Protein AF-A0A484NGI0-F1 (afdb_monomer_lite)

Foldseek 3Di:
DDDDDDDDDDDDDDDDDDDDDDDDDDDDDDDDDDDDDDDDDDDDDDDDDDDDDDDDDDDDDDDDDDDDDDDDDDPPPPDDPDPDDDDDDPDPAAPLVVLQVVQLVCFLFEEEEDQALVVLVLLVVLGGQEYEYANAFLQRCLVVPDAFAWHDLVRQVRNVVSDDHAYEYEGAFPPVVSVVVCVVSVHQEYENALSGDHPDQPHGAQQRVGRHAYEYEDQAQLRVQVVVVSRHSEYEHNAAGNQLACVSLLNSLCRHLVLLVCLLPDDPVCLVVVCVVSVHDSVQSVVSSVVSHHPHAYEYEHNNQALLSQLVRVVSPHRGYYDYCSQPQFPHNSLRSNLNSQSSNPSPDVVSNVVSRPPRHGTHNGDDPPPPSRDRSSPRHD

Secondary structure (DSSP, 8-state):
----------------------------------------------------------------PPPPP-----------------------PPPHHHHHHHHHTTTT-EEEEESSHHHHHHHHHTT-SEEEE-SS-HHHHHHH-S---PPPHHHHHHHHHH-SS-EEEEE-TT-HHHHHHHHHTT-SEEEE-TTSPPS-SS----GGG-SS-EEEEESSHHHHHHHHHTT-SEEEE-TTTTS--THHHHHHHHHHHHHHHHHHHS-HHHHHHHHHHTT--HHHHHHHHHHTS-SSEEEE-SS--SHHHHHHHHHTT-SEEEESHHHHTSS-HHHHHHHHHHHHHTTT-HHHHHHHHTT--PPP----TTSTT---GGGS--

Structure (mmCIF, N/CA/C/O backbone):
data_AF-A0A484NGI0-F1
#
_entry.id   AF-A0A484NGI0-F1
#
loop_
_atom_site.group_PDB
_atom_site.id
_atom_site.type_symbol
_atom_site.label_atom_id
_atom_site.label_alt_id
_atom_site.label_comp_id
_atom_site.label_asym_id
_atom_site.label_entity_id
_atom_site.label_seq_id
_atom_site.pdbx_PDB_ins_code
_atom_site.Cartn_x
_atom_site.Cartn_y
_atom_site.Cartn_z
_atom_site.occupancy
_atom_site.B_iso_or_equiv
_atom_site.auth_seq_id
_atom_site.auth_comp_id
_atom_site.auth_asym_id
_atom_site.auth_atom_id
_atom_site.pdbx_PDB_model_num
ATOM 1 N N . MET A 1 1 ? -41.110 51.485 11.853 1.00 44.56 1 MET A N 1
ATOM 2 C CA . MET A 1 1 ? -42.164 51.313 10.823 1.00 44.56 1 MET A CA 1
ATOM 3 C C . MET A 1 1 ? -42.717 49.902 10.953 1.00 44.56 1 MET A C 1
ATOM 5 O O . MET A 1 1 ? -41.922 49.012 11.224 1.00 44.56 1 MET A O 1
ATOM 9 N N . GLY A 1 2 ? -44.034 49.690 10.870 1.00 30.48 2 GLY A N 1
ATOM 10 C CA . GLY A 1 2 ? -44.649 48.414 11.266 1.00 30.48 2 GLY A CA 1
ATOM 11 C C . GLY A 1 2 ? -45.737 47.887 10.325 1.00 30.48 2 GLY A C 1
ATOM 12 O O . GLY A 1 2 ? -46.294 48.640 9.540 1.00 30.48 2 GLY A O 1
ATOM 13 N N . ARG A 1 3 ? -46.005 46.580 10.473 1.00 32.94 3 ARG A N 1
ATOM 14 C CA . ARG A 1 3 ? -47.221 45.800 10.142 1.00 32.94 3 ARG A CA 1
ATOM 15 C C . ARG A 1 3 ? -48.063 46.178 8.898 1.00 32.94 3 ARG A C 1
ATOM 17 O O . ARG A 1 3 ? -48.914 47.047 8.972 1.00 32.94 3 ARG A O 1
ATOM 24 N N . ALA A 1 4 ? -47.931 45.334 7.868 1.00 35.34 4 ALA A N 1
ATOM 25 C CA . ALA A 1 4 ? -48.941 44.379 7.354 1.00 35.34 4 ALA A CA 1
ATOM 26 C C . ALA A 1 4 ? -50.385 44.804 6.954 1.00 35.34 4 ALA A C 1
ATOM 28 O O . ALA A 1 4 ? -51.026 45.639 7.583 1.00 35.34 4 ALA A O 1
ATOM 29 N N . SER A 1 5 ? -50.949 44.002 6.025 1.00 31.84 5 SER A N 1
ATOM 30 C CA . SER A 1 5 ? -52.344 43.997 5.509 1.00 31.84 5 SER A CA 1
ATOM 31 C C . SER A 1 5 ? -52.643 45.079 4.442 1.00 31.84 5 SER A C 1
ATOM 33 O O . SER A 1 5 ? -51.954 46.088 4.421 1.00 31.84 5 SER A O 1
ATOM 35 N N . THR A 1 6 ? -53.580 44.953 3.485 1.00 31.52 6 THR A N 1
ATOM 36 C CA . THR A 1 6 ? -54.606 43.941 3.108 1.00 31.52 6 THR A CA 1
ATOM 37 C C . THR A 1 6 ? -54.795 43.936 1.567 1.00 31.52 6 THR A C 1
ATOM 39 O O . THR A 1 6 ? -54.376 44.872 0.896 1.00 31.52 6 THR A O 1
ATOM 42 N N . GLY A 1 7 ? -55.477 42.933 0.983 1.00 28.16 7 GLY A N 1
ATOM 43 C CA . GLY A 1 7 ? -55.979 43.009 -0.410 1.00 28.16 7 GLY A CA 1
ATOM 44 C C . GLY A 1 7 ? -56.394 41.654 -1.004 1.00 28.16 7 GLY A C 1
ATOM 45 O O . GLY A 1 7 ? -55.620 40.704 -0.960 1.00 28.16 7 GLY A O 1
ATOM 46 N N . ARG A 1 8 ? -57.626 41.521 -1.521 1.00 26.92 8 ARG A N 1
ATOM 47 C CA . ARG A 1 8 ? -58.231 40.233 -1.936 1.00 26.92 8 ARG A CA 1
ATOM 48 C C . ARG A 1 8 ? -59.255 40.451 -3.068 1.00 26.92 8 ARG A C 1
ATOM 50 O O . ARG A 1 8 ? -60.002 41.417 -2.973 1.00 26.92 8 ARG A O 1
ATOM 57 N N . LEU A 1 9 ? -59.415 39.458 -3.966 1.00 26.25 9 LEU A N 1
ATOM 58 C CA . LEU A 1 9 ? -60.582 39.241 -4.871 1.00 26.25 9 LEU A CA 1
ATOM 59 C C . LEU A 1 9 ? -60.675 40.229 -6.083 1.00 26.25 9 LEU A C 1
ATOM 61 O O . LEU A 1 9 ? -60.178 41.339 -5.981 1.00 26.25 9 LEU A O 1
ATOM 65 N N . ARG A 1 10 ? -61.278 39.919 -7.257 1.00 27.62 10 ARG A N 1
ATOM 66 C CA . ARG A 1 10 ? -62.083 38.751 -7.717 1.00 27.62 10 ARG A CA 1
ATOM 67 C C . ARG A 1 10 ? -62.262 38.688 -9.263 1.00 27.62 10 ARG A C 1
ATOM 69 O O . ARG A 1 10 ? -62.101 39.709 -9.914 1.00 27.62 10 ARG A O 1
ATOM 76 N N . CYS A 1 11 ? -62.790 37.545 -9.753 1.00 24.75 11 CYS A N 1
ATOM 77 C CA . CYS A 1 11 ? -63.472 37.303 -11.059 1.00 24.75 11 CYS A CA 1
ATOM 78 C C . CYS A 1 11 ? -62.598 37.338 -12.344 1.00 24.75 11 CYS A C 1
ATOM 80 O O . CYS A 1 11 ? -61.675 38.131 -12.411 1.00 24.75 11 CYS A O 1
ATOM 82 N N . CYS A 1 12 ? -62.817 36.563 -13.426 1.00 25.41 12 CYS A N 1
ATOM 83 C CA . CYS A 1 12 ? -63.637 35.362 -13.754 1.00 25.41 12 CYS A CA 1
ATOM 84 C C . CYS A 1 12 ? -63.123 34.761 -15.105 1.00 25.41 12 CYS A C 1
ATOM 86 O O . CYS A 1 12 ? -62.410 35.457 -15.814 1.00 25.41 12 CYS A O 1
ATOM 88 N N . GLY A 1 13 ? -63.447 33.540 -15.573 1.00 26.94 13 GLY A N 1
ATOM 89 C CA . GLY A 1 13 ? -64.147 32.393 -14.963 1.00 26.94 13 GLY A CA 1
ATOM 90 C C . GLY A 1 13 ? -65.010 31.561 -15.953 1.00 26.94 13 GLY A C 1
ATOM 91 O O . GLY A 1 13 ? -65.715 32.158 -16.756 1.00 26.94 13 GLY A O 1
ATOM 92 N N . ILE A 1 14 ? -65.079 30.218 -15.769 1.00 29.47 14 ILE A N 1
ATOM 93 C CA . ILE A 1 14 ? -66.052 29.243 -16.374 1.00 29.47 14 ILE A CA 1
ATOM 94 C C . ILE A 1 14 ? -65.698 28.824 -17.842 1.00 29.47 14 ILE A C 1
ATOM 96 O O . ILE A 1 14 ? -65.271 29.677 -18.602 1.00 29.47 14 ILE A O 1
ATOM 100 N N . LEU A 1 15 ? -65.768 27.571 -18.359 1.00 27.47 15 LEU A N 1
ATOM 101 C CA . LEU A 1 15 ? -66.549 26.317 -18.134 1.00 27.47 15 LEU A CA 1
ATOM 102 C C . LEU A 1 15 ? -65.640 25.070 -17.872 1.00 27.47 15 LEU A C 1
ATOM 104 O O . LEU A 1 15 ? -64.548 25.005 -18.414 1.00 27.47 15 LEU A O 1
ATOM 108 N N . ARG A 1 16 ? -65.943 24.136 -16.938 1.00 30.44 16 ARG A N 1
ATOM 109 C CA . ARG A 1 16 ? -66.776 22.882 -17.020 1.00 30.44 16 ARG A CA 1
ATOM 110 C C . ARG A 1 16 ? -66.265 21.834 -18.046 1.00 30.44 16 ARG A C 1
ATOM 112 O O . ARG A 1 16 ? -66.047 22.194 -19.188 1.00 30.44 16 ARG A O 1
ATOM 119 N N . SER A 1 17 ? -66.088 20.534 -17.733 1.00 28.44 17 SER A N 1
ATOM 120 C CA . SER A 1 17 ? -66.934 19.604 -16.930 1.00 28.44 17 SER A CA 1
ATOM 121 C C . SER A 1 17 ? -66.120 18.457 -16.260 1.00 28.44 17 SER A C 1
ATOM 123 O O . SER A 1 17 ? -65.142 18.024 -16.846 1.00 28.44 17 SER A O 1
ATOM 125 N N . ARG A 1 18 ? -66.377 18.072 -14.985 1.00 32.34 18 ARG A N 1
ATOM 126 C CA . ARG A 1 18 ? -67.024 16.808 -14.474 1.00 32.34 18 ARG A CA 1
ATOM 127 C C . ARG A 1 18 ? -66.371 15.482 -14.950 1.00 32.34 18 ARG A C 1
ATOM 129 O O . ARG A 1 18 ? -66.168 15.342 -16.141 1.00 32.34 18 ARG A O 1
ATOM 136 N N . VAL A 1 19 ? -66.068 14.459 -14.125 1.00 28.12 19 VAL A N 1
ATOM 137 C CA . VAL A 1 19 ? -66.783 13.790 -12.990 1.00 28.12 19 VAL A CA 1
ATOM 138 C C . VAL A 1 19 ? -65.728 13.228 -11.987 1.00 28.12 19 VAL A C 1
ATOM 140 O O . VAL A 1 19 ? -64.773 12.613 -12.433 1.00 28.12 19 VAL A O 1
ATOM 143 N N . ARG A 1 20 ? -65.678 13.618 -10.696 1.00 30.55 20 ARG A N 1
ATOM 144 C CA . ARG A 1 20 ? -66.269 12.998 -9.465 1.00 30.55 20 ARG A CA 1
ATOM 145 C C . ARG A 1 20 ? -65.835 11.539 -9.146 1.00 30.55 20 ARG A C 1
ATOM 147 O O . ARG A 1 20 ? -66.161 10.650 -9.911 1.00 30.55 20 ARG A O 1
ATOM 154 N N . ILE A 1 21 ? -65.014 11.291 -8.106 1.00 27.80 21 ILE A N 1
ATOM 155 C CA . ILE A 1 21 ? -65.297 11.134 -6.639 1.00 27.80 21 ILE A CA 1
ATOM 156 C C . ILE A 1 21 ? -65.521 9.659 -6.224 1.00 27.80 21 ILE A C 1
ATOM 158 O O . ILE A 1 21 ? -66.531 9.087 -6.617 1.00 27.80 21 ILE A O 1
ATOM 162 N N . LEU A 1 22 ? -64.649 9.106 -5.359 1.00 25.88 22 LEU A N 1
ATOM 163 C CA . LEU A 1 22 ? -64.968 8.712 -3.964 1.00 25.88 22 LEU A CA 1
ATOM 164 C C . LEU A 1 22 ? -63.720 8.223 -3.192 1.00 25.88 22 LEU A C 1
ATOM 166 O O . LEU A 1 22 ? -63.005 7.333 -3.641 1.00 25.88 22 LEU A O 1
ATOM 170 N N . GLU A 1 23 ? -63.496 8.804 -2.013 1.00 27.28 23 GLU A N 1
ATOM 171 C CA . GLU A 1 23 ? -62.648 8.260 -0.939 1.00 27.28 23 GLU A CA 1
ATOM 172 C C . GLU A 1 23 ? -63.461 7.269 -0.082 1.00 27.28 23 GLU A C 1
ATOM 174 O O . GLU A 1 23 ? -64.688 7.340 -0.092 1.00 27.28 23 GLU A O 1
ATOM 179 N N . ALA A 1 24 ? -62.803 6.435 0.735 1.00 27.97 24 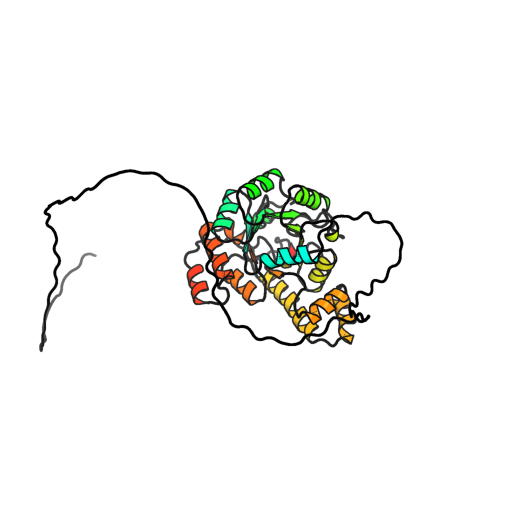ALA A N 1
ATOM 180 C CA . ALA A 1 24 ? -62.981 6.405 2.204 1.00 27.97 24 ALA A CA 1
ATOM 181 C C . ALA A 1 24 ? -62.503 5.084 2.843 1.00 27.97 24 ALA A C 1
ATOM 183 O O . ALA A 1 24 ? -62.577 4.010 2.251 1.00 27.97 24 ALA A O 1
ATOM 184 N N . ALA A 1 25 ? -62.051 5.178 4.095 1.00 28.45 25 ALA A N 1
ATOM 185 C CA . ALA A 1 25 ? -61.671 4.054 4.953 1.00 28.45 25 ALA A CA 1
ATOM 186 C C . ALA A 1 25 ? -62.770 3.710 5.984 1.00 28.45 25 ALA A C 1
ATOM 188 O O . ALA A 1 25 ? -63.619 4.554 6.249 1.00 28.45 25 ALA A O 1
ATOM 189 N N . PHE A 1 26 ? -62.704 2.506 6.581 1.00 23.31 26 PHE A N 1
ATOM 190 C CA . PHE A 1 26 ? -63.097 2.057 7.951 1.00 23.31 26 PHE A CA 1
ATOM 191 C C . PHE A 1 26 ? -63.130 0.498 7.930 1.00 23.31 26 PHE A C 1
ATOM 193 O O . PHE A 1 26 ? -63.515 -0.059 6.912 1.00 23.31 26 PHE A O 1
ATOM 200 N N . CYS A 1 27 ? -62.685 -0.346 8.878 1.00 23.58 27 CYS A N 1
ATOM 201 C CA . CYS A 1 27 ? -62.463 -0.355 10.340 1.00 23.58 27 CYS A CA 1
ATOM 202 C C . CYS A 1 27 ? -63.517 -1.186 11.134 1.00 23.58 27 CYS A C 1
ATOM 204 O O . CYS A 1 27 ? -64.654 -0.759 11.292 1.00 23.58 27 CYS A O 1
ATOM 206 N N . LYS A 1 28 ? -63.059 -2.322 11.713 1.00 28.19 28 LYS A N 1
ATOM 207 C CA . LYS A 1 28 ? -63.603 -3.138 12.843 1.00 28.19 28 LYS A CA 1
ATOM 208 C C . LYS A 1 28 ? -65.023 -3.765 12.778 1.00 28.19 28 LYS A C 1
ATOM 210 O O . LYS A 1 28 ? -66.004 -3.056 12.969 1.00 28.19 28 LYS A O 1
ATOM 215 N N . LYS A 1 29 ? -65.107 -5.113 12.884 1.00 26.67 29 LYS A N 1
ATOM 216 C CA . LYS A 1 29 ? -65.494 -5.836 14.140 1.00 26.67 29 LYS A CA 1
ATOM 217 C C . LYS A 1 29 ? -65.507 -7.388 14.059 1.00 26.67 29 LYS A C 1
ATOM 219 O O . LYS A 1 29 ? -66.156 -7.976 13.210 1.00 26.67 29 LYS A O 1
ATOM 224 N N . THR A 1 30 ? -64.839 -7.993 15.045 1.00 28.09 30 THR A N 1
ATOM 225 C CA . THR A 1 30 ? -65.057 -9.285 15.753 1.00 28.09 30 THR A CA 1
ATOM 226 C C . THR A 1 30 ? -66.300 -10.162 15.479 1.00 28.09 30 THR A C 1
ATOM 228 O O . THR A 1 30 ? -67.420 -9.667 15.631 1.00 28.09 30 THR A O 1
ATOM 231 N N . LYS A 1 31 ? -66.102 -11.496 15.400 1.00 26.34 31 LYS A N 1
ATOM 232 C CA . LYS A 1 31 ? -66.674 -12.490 16.354 1.00 26.34 31 LYS A CA 1
ATOM 233 C C . LYS A 1 31 ? -66.059 -13.900 16.230 1.00 26.34 31 LYS A C 1
ATOM 235 O O . LYS A 1 31 ? -65.497 -14.229 15.192 1.00 26.34 31 LYS A O 1
ATOM 240 N N . GLU A 1 32 ? -66.144 -14.692 17.304 1.00 29.22 32 GLU A N 1
ATOM 241 C CA . GLU A 1 32 ? -65.618 -16.067 17.400 1.00 29.22 32 GLU A CA 1
ATOM 242 C C . GLU A 1 32 ? -66.532 -17.122 16.751 1.00 29.22 32 GLU A C 1
ATOM 244 O O . GLU A 1 32 ? -67.748 -16.945 16.740 1.00 29.22 32 GLU A O 1
ATOM 249 N N . SER A 1 33 ? -65.962 -18.277 16.375 1.00 25.59 33 SER A N 1
ATOM 250 C CA . SER A 1 33 ? -66.428 -19.583 16.889 1.00 25.59 33 SER A CA 1
ATOM 251 C C . SER A 1 33 ? -65.481 -20.732 16.511 1.00 25.59 33 SER A C 1
ATOM 253 O O . SER A 1 33 ? -65.013 -20.828 15.379 1.00 25.59 33 SER A O 1
ATOM 255 N N . THR A 1 34 ? -65.214 -21.603 17.482 1.00 26.17 34 THR A N 1
ATOM 256 C CA . THR A 1 34 ? -64.418 -22.837 17.404 1.00 26.17 34 THR A CA 1
ATOM 257 C C . THR A 1 34 ? -65.174 -23.997 16.753 1.00 26.17 34 THR A C 1
ATOM 259 O O . THR A 1 34 ? -66.389 -24.095 16.897 1.00 26.17 34 THR A O 1
ATOM 262 N N . LEU A 1 35 ? -64.439 -24.959 16.179 1.00 24.64 35 LEU A N 1
ATOM 263 C CA . LEU A 1 35 ? -64.805 -26.379 16.266 1.00 24.64 35 LEU A CA 1
ATOM 264 C C . LEU A 1 35 ? -63.576 -27.282 16.062 1.00 24.64 35 LEU A C 1
ATOM 266 O O . LEU A 1 35 ? -62.893 -27.209 15.044 1.00 24.64 35 LEU A O 1
ATOM 270 N N . ASN A 1 36 ? -63.301 -28.120 17.063 1.00 24.64 36 ASN A N 1
ATOM 271 C CA . ASN A 1 36 ? -62.251 -29.137 17.039 1.00 24.64 36 ASN A CA 1
ATOM 272 C C . ASN A 1 36 ? -62.761 -30.413 16.358 1.00 24.64 36 ASN A C 1
ATOM 274 O O . ASN A 1 36 ? -63.907 -30.794 16.588 1.00 24.64 36 ASN A O 1
ATOM 278 N N . VAL A 1 37 ? -61.866 -31.170 15.719 1.00 25.67 37 VAL A N 1
ATOM 279 C CA . VAL A 1 37 ? -61.862 -32.634 15.880 1.00 25.67 37 VAL A CA 1
ATOM 280 C C . VAL A 1 37 ? -60.433 -33.081 16.169 1.00 25.67 37 VAL A C 1
ATOM 282 O O . VAL A 1 37 ? -59.549 -32.997 15.321 1.00 25.67 37 VAL A O 1
ATOM 285 N N . THR A 1 38 ? -60.228 -33.549 17.394 1.00 24.78 38 THR A N 1
ATOM 286 C CA . THR A 1 38 ? -59.011 -34.226 17.845 1.00 24.78 38 THR A CA 1
ATOM 287 C C . THR A 1 38 ? -59.169 -35.721 17.602 1.00 24.78 38 THR A C 1
ATOM 289 O O . THR A 1 38 ? -60.208 -36.276 17.950 1.00 24.78 38 THR A O 1
ATOM 292 N N . LEU A 1 39 ? -58.120 -36.393 17.130 1.00 26.08 39 LEU A N 1
ATOM 293 C CA . LEU A 1 39 ? -57.930 -37.816 17.407 1.00 26.08 39 LEU A CA 1
ATOM 294 C C . LEU A 1 39 ? -56.453 -38.075 17.715 1.00 26.08 39 LEU A C 1
ATOM 296 O O . LEU A 1 39 ? -55.585 -37.955 16.854 1.00 26.08 39 LEU A O 1
ATOM 300 N N . LEU A 1 40 ? -56.189 -38.370 18.987 1.00 26.83 40 LEU A N 1
ATOM 301 C CA . LEU A 1 40 ? -54.928 -38.930 19.463 1.00 26.83 40 LEU A CA 1
ATOM 302 C C . LEU A 1 40 ? -54.865 -40.417 19.073 1.00 26.83 40 LEU A C 1
ATOM 304 O O . LEU A 1 40 ? -55.889 -41.094 19.153 1.00 26.83 40 LEU A O 1
ATOM 308 N N . LEU A 1 41 ? -53.681 -40.952 18.768 1.00 27.02 41 LEU A N 1
ATOM 309 C CA . LEU A 1 41 ? -52.854 -41.644 19.773 1.00 27.02 41 LEU A CA 1
ATOM 310 C C . LEU A 1 41 ? -51.543 -42.203 19.178 1.00 27.02 41 LEU A C 1
ATOM 312 O O . LEU A 1 41 ? -51.513 -42.731 18.072 1.00 27.02 41 LEU A O 1
ATOM 316 N N . ASP A 1 42 ? -50.510 -42.097 20.012 1.00 24.92 42 ASP A N 1
ATOM 317 C CA . ASP A 1 42 ? -49.329 -42.952 20.177 1.00 24.92 42 ASP A CA 1
ATOM 318 C C . ASP A 1 42 ? -48.191 -43.062 19.134 1.00 24.92 42 ASP A C 1
ATOM 320 O O . ASP A 1 42 ? -48.331 -43.082 17.914 1.00 24.92 42 ASP A O 1
ATOM 324 N N . THR A 1 43 ? -46.998 -43.101 19.732 1.00 29.83 43 THR A N 1
ATOM 325 C CA . THR A 1 43 ? -45.626 -43.172 19.205 1.00 29.83 43 THR A CA 1
ATOM 326 C C . THR A 1 43 ? -45.106 -44.633 19.338 1.00 29.83 43 THR A C 1
ATOM 328 O O . THR A 1 43 ? -45.894 -45.482 19.760 1.00 29.83 43 THR A O 1
ATOM 331 N N . PRO A 1 44 ? -43.829 -45.007 19.050 1.00 39.09 44 PRO A N 1
ATOM 332 C CA . PRO A 1 44 ? -42.682 -44.208 18.601 1.00 39.09 44 PRO A CA 1
ATOM 333 C C . PRO A 1 44 ? -41.869 -44.767 17.404 1.00 39.09 44 PRO A C 1
ATOM 335 O O . PRO A 1 44 ? -41.970 -45.923 17.003 1.00 39.09 44 PRO A O 1
ATOM 338 N N . SER A 1 45 ? -40.988 -43.912 16.878 1.00 26.30 45 SER A N 1
ATOM 339 C CA . SER A 1 45 ? -39.841 -44.230 16.002 1.00 26.30 45 SER A CA 1
ATOM 340 C C . SER A 1 45 ? -38.768 -45.082 16.736 1.00 26.30 45 SER A C 1
ATOM 342 O O . SER A 1 45 ? -38.888 -45.224 17.955 1.00 26.30 45 SER A O 1
ATOM 344 N N . PRO A 1 46 ? -37.656 -45.546 16.102 1.00 39.94 46 PRO A N 1
ATOM 345 C CA . PRO A 1 46 ? -37.197 -45.324 14.715 1.00 39.94 46 PRO A CA 1
ATOM 346 C C . PRO A 1 46 ? -36.651 -46.583 13.986 1.00 39.94 46 PRO A C 1
ATOM 348 O O . PRO A 1 46 ? -36.484 -47.633 14.592 1.00 39.94 46 PRO A O 1
ATOM 351 N N . ILE A 1 47 ? -36.262 -46.441 12.707 1.00 26.59 47 ILE A N 1
ATOM 352 C CA . ILE A 1 47 ? -34.964 -46.902 12.150 1.00 26.59 47 ILE A CA 1
ATOM 353 C C . ILE A 1 47 ? -34.750 -46.309 10.741 1.00 26.59 47 ILE A C 1
ATOM 355 O O . ILE A 1 47 ? -35.692 -46.043 10.000 1.00 26.59 47 ILE A O 1
ATOM 359 N N . ILE A 1 48 ? -33.484 -46.038 10.421 1.00 27.83 48 ILE A N 1
ATOM 360 C CA . ILE A 1 48 ? -32.975 -45.360 9.217 1.00 27.83 48 ILE A CA 1
ATOM 361 C C . ILE A 1 48 ? -32.764 -46.367 8.074 1.00 27.83 48 ILE A C 1
ATOM 363 O O . ILE A 1 48 ? -32.315 -47.471 8.355 1.00 27.83 48 ILE A O 1
ATOM 367 N N . ILE A 1 49 ? -32.950 -45.960 6.807 1.00 27.31 49 ILE A N 1
ATOM 368 C CA . ILE A 1 49 ? -32.078 -46.327 5.664 1.00 27.31 49 ILE A CA 1
ATOM 369 C C . ILE A 1 49 ? -32.296 -45.352 4.490 1.00 27.31 49 ILE A C 1
ATOM 371 O O . ILE A 1 49 ? -33.394 -44.845 4.268 1.00 27.31 49 ILE A O 1
ATOM 375 N N . LEU A 1 50 ? -31.205 -45.051 3.780 1.00 26.66 50 LEU A N 1
ATOM 376 C CA . LEU A 1 50 ? -31.125 -44.118 2.653 1.00 26.66 50 LEU A CA 1
ATOM 377 C C . LEU A 1 50 ? -31.957 -44.577 1.445 1.00 26.66 50 LEU A C 1
ATOM 379 O O . LEU A 1 50 ? -31.992 -45.764 1.131 1.00 26.66 50 LEU A O 1
ATOM 383 N N . HIS A 1 51 ? -32.426 -43.615 0.645 1.00 26.88 51 HIS A N 1
ATOM 384 C CA . HIS A 1 51 ? -32.500 -43.817 -0.803 1.00 26.88 51 HIS A CA 1
ATOM 385 C C . HIS A 1 51 ? -32.015 -42.578 -1.561 1.00 26.88 51 HIS A C 1
ATOM 387 O O . HIS A 1 51 ? -32.621 -41.509 -1.511 1.00 26.88 51 HIS A O 1
ATOM 393 N N . SER A 1 52 ? -30.888 -42.727 -2.256 1.00 29.09 52 SER A N 1
ATOM 394 C CA . SER A 1 52 ? -30.315 -41.717 -3.142 1.00 29.09 52 SER A CA 1
ATOM 395 C C . SER A 1 52 ? -31.002 -41.741 -4.511 1.00 29.09 52 SER A C 1
ATOM 397 O O . SER A 1 52 ? -31.387 -42.790 -5.030 1.00 29.09 52 SER A O 1
ATOM 399 N N . PHE A 1 53 ? -31.162 -40.557 -5.101 1.00 25.72 53 PHE A N 1
ATOM 400 C CA . PHE A 1 53 ? -31.869 -40.355 -6.363 1.00 25.72 53 PHE A CA 1
ATOM 401 C C . PHE A 1 53 ? -30.856 -40.299 -7.516 1.00 25.72 53 PHE A C 1
ATOM 403 O O . PHE A 1 53 ? -30.254 -39.257 -7.767 1.00 25.72 53 PHE A O 1
ATOM 410 N N . VAL A 1 54 ? -30.641 -41.418 -8.214 1.00 27.75 54 VAL A N 1
ATOM 411 C CA . VAL A 1 54 ? -29.769 -41.472 -9.402 1.00 27.75 54 VAL A CA 1
ATOM 412 C C . VAL A 1 54 ? -30.633 -41.443 -10.660 1.00 27.75 54 VAL A C 1
ATOM 414 O O . VAL A 1 54 ? -31.400 -42.370 -10.914 1.00 27.75 54 VAL A O 1
ATOM 417 N N . ARG A 1 55 ? -30.514 -40.374 -11.457 1.00 28.75 55 ARG A N 1
ATOM 418 C CA . ARG A 1 55 ? -31.125 -40.290 -12.792 1.00 28.75 55 ARG A CA 1
ATOM 419 C C . ARG A 1 55 ? -30.173 -40.821 -13.863 1.00 28.75 55 ARG A C 1
ATOM 421 O O . ARG A 1 55 ? -28.985 -40.521 -13.868 1.00 28.75 55 ARG A O 1
ATOM 428 N N . SER A 1 56 ? -30.748 -41.592 -14.774 1.00 27.00 56 SER A N 1
ATOM 429 C CA . SER A 1 56 ? -30.117 -42.283 -15.897 1.00 27.00 56 SER A CA 1
ATOM 430 C C . SER A 1 56 ? -29.745 -41.371 -17.073 1.00 27.00 56 SER A C 1
ATOM 432 O O . SER A 1 56 ? -30.544 -40.518 -17.458 1.00 27.00 56 SER A O 1
ATOM 434 N N . PHE A 1 57 ? -28.624 -41.673 -17.734 1.00 29.39 57 PHE A N 1
ATOM 435 C CA . PHE A 1 57 ? -28.347 -41.339 -19.140 1.00 29.39 57 PHE A CA 1
ATOM 436 C C . PHE A 1 57 ? -27.897 -42.617 -19.891 1.00 29.39 57 PHE A C 1
ATOM 438 O O . PHE A 1 57 ? -27.412 -43.546 -19.240 1.00 29.39 57 PHE A O 1
ATOM 445 N N . PRO A 1 58 ? -28.119 -42.725 -21.217 1.00 33.12 58 PRO A N 1
ATOM 446 C CA . PRO A 1 58 ? -28.013 -43.987 -21.957 1.00 33.12 58 PRO A CA 1
ATOM 447 C C . PRO A 1 58 ? -26.579 -44.314 -22.425 1.00 33.12 58 PRO A C 1
ATOM 449 O O . PRO A 1 58 ? -25.736 -43.419 -22.498 1.00 33.12 58 PRO A O 1
ATOM 452 N N . PRO A 1 59 ? -26.292 -45.585 -22.775 1.00 36.09 59 PRO A N 1
ATOM 453 C CA . PRO A 1 59 ? -24.951 -46.028 -23.142 1.00 36.09 59 PRO A CA 1
ATOM 454 C C . PRO A 1 59 ? -24.639 -45.828 -24.632 1.00 36.09 59 PRO A C 1
ATOM 456 O O . PRO A 1 59 ? -25.469 -46.106 -25.497 1.00 36.09 59 PRO A O 1
ATOM 459 N N . VAL A 1 60 ? -23.388 -45.474 -24.930 1.00 32.47 60 VAL A N 1
ATOM 460 C CA . VAL A 1 60 ? -22.759 -45.710 -26.237 1.00 32.47 60 VAL A CA 1
ATOM 461 C C . VAL A 1 60 ? -21.461 -46.465 -25.978 1.00 32.47 60 VAL A C 1
ATOM 463 O O . VAL A 1 60 ? -20.603 -46.001 -25.231 1.00 32.47 60 VAL A O 1
ATOM 466 N N . LEU A 1 61 ? -21.342 -47.653 -26.564 1.00 30.02 61 LEU A N 1
ATOM 467 C CA . LEU A 1 61 ? -20.190 -48.536 -26.422 1.00 30.02 61 LEU A CA 1
ATOM 468 C C . LEU A 1 61 ? -19.460 -48.608 -27.765 1.00 30.02 61 LEU A C 1
ATOM 470 O O . LEU A 1 61 ? -20.109 -48.887 -28.772 1.00 30.02 61 LEU A O 1
ATOM 474 N N . SER A 1 62 ? -18.135 -48.428 -27.784 1.00 30.08 62 SER A N 1
ATOM 475 C CA . SER A 1 62 ? -17.189 -49.428 -28.324 1.00 30.08 62 SER A CA 1
ATOM 476 C C . SER A 1 62 ? -15.762 -48.889 -28.557 1.00 30.08 62 SER A C 1
ATOM 478 O O . SER A 1 62 ? -15.556 -47.741 -28.928 1.00 30.08 62 SER A O 1
ATOM 480 N N . HIS A 1 63 ? -14.798 -49.797 -28.355 1.00 32.19 63 HIS A N 1
ATOM 481 C CA . HIS A 1 63 ? -13.400 -49.793 -28.817 1.00 32.19 63 HIS A CA 1
ATOM 482 C C . HIS A 1 63 ? -12.413 -48.714 -28.318 1.00 32.19 63 HIS A C 1
ATOM 484 O O . HIS A 1 63 ? -12.206 -47.677 -28.937 1.00 32.19 63 HIS A O 1
ATOM 490 N N . LEU A 1 64 ? -11.649 -49.097 -27.285 1.00 31.78 64 LEU A N 1
ATOM 491 C CA . LEU A 1 64 ? -10.273 -48.647 -27.034 1.00 31.78 64 LEU A CA 1
ATOM 492 C C . LEU A 1 64 ? -9.354 -49.886 -26.913 1.00 31.78 64 LEU A C 1
ATOM 494 O O . LEU A 1 64 ? -9.746 -50.836 -26.228 1.00 31.78 64 LEU A O 1
ATOM 498 N N . PRO A 1 65 ? -8.172 -49.917 -27.560 1.00 37.47 65 PRO A N 1
ATOM 499 C CA . PRO A 1 65 ? -7.142 -50.936 -27.334 1.00 37.47 65 PRO A CA 1
ATOM 500 C C . PRO A 1 65 ? -6.323 -50.648 -26.051 1.00 37.47 65 PRO A C 1
ATOM 502 O O . PRO A 1 65 ? -6.387 -49.532 -25.528 1.00 37.47 65 PRO A O 1
ATOM 505 N N . PRO A 1 66 ? -5.573 -51.632 -25.513 1.00 38.47 66 PRO A N 1
ATOM 506 C CA . PRO A 1 66 ? -4.759 -51.453 -24.305 1.00 38.47 66 PRO A CA 1
ATOM 507 C C . PRO A 1 66 ? -3.528 -50.555 -24.556 1.00 38.47 66 PRO A C 1
ATOM 509 O O . PRO A 1 66 ? -3.112 -50.404 -25.705 1.00 38.47 66 PRO A O 1
ATOM 512 N N . PRO A 1 67 ? -2.931 -49.960 -23.504 1.00 36.12 67 PRO A N 1
ATOM 513 C CA . PRO A 1 67 ? -1.812 -49.035 -23.655 1.00 36.12 67 PRO A CA 1
ATOM 514 C C . PRO A 1 67 ? -0.495 -49.774 -23.923 1.00 36.12 67 PRO A C 1
ATOM 516 O O . PRO A 1 67 ? -0.107 -50.657 -23.156 1.00 36.12 67 PRO A O 1
ATOM 519 N N . GLU A 1 68 ? 0.216 -49.361 -24.970 1.00 32.62 68 GLU A N 1
ATOM 520 C CA . GLU A 1 68 ? 1.632 -49.687 -25.155 1.00 32.62 68 GLU A CA 1
ATOM 521 C C . GLU A 1 68 ? 2.518 -48.614 -24.510 1.00 32.62 68 GLU A C 1
ATOM 523 O O . GLU A 1 68 ? 2.216 -47.419 -24.534 1.00 32.62 68 GLU A O 1
ATOM 528 N N . ASP A 1 69 ? 3.615 -49.073 -23.916 1.00 32.53 69 ASP A N 1
ATOM 529 C CA . ASP A 1 69 ? 4.613 -48.258 -23.234 1.00 32.53 69 ASP A CA 1
ATOM 530 C C . ASP A 1 69 ? 5.524 -47.575 -24.264 1.00 32.53 69 ASP A C 1
ATOM 532 O O . ASP A 1 69 ? 6.187 -48.261 -25.046 1.00 32.53 69 ASP A O 1
ATOM 536 N N . ASN A 1 70 ? 5.562 -46.236 -24.299 1.00 30.05 70 ASN A N 1
ATOM 537 C CA . ASN A 1 70 ? 6.606 -45.534 -25.041 1.00 30.05 70 ASN A CA 1
ATOM 538 C C . ASN A 1 70 ? 6.945 -44.124 -24.526 1.00 30.05 70 ASN A C 1
ATOM 540 O O . ASN A 1 70 ? 6.155 -43.184 -24.518 1.00 30.05 70 ASN A O 1
ATOM 544 N N . THR A 1 71 ? 8.215 -44.044 -24.155 1.00 29.25 71 THR A N 1
ATOM 545 C CA . THR A 1 71 ? 9.096 -42.922 -23.822 1.00 29.25 71 THR A CA 1
ATOM 546 C C . THR A 1 71 ? 8.918 -41.562 -24.540 1.00 29.25 71 THR A C 1
ATOM 548 O O . THR A 1 71 ? 8.567 -41.485 -25.709 1.00 29.25 71 THR A O 1
ATOM 551 N N . MET A 1 72 ? 9.359 -40.501 -23.836 1.00 29.75 72 MET A N 1
ATOM 552 C CA . MET A 1 72 ? 9.839 -39.189 -24.336 1.00 29.75 72 MET A CA 1
ATOM 553 C C . MET A 1 72 ? 8.859 -38.213 -25.030 1.00 29.75 72 MET A C 1
ATOM 555 O O . MET A 1 72 ? 8.676 -38.263 -26.238 1.00 29.75 72 MET A O 1
ATOM 559 N N . SER A 1 73 ? 8.450 -37.151 -24.312 1.00 31.17 73 SER A N 1
ATOM 560 C CA . SER A 1 73 ? 9.024 -35.793 -24.506 1.00 31.17 73 SER A CA 1
ATOM 561 C C . SER A 1 73 ? 8.372 -34.745 -23.579 1.00 31.17 73 SER A C 1
ATOM 563 O O . SER A 1 73 ? 7.324 -34.182 -23.893 1.00 31.17 73 SER A O 1
ATOM 565 N N . GLY A 1 74 ? 8.993 -34.443 -22.435 1.00 29.84 74 GLY A N 1
ATOM 566 C CA . GLY A 1 74 ? 8.553 -33.353 -21.554 1.00 29.84 74 GLY A CA 1
ATOM 567 C C . GLY A 1 74 ? 9.319 -32.059 -21.829 1.00 29.84 74 GLY A C 1
ATOM 568 O O . GLY A 1 74 ? 10.466 -31.936 -21.408 1.00 29.84 74 GLY A O 1
ATOM 569 N N . SER A 1 75 ? 8.700 -31.070 -22.481 1.00 33.72 75 SER A N 1
ATOM 570 C CA . SER A 1 75 ? 9.301 -29.744 -22.709 1.00 33.72 75 SER A CA 1
ATOM 571 C C . SER A 1 75 ? 9.199 -28.841 -21.468 1.00 33.72 75 SER A C 1
ATOM 573 O O . SER A 1 75 ? 8.577 -27.780 -21.495 1.00 33.72 75 SER A O 1
ATOM 575 N N . GLY A 1 76 ? 9.797 -29.278 -20.359 1.00 30.28 76 GLY A N 1
ATOM 576 C CA . GLY A 1 76 ? 9.969 -28.483 -19.144 1.00 30.28 76 GLY A CA 1
ATOM 577 C C . GLY A 1 76 ? 11.346 -27.828 -19.115 1.00 30.28 76 GLY A C 1
ATOM 578 O O . GLY A 1 76 ? 12.255 -28.352 -18.477 1.00 30.28 76 GLY A O 1
ATOM 579 N N . VAL A 1 77 ? 11.520 -26.693 -19.800 1.00 29.44 77 VAL A N 1
ATOM 580 C CA . VAL A 1 77 ? 12.788 -25.941 -19.761 1.00 29.44 77 VAL A CA 1
ATOM 581 C C . VAL A 1 77 ? 12.893 -25.184 -18.435 1.00 29.44 77 VAL A C 1
ATOM 583 O O . VAL A 1 77 ? 12.510 -24.023 -18.320 1.00 29.44 77 VAL A O 1
ATOM 586 N N . VAL A 1 78 ? 13.429 -25.869 -17.426 1.00 36.81 78 VAL A N 1
ATOM 587 C CA . VAL A 1 78 ? 13.929 -25.279 -16.178 1.00 36.81 78 VAL A CA 1
ATOM 588 C C . VAL A 1 78 ? 15.433 -25.539 -16.126 1.00 36.81 78 VAL A C 1
ATOM 590 O O . VAL A 1 78 ? 15.904 -26.473 -15.479 1.00 36.81 78 VAL A O 1
ATOM 593 N N . THR A 1 79 ? 16.202 -24.733 -16.859 1.00 30.69 79 THR A N 1
ATOM 594 C CA . THR A 1 79 ? 17.666 -24.857 -16.891 1.00 30.69 79 THR A CA 1
ATOM 595 C C . THR A 1 79 ? 18.279 -24.080 -15.730 1.00 30.69 79 THR A C 1
ATOM 597 O O . THR A 1 79 ? 18.575 -22.892 -15.835 1.00 30.69 79 THR A O 1
ATOM 600 N N . VAL A 1 80 ? 18.468 -24.768 -14.604 1.00 35.09 80 VAL A N 1
ATOM 601 C CA . VAL A 1 80 ? 19.247 -24.272 -13.463 1.00 35.09 80 VAL A CA 1
ATOM 602 C C . VAL A 1 80 ? 20.737 -24.424 -13.772 1.00 35.09 80 VAL A C 1
ATOM 604 O O . VAL A 1 80 ? 21.212 -25.537 -13.989 1.00 35.09 80 VAL A O 1
ATOM 607 N N . TYR A 1 81 ? 21.496 -23.328 -13.729 1.00 34.81 81 TYR A N 1
ATOM 608 C CA . TYR A 1 81 ? 22.959 -23.384 -13.665 1.00 34.81 81 TYR A CA 1
ATOM 609 C C . TYR A 1 81 ? 23.421 -23.283 -12.211 1.00 34.81 81 TYR A C 1
ATOM 611 O O . TYR A 1 81 ? 23.199 -22.262 -11.564 1.00 34.81 81 TYR A O 1
ATOM 619 N N . GLY A 1 82 ? 24.093 -24.325 -11.710 1.00 29.83 82 GLY A N 1
ATOM 620 C CA . GLY A 1 82 ? 24.706 -24.288 -10.378 1.00 29.83 82 GLY A CA 1
ATOM 621 C C . GLY A 1 82 ? 24.883 -25.642 -9.694 1.00 29.83 82 GLY A C 1
ATOM 622 O O . GLY A 1 82 ? 24.407 -25.816 -8.577 1.00 29.83 82 GLY A O 1
ATOM 623 N N . ASN A 1 83 ? 25.586 -26.596 -10.317 1.00 40.16 83 ASN A N 1
ATOM 624 C CA . ASN A 1 83 ? 26.032 -27.801 -9.606 1.00 40.16 83 ASN A CA 1
ATOM 625 C C . ASN A 1 83 ? 27.105 -27.423 -8.565 1.00 40.16 83 ASN A C 1
ATOM 627 O O . ASN A 1 83 ? 28.292 -27.358 -8.878 1.00 40.16 83 ASN A O 1
ATOM 631 N N . GLY A 1 84 ? 26.679 -27.180 -7.327 1.00 29.47 84 GLY A N 1
ATOM 632 C CA . GLY A 1 84 ? 27.541 -26.975 -6.165 1.00 29.47 84 GLY A CA 1
ATOM 633 C C . GLY A 1 84 ? 26.980 -27.751 -4.981 1.00 29.47 84 GLY A C 1
ATOM 634 O O . GLY A 1 84 ? 25.995 -27.336 -4.380 1.00 29.47 84 GLY A O 1
ATOM 635 N N . ALA A 1 85 ? 27.578 -28.901 -4.665 1.00 40.44 85 ALA A N 1
ATOM 636 C CA . ALA A 1 85 ? 27.089 -29.772 -3.602 1.00 40.44 85 ALA A CA 1
ATOM 637 C C . ALA A 1 85 ? 27.381 -29.177 -2.214 1.00 40.44 85 ALA A C 1
ATOM 639 O O . ALA A 1 85 ? 28.453 -29.383 -1.648 1.00 40.44 85 ALA A O 1
ATOM 640 N N . ILE A 1 86 ? 26.396 -28.480 -1.650 1.00 34.91 86 ILE A N 1
ATOM 641 C CA . ILE A 1 86 ? 26.295 -28.208 -0.215 1.00 34.91 86 ILE A CA 1
ATOM 642 C C . ILE A 1 86 ? 24.958 -28.791 0.238 1.00 34.91 86 ILE A C 1
ATOM 644 O O . ILE A 1 86 ? 23.920 -28.524 -0.363 1.00 34.91 86 ILE A O 1
ATOM 648 N N . ALA A 1 87 ? 24.988 -29.641 1.264 1.00 39.12 87 ALA A N 1
ATOM 649 C CA . ALA A 1 87 ? 23.799 -30.317 1.764 1.00 39.12 87 ALA A CA 1
ATOM 650 C C . ALA A 1 87 ? 22.905 -29.337 2.543 1.00 39.12 87 ALA A C 1
ATOM 652 O O . ALA A 1 87 ? 23.025 -29.208 3.762 1.00 39.12 87 ALA A O 1
ATOM 653 N N . GLU A 1 88 ? 22.000 -28.651 1.848 1.00 33.66 88 GLU A N 1
ATOM 654 C CA . GLU A 1 88 ? 20.932 -27.904 2.506 1.00 33.66 88 GLU A CA 1
ATOM 655 C C . GLU A 1 88 ? 19.902 -28.873 3.096 1.00 33.66 88 GLU A C 1
ATOM 657 O O . GLU A 1 88 ? 19.292 -29.690 2.401 1.00 33.66 88 GLU A O 1
ATOM 662 N N . ALA A 1 89 ? 19.691 -28.773 4.409 1.00 33.31 89 ALA A N 1
ATOM 663 C CA . ALA A 1 89 ? 18.547 -29.400 5.055 1.00 33.31 89 ALA A CA 1
ATOM 664 C C . ALA A 1 89 ? 17.247 -28.863 4.422 1.00 33.31 89 ALA A C 1
ATOM 666 O O . ALA A 1 89 ? 17.189 -27.674 4.096 1.00 33.31 89 ALA A O 1
ATOM 667 N N . PRO A 1 90 ? 16.182 -29.680 4.288 1.00 36.94 90 PRO A N 1
ATOM 668 C CA . PRO A 1 90 ? 14.934 -29.255 3.662 1.00 36.94 90 PRO A CA 1
ATOM 669 C C . PRO A 1 90 ? 14.208 -28.248 4.560 1.00 36.94 90 PRO A C 1
ATOM 671 O O . PRO A 1 90 ? 13.334 -28.592 5.363 1.00 36.94 90 PRO A O 1
ATOM 674 N N . THR A 1 91 ? 14.580 -26.974 4.439 1.00 42.84 91 THR A N 1
ATOM 675 C CA . THR A 1 91 ? 13.874 -25.886 5.101 1.00 42.84 91 THR A CA 1
ATOM 676 C C . THR A 1 91 ? 12.466 -25.825 4.516 1.00 42.84 91 THR A C 1
ATOM 678 O O . THR A 1 91 ? 12.264 -25.657 3.317 1.00 42.84 91 THR A O 1
ATOM 681 N N . LYS A 1 92 ? 11.457 -26.010 5.376 1.00 47.28 92 LYS A N 1
ATOM 682 C CA . LYS A 1 92 ? 10.032 -25.927 5.013 1.00 47.28 92 LYS A CA 1
ATOM 683 C C . LYS A 1 92 ? 9.630 -24.468 4.743 1.00 47.28 92 LYS A C 1
ATOM 685 O O . LYS A 1 92 ? 8.849 -23.900 5.516 1.00 47.28 92 LYS A O 1
ATOM 690 N N . GLN A 1 93 ? 10.217 -23.853 3.720 1.00 58.00 93 GLN A N 1
ATOM 691 C CA . GLN A 1 93 ? 9.866 -22.530 3.211 1.00 58.00 93 GLN A CA 1
ATOM 692 C C . GLN A 1 93 ? 8.623 -22.640 2.318 1.00 58.00 93 GLN A C 1
ATOM 694 O O . GLN A 1 93 ? 8.444 -23.625 1.601 1.00 58.00 93 GLN A O 1
ATOM 699 N N . SER A 1 94 ? 7.732 -21.650 2.384 1.00 68.06 94 SER A N 1
ATOM 700 C CA . SER A 1 94 ? 6.586 -21.580 1.475 1.00 68.06 94 SER A CA 1
ATOM 701 C C . SER A 1 94 ? 7.077 -21.167 0.078 1.00 68.06 94 SER A C 1
ATOM 703 O O . SER A 1 94 ? 7.845 -20.206 -0.030 1.00 68.06 94 SER A O 1
ATOM 705 N N . PRO A 1 95 ? 6.654 -21.847 -1.008 1.00 85.44 95 PRO A N 1
ATOM 706 C CA . PRO A 1 95 ? 7.033 -21.439 -2.356 1.00 85.44 95 PRO A CA 1
ATOM 707 C C . PRO A 1 95 ? 6.587 -19.999 -2.624 1.00 85.44 95 PRO A C 1
ATOM 709 O O . PRO A 1 95 ? 5.474 -19.615 -2.258 1.00 85.44 95 PRO A O 1
ATOM 712 N N . PHE A 1 96 ? 7.416 -19.206 -3.309 1.00 89.50 96 PHE A N 1
ATOM 713 C CA . PHE A 1 96 ? 7.098 -17.805 -3.618 1.00 89.50 96 PHE A CA 1
ATOM 714 C C . PHE A 1 96 ? 5.744 -17.650 -4.339 1.00 89.50 96 PHE A C 1
ATOM 716 O O . PHE A 1 96 ? 4.979 -16.738 -4.034 1.00 89.50 96 PHE A O 1
ATOM 723 N N . SER A 1 97 ? 5.391 -18.598 -5.213 1.00 91.06 97 SER A N 1
ATOM 724 C CA . SER A 1 97 ? 4.083 -18.662 -5.880 1.00 91.06 97 SER A CA 1
ATOM 725 C C . SER A 1 97 ? 2.894 -18.747 -4.914 1.00 91.06 97 SER A C 1
ATOM 727 O O . SER A 1 97 ? 1.859 -18.147 -5.190 1.00 91.06 97 SER A O 1
ATOM 729 N N . VAL A 1 98 ? 3.034 -19.421 -3.766 1.00 94.19 98 VAL A N 1
ATOM 730 C CA . VAL A 1 98 ? 1.988 -19.489 -2.729 1.00 94.19 98 VAL A CA 1
ATOM 731 C C . VAL A 1 98 ? 1.822 -18.130 -2.052 1.00 94.19 98 VAL A C 1
ATOM 733 O O . VAL A 1 98 ? 0.697 -17.660 -1.912 1.00 94.19 98 VAL A O 1
ATOM 736 N N . LYS A 1 99 ? 2.927 -17.451 -1.709 1.00 94.94 99 LYS A N 1
ATOM 737 C CA . LYS A 1 99 ? 2.894 -16.092 -1.135 1.00 94.94 99 LYS A CA 1
ATOM 738 C C . LYS A 1 99 ? 2.198 -15.098 -2.076 1.00 94.94 99 LYS A C 1
ATOM 740 O O . LYS A 1 99 ? 1.372 -14.304 -1.636 1.00 94.94 99 LYS A O 1
ATOM 745 N N . VAL A 1 100 ? 2.505 -15.169 -3.374 1.00 93.81 100 VAL A N 1
ATOM 746 C CA . VAL A 1 100 ? 1.866 -14.338 -4.409 1.00 93.81 100 VAL A CA 1
ATOM 747 C C . VAL A 1 100 ? 0.389 -14.709 -4.596 1.00 93.81 100 VAL A C 1
ATOM 749 O O . VAL A 1 100 ? -0.441 -13.818 -4.752 1.00 93.81 100 VAL A O 1
ATOM 752 N N . GLY A 1 101 ? 0.039 -15.998 -4.536 1.00 93.19 101 GLY A N 1
ATOM 753 C CA . GLY A 1 101 ? -1.348 -16.469 -4.597 1.00 93.19 101 GLY A CA 1
ATOM 754 C C . GLY A 1 101 ? -2.212 -15.958 -3.440 1.00 93.19 101 GLY A C 1
ATOM 755 O O . GLY A 1 101 ? -3.328 -15.508 -3.677 1.00 93.19 101 GLY A O 1
ATOM 756 N N . LEU A 1 102 ? -1.676 -15.935 -2.214 1.00 93.00 102 LEU A N 1
ATOM 757 C CA . LEU A 1 102 ? -2.350 -15.336 -1.054 1.00 93.00 102 LEU A CA 1
ATOM 758 C C . LEU A 1 102 ? -2.634 -13.843 -1.288 1.00 93.00 102 LEU A C 1
ATOM 760 O O . LEU A 1 102 ? -3.779 -13.411 -1.169 1.00 93.00 102 LEU A O 1
ATOM 764 N N . ALA A 1 103 ? -1.631 -13.072 -1.724 1.00 93.81 103 ALA A N 1
ATOM 765 C CA . ALA A 1 103 ? -1.799 -11.644 -2.007 1.00 93.81 103 ALA A CA 1
ATOM 766 C C . ALA A 1 103 ? -2.823 -11.359 -3.128 1.00 93.81 103 ALA A C 1
ATOM 768 O O . ALA A 1 103 ? -3.501 -10.331 -3.104 1.00 93.81 103 ALA A O 1
ATOM 769 N N . GLN A 1 104 ? -2.989 -12.272 -4.095 1.00 94.38 104 GLN A N 1
ATOM 770 C CA . GLN A 1 104 ? -4.009 -12.153 -5.145 1.00 94.38 104 GLN A CA 1
ATOM 771 C C . GLN A 1 104 ? -5.449 -12.221 -4.617 1.00 94.38 104 GLN A C 1
ATOM 773 O O . GLN A 1 104 ? -6.339 -11.684 -5.276 1.00 94.38 104 GLN A O 1
ATOM 778 N N . MET A 1 105 ? -5.686 -12.810 -3.440 1.00 94.12 105 MET A N 1
ATOM 779 C CA . MET A 1 105 ? -7.019 -12.878 -2.825 1.00 94.12 105 MET A CA 1
ATOM 780 C C . MET A 1 105 ? -7.514 -11.524 -2.291 1.00 94.12 105 MET A C 1
ATOM 782 O O . MET A 1 105 ? -8.709 -11.369 -2.069 1.00 94.12 105 MET A O 1
ATOM 786 N N . LEU A 1 106 ? -6.625 -10.539 -2.112 1.00 96.75 106 LEU A N 1
ATOM 787 C CA . LEU A 1 106 ? -6.973 -9.203 -1.604 1.00 96.75 106 LEU A CA 1
ATOM 788 C C . LEU A 1 106 ? -7.488 -8.246 -2.699 1.00 96.75 106 LEU A C 1
ATOM 790 O O . LEU A 1 106 ? -7.896 -7.124 -2.401 1.00 96.75 106 LEU A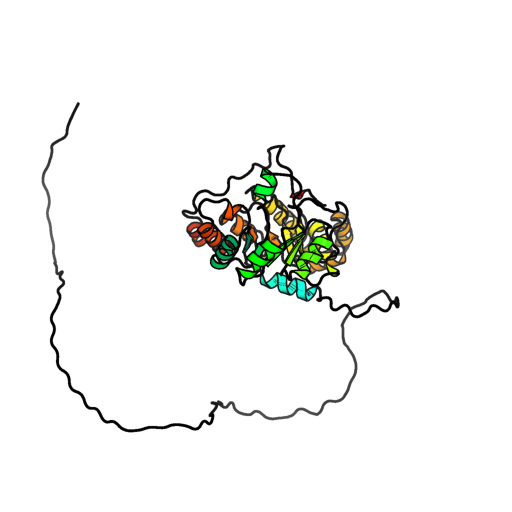 O 1
ATOM 794 N N . ARG A 1 107 ? -7.439 -8.657 -3.974 1.00 96.50 107 ARG A N 1
ATOM 795 C CA . ARG A 1 107 ? -7.802 -7.829 -5.137 1.00 96.50 107 ARG A CA 1
ATOM 796 C C . ARG A 1 107 ? -9.221 -7.264 -5.056 1.00 96.50 107 ARG A C 1
ATOM 798 O O . ARG A 1 107 ? -10.154 -7.960 -4.677 1.00 96.50 107 ARG A O 1
ATOM 805 N N . GLY A 1 108 ? -9.375 -6.010 -5.477 1.00 96.44 108 GLY A N 1
ATOM 806 C CA . GLY A 1 108 ? -10.622 -5.249 -5.366 1.00 96.44 108 GLY A CA 1
ATOM 807 C C . GLY A 1 108 ? -10.942 -4.792 -3.939 1.00 96.44 108 GLY A C 1
ATOM 808 O O . GLY A 1 108 ? -12.031 -4.282 -3.700 1.00 96.44 108 GLY A O 1
ATOM 809 N N . GLY A 1 109 ? -10.021 -4.986 -2.989 1.00 97.44 109 GLY A N 1
ATOM 810 C CA . GLY A 1 109 ? -10.224 -4.688 -1.578 1.00 97.44 109 GLY A CA 1
ATOM 811 C C . GLY A 1 109 ? -9.600 -3.377 -1.092 1.00 97.44 109 GLY A C 1
ATOM 812 O O . GLY A 1 109 ? -8.735 -2.767 -1.731 1.00 97.44 109 GLY A O 1
ATOM 813 N N . VAL A 1 110 ? -10.035 -2.978 0.105 1.00 98.56 110 VAL A N 1
ATOM 814 C CA . VAL A 1 110 ? -9.453 -1.888 0.900 1.00 98.56 110 VAL A CA 1
ATOM 815 C C . VAL A 1 110 ? -8.717 -2.481 2.094 1.00 98.56 110 VAL A C 1
ATOM 817 O O . VAL A 1 110 ? -9.268 -3.337 2.786 1.00 98.56 110 VAL A O 1
ATOM 820 N N . ILE A 1 111 ? -7.500 -2.012 2.356 1.00 98.44 111 ILE A N 1
ATOM 821 C CA . ILE A 1 111 ? -6.725 -2.347 3.557 1.00 98.44 111 ILE A CA 1
ATOM 822 C C . ILE A 1 111 ? -6.671 -1.106 4.448 1.00 98.44 111 ILE A C 1
ATOM 824 O O . ILE A 1 111 ? -6.298 -0.030 3.974 1.00 98.44 111 ILE A O 1
ATOM 828 N N . MET A 1 112 ? -7.061 -1.230 5.719 1.00 98.06 112 MET A N 1
ATOM 829 C CA . MET A 1 112 ? -7.219 -0.073 6.615 1.00 98.06 112 MET A CA 1
ATOM 830 C C . MET A 1 112 ? -6.163 -0.036 7.726 1.00 98.06 112 MET A C 1
ATOM 832 O O . MET A 1 112 ? -6.009 -1.026 8.438 1.00 98.06 112 MET A O 1
ATOM 836 N N . ASP A 1 113 ? -5.462 1.093 7.913 1.00 96.88 113 ASP A N 1
ATOM 837 C CA . ASP A 1 113 ? -4.596 1.273 9.096 1.00 96.88 113 ASP A CA 1
ATOM 838 C C . ASP A 1 113 ? -5.467 1.435 10.352 1.00 96.88 113 ASP A C 1
ATOM 840 O O . ASP A 1 113 ? -6.358 2.288 10.377 1.00 96.88 113 ASP A O 1
ATOM 844 N N . VAL A 1 114 ? -5.177 0.668 11.406 1.00 97.12 114 VAL A N 1
ATOM 845 C CA . VAL A 1 114 ? -5.926 0.660 12.673 1.00 97.12 114 VAL A CA 1
ATOM 846 C C . VAL A 1 114 ? -4.979 0.698 13.874 1.00 97.12 114 VAL A C 1
ATOM 848 O O . VAL A 1 114 ? -3.927 0.056 13.866 1.00 97.12 114 VAL A O 1
ATOM 851 N N . VAL A 1 115 ? -5.367 1.445 14.915 1.00 96.50 115 VAL A N 1
ATOM 852 C CA . VAL A 1 115 ? -4.583 1.586 16.160 1.00 96.50 115 VAL A CA 1
ATOM 853 C C . VAL A 1 115 ? -5.253 0.965 17.392 1.00 96.50 115 VAL A C 1
ATOM 855 O O . VAL A 1 115 ? -4.606 0.842 18.426 1.00 96.50 115 VAL A O 1
ATOM 858 N N . THR A 1 116 ? -6.525 0.548 17.306 1.00 97.06 116 THR A N 1
ATOM 859 C CA . THR A 1 116 ? -7.229 -0.163 18.395 1.00 97.06 116 THR A CA 1
ATOM 860 C C . THR A 1 116 ? -8.103 -1.319 17.877 1.00 97.06 116 THR A C 1
ATOM 862 O O . THR A 1 116 ? -8.492 -1.314 16.702 1.00 97.06 116 THR A O 1
ATOM 865 N N . PRO A 1 117 ? -8.472 -2.291 18.738 1.00 97.81 117 PRO A N 1
ATOM 866 C CA . PRO A 1 117 ? -9.440 -3.346 18.420 1.00 97.81 117 PRO A CA 1
ATOM 867 C C . PRO A 1 117 ? -10.797 -2.840 17.903 1.00 97.81 117 PRO A C 1
ATOM 869 O O . PRO A 1 117 ? -11.395 -3.455 17.023 1.00 97.81 117 PRO A O 1
ATOM 872 N N . GLU A 1 118 ? -11.292 -1.707 18.406 1.00 97.25 118 GLU A N 1
ATOM 873 C CA . GLU A 1 118 ? -12.558 -1.105 17.962 1.00 97.25 118 GLU A CA 1
ATOM 874 C C . GLU A 1 118 ? -12.453 -0.592 16.523 1.00 97.25 118 GLU A C 1
ATOM 876 O O . GLU A 1 118 ? -13.371 -0.787 15.728 1.00 97.25 118 GLU A O 1
ATOM 881 N N . GLN A 1 119 ? -11.319 0.017 16.160 1.00 97.44 119 GLN A N 1
ATOM 882 C CA . GLN A 1 119 ? -11.061 0.444 14.783 1.00 97.44 119 GLN A CA 1
ATOM 883 C C . GLN A 1 119 ? -10.959 -0.749 13.830 1.00 97.44 119 GLN A C 1
ATOM 885 O O . GLN A 1 119 ? -11.459 -0.672 12.709 1.00 97.44 119 GLN A O 1
ATOM 890 N N . ALA A 1 120 ? -10.370 -1.859 14.284 1.00 98.00 120 ALA A N 1
ATOM 891 C CA . ALA A 1 120 ? -10.307 -3.098 13.516 1.00 98.00 120 ALA A CA 1
ATOM 892 C C . ALA A 1 120 ? -11.712 -3.652 13.214 1.00 98.00 120 ALA A C 1
ATOM 894 O O . ALA A 1 120 ? -12.009 -3.942 12.056 1.00 98.00 120 ALA A O 1
ATOM 895 N N . ARG A 1 121 ? -12.611 -3.689 14.209 1.00 98.19 121 ARG A N 1
ATOM 896 C CA . ARG A 1 121 ? -14.019 -4.080 14.000 1.00 98.19 121 ARG A CA 1
ATOM 897 C C . ARG A 1 121 ? -14.757 -3.137 13.053 1.00 98.19 121 ARG A C 1
ATOM 899 O O . ARG A 1 121 ? -15.432 -3.609 12.150 1.00 98.19 121 ARG A O 1
ATOM 906 N N . ILE A 1 122 ? -14.582 -1.819 13.193 1.00 97.50 122 ILE A N 1
ATOM 907 C CA . ILE A 1 122 ? -15.180 -0.835 12.271 1.00 97.50 122 ILE A CA 1
ATOM 908 C C . ILE A 1 122 ? -14.700 -1.058 10.828 1.00 97.50 122 ILE A C 1
ATOM 910 O O . ILE A 1 122 ? -15.489 -0.915 9.895 1.00 97.50 122 ILE A O 1
ATOM 914 N N . ALA A 1 123 ? -13.425 -1.406 10.629 1.00 98.12 123 ALA A N 1
ATOM 915 C CA . ALA A 1 123 ? -12.880 -1.720 9.312 1.00 98.12 123 ALA A CA 1
ATOM 916 C C . ALA A 1 123 ? -13.468 -3.023 8.737 1.00 98.12 123 ALA A C 1
ATOM 918 O O . ALA A 1 123 ? -13.861 -3.050 7.571 1.00 98.12 123 ALA A O 1
ATOM 919 N N . GLU A 1 124 ? -13.580 -4.076 9.549 1.00 98.38 124 GLU A N 1
ATOM 920 C CA . GLU A 1 124 ? -14.197 -5.349 9.157 1.00 98.38 124 GLU A CA 1
ATOM 921 C C . GLU A 1 124 ? -15.689 -5.185 8.815 1.00 98.38 124 GLU A C 1
ATOM 923 O O . GLU A 1 124 ? -16.112 -5.555 7.721 1.00 98.38 124 GLU A O 1
ATOM 928 N N . GLU A 1 125 ? -16.470 -4.529 9.678 1.00 98.06 125 GLU A N 1
ATOM 929 C CA . GLU A 1 125 ? -17.887 -4.198 9.445 1.00 98.06 125 GLU A CA 1
ATOM 930 C C . GLU A 1 125 ? -18.103 -3.292 8.221 1.00 98.06 125 GLU A C 1
ATOM 932 O O . GLU A 1 125 ? -19.178 -3.299 7.615 1.00 98.06 125 GLU A O 1
ATOM 937 N N . ALA A 1 126 ? -17.100 -2.493 7.848 1.00 97.75 126 ALA A N 1
ATOM 938 C CA . ALA A 1 126 ? -17.132 -1.675 6.642 1.00 97.75 126 ALA A CA 1
ATOM 939 C C . ALA A 1 126 ? -16.813 -2.452 5.353 1.00 97.75 126 ALA A C 1
ATOM 941 O O . ALA A 1 126 ? -17.035 -1.907 4.272 1.00 97.75 126 ALA A O 1
ATOM 942 N N . GLY A 1 127 ? -16.313 -3.689 5.453 1.00 97.88 127 GLY A N 1
ATOM 943 C CA . GLY A 1 127 ? -15.906 -4.520 4.318 1.00 97.88 127 GLY A CA 1
ATOM 944 C C . GLY A 1 127 ? -14.440 -4.361 3.897 1.00 97.88 127 GLY A C 1
ATOM 945 O O . GLY A 1 127 ? -14.117 -4.548 2.724 1.00 97.88 127 GLY A O 1
ATOM 946 N N . ALA A 1 128 ? -13.536 -4.002 4.816 1.00 98.12 128 ALA A N 1
ATOM 947 C CA . ALA A 1 128 ? -12.098 -4.079 4.553 1.00 98.12 128 ALA A CA 1
ATOM 948 C C . ALA A 1 128 ? -11.668 -5.530 4.260 1.00 98.12 128 ALA A C 1
ATOM 950 O O . ALA A 1 128 ? -12.120 -6.467 4.912 1.00 98.12 128 ALA A O 1
ATOM 951 N N . CYS A 1 129 ? -10.755 -5.722 3.305 1.00 98.00 129 CYS A N 1
ATOM 952 C CA . CYS A 1 129 ? -10.218 -7.050 2.976 1.00 98.00 129 CYS A CA 1
ATOM 953 C C . CYS A 1 129 ? -9.098 -7.501 3.928 1.00 98.00 129 CYS A C 1
ATOM 955 O O . CYS A 1 129 ? -8.800 -8.689 4.003 1.00 98.00 129 CYS A O 1
ATOM 957 N N . ALA A 1 130 ? -8.474 -6.552 4.632 1.00 98.44 130 ALA A N 1
ATOM 958 C CA . ALA A 1 130 ? -7.491 -6.760 5.690 1.00 98.44 130 ALA A CA 1
ATOM 959 C C . ALA A 1 130 ? -7.341 -5.469 6.516 1.00 98.44 130 ALA A C 1
ATOM 961 O O . ALA A 1 130 ? -7.718 -4.380 6.069 1.00 98.44 130 ALA A O 1
ATOM 962 N N . VAL A 1 131 ? -6.721 -5.569 7.690 1.00 98.44 131 VAL A N 1
ATOM 963 C CA . VAL A 1 131 ? -6.324 -4.411 8.511 1.00 98.44 131 VAL A CA 1
ATOM 964 C C . VAL A 1 131 ? -4.814 -4.367 8.709 1.00 98.44 131 VAL A C 1
ATOM 966 O O . VAL A 1 131 ? -4.149 -5.396 8.709 1.00 98.44 131 VAL A O 1
ATOM 969 N N . MET A 1 132 ? -4.259 -3.171 8.879 1.00 98.31 132 MET A N 1
ATOM 970 C CA . MET A 1 132 ? -2.839 -2.921 9.118 1.00 98.31 132 MET A CA 1
ATOM 971 C C . MET A 1 132 ? -2.673 -2.365 10.537 1.00 98.31 132 MET A C 1
ATOM 973 O O . MET A 1 132 ? -3.080 -1.240 10.818 1.00 98.31 132 MET A O 1
ATOM 977 N N . ALA A 1 133 ? -2.105 -3.162 11.441 1.00 97.38 133 ALA A N 1
ATOM 978 C CA . ALA A 1 133 ? -1.931 -2.812 12.848 1.00 97.38 133 ALA A CA 1
ATOM 979 C C . ALA A 1 133 ? -0.688 -1.931 13.064 1.00 97.38 133 ALA A C 1
ATOM 981 O O . ALA A 1 133 ? 0.420 -2.277 12.639 1.00 97.38 133 ALA A O 1
ATOM 982 N N . LEU A 1 134 ? -0.872 -0.788 13.733 1.00 94.56 134 LEU A N 1
ATOM 983 C CA . LEU A 1 134 ? 0.196 0.154 14.094 1.00 94.56 134 LEU A CA 1
ATOM 984 C C . LEU A 1 134 ? -0.184 1.035 15.292 1.00 94.56 134 LEU A C 1
ATOM 986 O O . LEU A 1 134 ? -1.331 1.429 15.427 1.00 94.56 134 LEU A O 1
ATOM 990 N N . GLU A 1 135 ? 0.786 1.412 16.125 1.00 87.06 135 GLU A N 1
ATOM 991 C CA . GLU A 1 135 ? 0.575 2.286 17.298 1.00 87.06 135 GLU A CA 1
ATOM 992 C C . GLU A 1 135 ? 0.075 3.696 16.945 1.00 87.06 135 GLU A C 1
ATOM 994 O O . GLU A 1 135 ? -0.627 4.337 17.726 1.00 87.06 135 GLU A O 1
ATOM 999 N N . ARG A 1 136 ? 0.507 4.236 15.800 1.00 87.38 136 ARG A N 1
ATOM 1000 C CA . ARG A 1 136 ? 0.303 5.641 15.419 1.00 87.38 136 ARG A CA 1
ATOM 1001 C C . ARG A 1 136 ? 0.069 5.748 13.924 1.00 87.38 136 ARG A C 1
ATOM 1003 O O . ARG A 1 136 ? 0.948 5.379 13.147 1.00 87.38 136 ARG A O 1
ATOM 1010 N N . VAL A 1 137 ? -1.086 6.277 13.509 1.00 85.62 137 VAL A N 1
ATOM 1011 C CA . VAL A 1 137 ? -1.378 6.464 12.075 1.00 85.62 137 VAL A CA 1
ATOM 1012 C C . VAL A 1 137 ? -0.346 7.395 11.420 1.00 85.62 137 VAL A C 1
ATOM 1014 O O . VAL A 1 137 ? 0.203 8.263 12.102 1.00 85.62 137 VAL A O 1
ATOM 1017 N N . PRO A 1 138 ? -0.091 7.295 10.100 1.00 85.00 138 PRO A N 1
ATOM 1018 C CA . PRO A 1 138 ? 0.981 8.056 9.449 1.00 85.00 138 PRO A CA 1
ATOM 1019 C C . PRO A 1 138 ? 0.939 9.581 9.664 1.00 85.00 138 PRO A C 1
ATOM 1021 O O . PRO A 1 138 ? 1.991 10.214 9.742 1.00 85.00 138 PRO A O 1
ATOM 1024 N N . ALA A 1 139 ? -0.250 10.181 9.804 1.00 84.00 139 ALA A N 1
ATOM 1025 C CA . ALA A 1 139 ? -0.394 11.595 10.168 1.00 84.00 139 ALA A CA 1
ATOM 1026 C C . ALA A 1 139 ? 0.136 11.920 11.584 1.00 84.00 139 ALA A C 1
ATOM 1028 O O . ALA A 1 139 ? 0.775 12.952 11.776 1.00 84.00 139 ALA A O 1
ATOM 1029 N N . ASP A 1 140 ? -0.059 11.027 12.560 1.00 86.69 140 ASP A N 1
ATOM 1030 C CA . ASP A 1 140 ? 0.440 11.205 13.931 1.00 86.69 140 ASP A CA 1
ATOM 1031 C C . ASP A 1 140 ? 1.955 10.984 14.011 1.00 86.69 140 ASP A C 1
ATOM 1033 O O . ASP A 1 140 ? 2.640 11.709 14.730 1.00 86.69 140 ASP A O 1
ATOM 1037 N N . ILE A 1 141 ? 2.499 10.040 13.227 1.00 84.81 141 ILE A N 1
ATOM 1038 C CA . ILE A 1 141 ? 3.954 9.848 13.085 1.00 84.81 141 ILE A CA 1
ATOM 1039 C C . ILE A 1 141 ? 4.615 11.145 12.593 1.00 84.81 141 ILE A C 1
ATOM 1041 O O . ILE A 1 141 ? 5.633 11.556 13.146 1.00 84.81 141 ILE A O 1
ATOM 1045 N N . ARG A 1 142 ? 4.012 11.835 11.613 1.00 85.88 142 ARG A N 1
ATOM 1046 C CA . ARG A 1 142 ? 4.490 13.148 11.143 1.00 85.88 142 ARG A CA 1
ATOM 1047 C C . ARG A 1 142 ? 4.382 14.237 12.204 1.00 85.88 142 ARG A C 1
ATOM 1049 O O . ARG A 1 142 ? 5.329 14.994 12.379 1.00 85.88 142 ARG A O 1
ATOM 1056 N N . ALA A 1 143 ? 3.238 14.332 12.881 1.00 83.94 143 ALA A N 1
ATOM 1057 C CA . ALA A 1 143 ? 2.969 15.406 13.836 1.00 83.94 143 ALA A CA 1
ATOM 1058 C C . ALA A 1 143 ? 3.828 15.309 15.110 1.00 83.94 143 ALA A C 1
ATOM 1060 O O . ALA A 1 143 ? 4.236 16.330 15.657 1.00 83.94 143 ALA A O 1
ATOM 1061 N N . GLN A 1 144 ? 4.101 14.090 15.581 1.00 86.12 144 GLN A N 1
ATOM 1062 C CA . GLN A 1 144 ? 4.885 13.837 16.795 1.00 86.12 144 GLN A CA 1
ATOM 1063 C C . GLN A 1 144 ? 6.383 13.665 16.514 1.00 86.12 144 GLN A C 1
ATOM 1065 O O . GLN A 1 144 ? 7.209 13.913 17.392 1.00 86.12 144 GLN A O 1
ATOM 1070 N N . GLY A 1 145 ? 6.740 13.202 15.313 1.00 85.69 145 GLY A N 1
ATOM 1071 C CA . GLY A 1 145 ? 8.108 12.859 14.949 1.00 85.69 145 GLY A CA 1
ATOM 1072 C C . GLY A 1 145 ? 8.700 11.725 15.798 1.00 85.69 145 GLY A C 1
ATOM 1073 O O . GLY A 1 145 ? 8.008 10.806 16.259 1.00 85.69 145 GLY A O 1
ATOM 1074 N N . GLY A 1 146 ? 10.019 11.801 15.988 1.00 90.19 146 GLY A N 1
ATOM 1075 C CA . GLY A 1 146 ? 10.811 10.784 16.677 1.00 90.19 146 GLY A CA 1
ATOM 1076 C C . GLY A 1 146 ? 11.037 9.519 15.841 1.00 90.19 146 GLY A C 1
ATOM 1077 O O . GLY A 1 146 ? 10.795 9.485 14.636 1.00 90.19 146 GLY A O 1
ATOM 1078 N N . VAL A 1 147 ? 11.528 8.463 16.495 1.00 93.12 147 VAL A N 1
ATOM 1079 C CA . VAL A 1 147 ? 11.791 7.168 15.849 1.00 93.12 147 VAL A CA 1
ATOM 1080 C C . VAL A 1 147 ? 10.519 6.320 15.856 1.00 93.12 147 VAL A C 1
ATOM 1082 O O . VAL A 1 147 ? 10.036 5.934 16.922 1.00 93.12 147 VAL A O 1
ATOM 1085 N N . ALA A 1 148 ? 9.994 6.005 14.673 1.00 94.69 148 ALA A N 1
ATOM 1086 C CA . ALA A 1 148 ? 8.873 5.085 14.491 1.00 94.69 148 ALA A CA 1
ATOM 1087 C C . ALA A 1 148 ? 9.399 3.663 14.227 1.00 94.69 148 ALA A C 1
ATOM 1089 O O . ALA A 1 148 ? 10.296 3.484 13.403 1.00 94.69 148 ALA A O 1
ATOM 1090 N N . ARG A 1 149 ? 8.863 2.667 14.943 1.00 97.38 149 ARG A N 1
ATOM 1091 C CA . ARG A 1 149 ? 9.331 1.266 14.978 1.00 97.38 149 ARG A CA 1
ATOM 1092 C C . ARG A 1 149 ? 8.174 0.297 14.701 1.00 97.38 149 ARG A C 1
ATOM 1094 O O . ARG A 1 149 ? 7.038 0.745 14.547 1.00 97.38 149 ARG A O 1
ATOM 1101 N N . MET A 1 150 ? 8.456 -1.008 14.660 1.00 98.00 150 MET A N 1
ATOM 1102 C CA . MET A 1 150 ? 7.413 -2.032 14.802 1.00 98.00 150 MET A CA 1
ATOM 1103 C C . MET A 1 150 ? 6.606 -1.784 16.083 1.00 98.00 150 MET A C 1
ATOM 1105 O O . MET A 1 150 ? 7.167 -1.385 17.103 1.00 98.00 150 MET A O 1
ATOM 1109 N N . SER A 1 151 ? 5.298 -2.009 16.004 1.00 97.19 151 SER A N 1
ATOM 1110 C CA . SER A 1 151 ? 4.361 -1.802 17.111 1.00 97.19 151 SER A CA 1
ATOM 1111 C C . SER A 1 151 ? 4.387 -2.924 18.146 1.00 97.19 151 SER A C 1
ATOM 1113 O O . SER A 1 151 ? 4.770 -4.051 17.827 1.00 97.19 151 SER A O 1
ATOM 1115 N N . ASP A 1 152 ? 3.954 -2.612 19.370 1.00 97.75 152 ASP A N 1
ATOM 1116 C CA . ASP A 1 152 ? 3.868 -3.566 20.479 1.00 97.75 152 ASP A CA 1
ATOM 1117 C C . ASP A 1 152 ? 3.175 -4.892 20.070 1.00 97.75 152 ASP A C 1
ATOM 1119 O O . ASP A 1 152 ? 1.999 -4.895 19.676 1.00 97.75 152 ASP A O 1
ATOM 1123 N N . PRO A 1 153 ? 3.867 -6.045 20.201 1.00 97.94 153 PRO A N 1
ATOM 1124 C CA . PRO A 1 153 ? 3.286 -7.375 20.057 1.00 97.94 153 PRO A CA 1
ATOM 1125 C C . PRO A 1 153 ? 1.975 -7.614 20.817 1.00 97.94 153 PRO A C 1
ATOM 1127 O O . PRO A 1 153 ? 1.168 -8.428 20.368 1.00 97.94 153 PRO A O 1
ATOM 1130 N N . GLN A 1 154 ? 1.753 -6.960 21.960 1.00 97.75 154 GLN A N 1
ATOM 1131 C CA . GLN A 1 154 ? 0.511 -7.082 22.724 1.00 97.75 154 GLN A CA 1
ATOM 1132 C C . GLN A 1 154 ? -0.666 -6.424 21.989 1.00 97.75 154 GLN A C 1
ATOM 1134 O O . GLN A 1 154 ? -1.671 -7.088 21.734 1.00 97.75 154 GLN A O 1
ATOM 1139 N N . MET A 1 155 ? -0.500 -5.176 21.542 1.00 97.56 155 MET A N 1
ATOM 1140 C CA . MET A 1 155 ? -1.494 -4.442 20.744 1.00 97.56 155 MET A CA 1
ATOM 1141 C C . MET A 1 155 ? -1.849 -5.195 19.448 1.00 97.56 155 MET A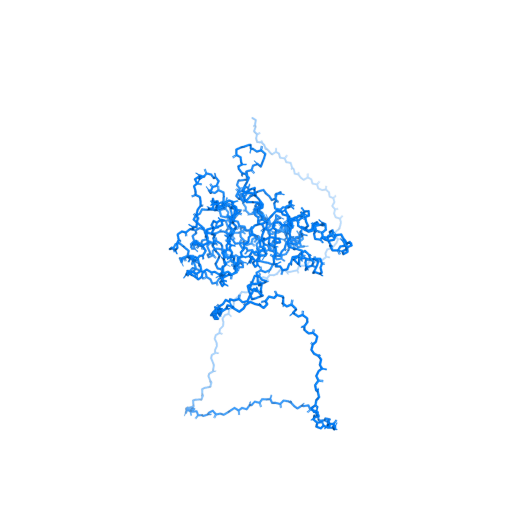 C 1
ATOM 1143 O O . MET A 1 155 ? -3.015 -5.292 19.064 1.00 97.56 155 MET A O 1
ATOM 1147 N N . ILE A 1 156 ? -0.845 -5.790 18.793 1.00 97.94 156 ILE A N 1
ATOM 1148 C CA . ILE A 1 156 ? -1.030 -6.613 17.589 1.00 97.94 156 ILE A CA 1
ATOM 1149 C C . ILE A 1 156 ? -1.902 -7.848 17.878 1.00 97.94 156 ILE A C 1
ATOM 1151 O O . ILE A 1 156 ? -2.805 -8.157 17.097 1.00 97.94 156 ILE A O 1
ATOM 1155 N N . LYS A 1 157 ? -1.668 -8.551 18.997 1.00 98.00 157 LYS A N 1
ATOM 1156 C CA . LYS A 1 157 ? -2.487 -9.710 19.399 1.00 98.00 157 LYS A CA 1
ATOM 1157 C C . LYS A 1 157 ? -3.932 -9.314 19.682 1.00 98.00 157 LYS A C 1
ATOM 1159 O O . LYS A 1 157 ? -4.830 -10.040 19.274 1.00 98.00 157 LYS A O 1
ATOM 1164 N N . GLU A 1 158 ? -4.153 -8.189 20.355 1.00 98.19 158 GLU A N 1
ATOM 1165 C CA . GLU A 1 158 ? -5.494 -7.694 20.689 1.00 98.19 158 GLU A CA 1
ATOM 1166 C C . GLU A 1 158 ? -6.298 -7.345 19.432 1.00 98.19 158 GLU A C 1
ATOM 1168 O O . GLU A 1 158 ? -7.444 -7.770 19.300 1.00 98.19 158 GLU A O 1
ATOM 1173 N N . ILE A 1 159 ? -5.678 -6.662 18.462 1.00 98.25 159 ILE A N 1
ATOM 1174 C CA . ILE A 1 159 ? -6.292 -6.391 17.153 1.00 98.25 159 ILE A CA 1
ATOM 1175 C C . ILE A 1 159 ? -6.599 -7.701 16.417 1.00 98.25 159 ILE A C 1
ATOM 1177 O O . ILE A 1 159 ? -7.714 -7.879 15.934 1.00 98.25 159 ILE A O 1
ATOM 1181 N N . LYS A 1 160 ? -5.659 -8.655 16.391 1.00 97.75 160 LYS A N 1
ATOM 1182 C CA . LYS A 1 160 ? -5.859 -9.959 15.739 1.00 97.75 160 LYS A CA 1
ATOM 1183 C C . LYS A 1 160 ? -6.930 -10.831 16.406 1.00 97.75 160 LYS A C 1
ATOM 1185 O O . LYS A 1 160 ? -7.563 -11.634 15.734 1.00 97.75 160 LYS A O 1
ATOM 1190 N N . GLN A 1 161 ? -7.158 -10.685 17.708 1.00 97.94 161 GLN A N 1
ATOM 1191 C CA . GLN A 1 161 ? -8.255 -11.362 18.411 1.00 97.94 161 GLN A CA 1
ATOM 1192 C C . GLN A 1 161 ? -9.620 -10.697 18.178 1.00 97.94 161 GLN A C 1
ATOM 1194 O O . GLN A 1 161 ? -10.647 -11.295 18.495 1.00 97.94 161 GLN A O 1
ATOM 1199 N N . ALA A 1 162 ? -9.648 -9.465 17.665 1.00 98.12 162 ALA A N 1
ATOM 1200 C CA . ALA A 1 162 ? -10.866 -8.675 17.528 1.00 98.12 162 ALA A CA 1
ATOM 1201 C C . ALA A 1 162 ? -11.568 -8.803 16.170 1.00 98.12 162 ALA A C 1
ATOM 1203 O O . ALA A 1 162 ? -12.729 -8.396 16.100 1.00 98.12 162 ALA A O 1
ATOM 1204 N N . VAL A 1 163 ? -10.890 -9.345 15.149 1.00 98.25 163 VAL A N 1
ATOM 1205 C CA . VAL A 1 163 ? -11.381 -9.491 13.765 1.00 98.25 163 VAL A CA 1
ATOM 1206 C C . VAL A 1 163 ? -11.098 -10.880 13.186 1.00 98.25 163 VAL A C 1
ATOM 1208 O O . VAL A 1 163 ? -10.246 -11.612 13.689 1.00 98.25 163 VAL A O 1
ATOM 1211 N N . THR A 1 164 ? -11.799 -11.240 12.111 1.00 98.00 164 THR A N 1
ATOM 1212 C CA . THR A 1 164 ? -11.607 -12.489 11.349 1.00 98.00 164 THR A CA 1
ATOM 1213 C C . THR A 1 164 ? -10.870 -12.292 10.020 1.00 98.00 164 THR A C 1
ATOM 1215 O O . THR A 1 164 ? -10.279 -13.242 9.505 1.00 98.00 164 THR A O 1
ATOM 1218 N N . ILE A 1 165 ? -10.871 -11.071 9.474 1.00 98.25 165 ILE A N 1
ATOM 1219 C CA . ILE A 1 165 ? -10.081 -10.698 8.290 1.00 98.25 165 ILE A CA 1
ATOM 1220 C C . ILE A 1 165 ? -8.561 -10.682 8.573 1.00 98.25 165 ILE A C 1
ATOM 1222 O O . ILE A 1 165 ? -8.155 -10.451 9.715 1.00 98.25 165 ILE A O 1
ATOM 1226 N N . PRO A 1 166 ? -7.702 -10.887 7.550 1.00 98.31 166 PRO A N 1
ATOM 1227 C CA . PRO A 1 166 ? -6.247 -10.872 7.705 1.00 98.31 166 PRO A CA 1
ATOM 1228 C C . PRO A 1 166 ? -5.706 -9.610 8.388 1.00 98.31 166 PRO A C 1
ATOM 1230 O O . PRO A 1 166 ? -6.112 -8.486 8.074 1.00 98.31 166 PRO A O 1
ATOM 1233 N N . VAL A 1 167 ? -4.722 -9.796 9.268 1.00 98.50 167 VAL A N 1
ATOM 1234 C CA . VAL A 1 167 ? -4.023 -8.711 9.961 1.00 98.50 167 VAL A CA 1
ATOM 1235 C C . VAL A 1 167 ? -2.598 -8.595 9.441 1.00 98.50 167 VAL A C 1
ATOM 1237 O O . VAL A 1 167 ? -1.811 -9.540 9.477 1.00 98.50 167 VAL A O 1
ATOM 1240 N N . MET A 1 168 ? -2.258 -7.400 8.977 1.00 98.56 168 MET A N 1
ATOM 1241 C CA . MET A 1 168 ? -0.923 -6.998 8.559 1.00 98.56 168 MET A CA 1
ATOM 1242 C C . MET A 1 168 ? -0.237 -6.180 9.659 1.00 98.56 168 MET A C 1
ATOM 1244 O O . MET A 1 168 ? -0.907 -5.547 10.475 1.00 98.56 168 MET A O 1
ATOM 1248 N N . ALA A 1 169 ? 1.094 -6.130 9.657 1.00 98.31 169 ALA A N 1
ATOM 1249 C CA . ALA A 1 169 ? 1.860 -5.250 10.543 1.00 98.31 169 ALA A CA 1
ATOM 1250 C C . ALA A 1 169 ? 3.118 -4.701 9.855 1.00 98.31 169 ALA A C 1
ATOM 1252 O O . ALA A 1 169 ? 3.652 -5.306 8.922 1.00 98.31 169 ALA A O 1
ATOM 1253 N N . LYS A 1 170 ? 3.604 -3.544 10.321 1.00 97.88 170 LYS A N 1
ATOM 1254 C CA . LYS A 1 170 ? 4.762 -2.853 9.732 1.00 97.88 170 LYS A CA 1
ATOM 1255 C C . LYS A 1 170 ? 6.074 -3.214 10.430 1.00 97.88 170 LYS A C 1
ATOM 1257 O O . LYS A 1 170 ? 6.156 -3.187 11.657 1.00 97.88 170 LYS A O 1
ATOM 1262 N N . ALA A 1 171 ? 7.111 -3.452 9.632 1.00 98.31 171 ALA A N 1
ATOM 1263 C CA . ALA A 1 171 ? 8.504 -3.538 10.071 1.00 98.31 171 ALA A CA 1
ATOM 1264 C C . ALA A 1 171 ? 9.327 -2.404 9.440 1.00 98.31 171 ALA A C 1
ATOM 1266 O O . ALA A 1 171 ? 9.011 -1.923 8.344 1.00 98.31 171 ALA A O 1
ATOM 1267 N N . ARG A 1 172 ? 10.385 -1.959 10.125 1.00 98.31 172 ARG A N 1
ATOM 1268 C CA . ARG A 1 172 ? 11.334 -0.984 9.572 1.00 98.31 172 ARG A CA 1
ATOM 1269 C C . ARG A 1 172 ? 12.130 -1.601 8.423 1.00 98.31 172 ARG A C 1
ATOM 1271 O O . ARG A 1 172 ? 12.467 -2.784 8.458 1.00 98.31 172 ARG A O 1
ATOM 1278 N N . ILE A 1 173 ? 12.477 -0.775 7.434 1.00 98.38 173 ILE A N 1
ATOM 1279 C CA . ILE A 1 173 ? 13.330 -1.178 6.304 1.00 98.38 173 ILE A CA 1
ATOM 1280 C C . ILE A 1 173 ? 14.643 -1.772 6.827 1.00 98.38 173 ILE A C 1
ATOM 1282 O O . ILE A 1 173 ? 15.277 -1.185 7.709 1.00 98.38 173 ILE A O 1
ATOM 1286 N N . GLY A 1 174 ? 14.984 -2.962 6.324 1.00 98.00 174 GLY A N 1
ATOM 1287 C CA . GLY A 1 174 ? 16.162 -3.737 6.721 1.00 98.00 174 GLY A CA 1
ATOM 1288 C C . GLY A 1 174 ? 16.062 -4.468 8.066 1.00 98.00 174 GLY A C 1
ATOM 1289 O O . GLY A 1 174 ? 16.883 -5.339 8.354 1.00 98.00 174 GLY A O 1
ATOM 1290 N N . HIS A 1 175 ? 15.049 -4.196 8.900 1.00 98.62 175 HIS A N 1
ATOM 1291 C CA . HIS A 1 175 ? 14.978 -4.732 10.264 1.00 98.62 175 HIS A CA 1
ATOM 1292 C C . HIS A 1 175 ? 14.419 -6.164 10.316 1.00 98.62 175 HIS A C 1
ATOM 1294 O O . HIS A 1 175 ? 13.349 -6.424 10.870 1.00 98.62 175 HIS A O 1
ATOM 1300 N N . PHE A 1 176 ? 15.165 -7.129 9.777 1.00 98.56 176 PHE A N 1
ATOM 1301 C CA . PHE A 1 176 ? 14.741 -8.532 9.676 1.00 98.56 176 PHE A CA 1
ATOM 1302 C C . PHE A 1 176 ? 14.308 -9.153 11.019 1.00 98.56 176 PHE A C 1
ATOM 1304 O O . PHE A 1 176 ? 13.415 -9.995 11.031 1.00 98.56 176 PHE A O 1
ATOM 1311 N N . VAL A 1 177 ? 14.856 -8.701 12.154 1.00 98.75 177 VAL A N 1
ATOM 1312 C CA . VAL A 1 177 ? 14.447 -9.159 13.499 1.00 98.75 177 VAL A CA 1
ATOM 1313 C C . VAL A 1 177 ? 13.031 -8.698 13.880 1.00 98.75 177 VAL A C 1
ATOM 1315 O O . VAL A 1 177 ? 12.326 -9.415 14.581 1.00 98.75 177 VAL A O 1
ATOM 1318 N N . GLU A 1 178 ? 12.562 -7.543 13.386 1.00 98.69 178 GLU A N 1
ATOM 1319 C CA . GLU A 1 178 ? 11.165 -7.119 13.604 1.00 98.69 178 GLU A CA 1
ATOM 1320 C C . GLU A 1 178 ? 10.236 -8.043 12.811 1.00 98.69 178 GLU A C 1
ATOM 1322 O O . GLU A 1 178 ? 9.282 -8.584 13.360 1.00 98.69 178 GLU A O 1
ATOM 1327 N N . ALA A 1 179 ? 10.578 -8.339 11.554 1.00 98.56 179 ALA A N 1
ATOM 1328 C CA . ALA A 1 179 ? 9.821 -9.292 10.749 1.00 98.56 179 ALA A CA 1
ATOM 1329 C C . ALA A 1 179 ? 9.817 -10.723 11.331 1.00 98.56 179 ALA A C 1
ATOM 1331 O O . ALA A 1 179 ? 8.799 -11.404 11.242 1.00 98.56 179 ALA A O 1
ATOM 1332 N N . GLN A 1 180 ? 10.904 -11.169 11.977 1.00 98.56 180 GLN A N 1
ATOM 1333 C CA . GLN A 1 180 ? 10.948 -12.454 12.698 1.00 98.56 180 GLN A CA 1
ATOM 1334 C C . GLN A 1 180 ? 9.968 -12.480 13.879 1.00 98.56 180 GLN A C 1
ATOM 1336 O O . GLN A 1 180 ? 9.292 -13.485 14.090 1.00 98.56 180 GLN A O 1
ATOM 1341 N N . ILE A 1 181 ? 9.851 -11.374 14.622 1.00 98.62 181 ILE A N 1
ATOM 1342 C CA . ILE A 1 181 ? 8.866 -11.245 15.704 1.00 98.62 181 ILE A CA 1
ATOM 1343 C C . ILE A 1 181 ? 7.443 -11.261 15.130 1.00 98.62 181 ILE A C 1
ATOM 1345 O O . ILE A 1 181 ? 6.605 -12.009 15.627 1.00 98.62 181 ILE A O 1
ATOM 1349 N N . LEU A 1 182 ? 7.168 -10.508 14.059 1.00 98.44 182 LEU A N 1
ATOM 1350 C CA . LEU A 1 182 ? 5.846 -10.482 13.415 1.00 98.44 182 LEU A CA 1
ATOM 1351 C C . LEU A 1 182 ? 5.430 -11.857 12.857 1.00 98.44 182 LEU A C 1
ATOM 1353 O O . LEU A 1 182 ? 4.283 -12.266 13.038 1.00 98.44 182 LEU A O 1
ATOM 1357 N N . GLU A 1 183 ? 6.357 -12.604 12.248 1.00 97.69 183 GLU A N 1
ATOM 1358 C CA . GLU A 1 183 ? 6.108 -13.982 11.803 1.00 97.69 183 GLU A CA 1
ATOM 1359 C C . GLU A 1 183 ? 5.840 -14.926 12.990 1.00 97.69 183 GLU A C 1
ATOM 1361 O O . GLU A 1 183 ? 4.925 -15.745 12.925 1.00 97.69 183 GLU A O 1
ATOM 1366 N N . ALA A 1 184 ? 6.559 -14.776 14.109 1.00 98.00 184 ALA A N 1
ATOM 1367 C CA . ALA A 1 184 ? 6.323 -15.558 15.328 1.00 98.00 184 ALA A CA 1
ATOM 1368 C C . ALA A 1 184 ? 4.983 -15.233 16.024 1.00 98.00 184 ALA A C 1
ATOM 1370 O O . ALA A 1 184 ? 4.412 -16.096 16.690 1.00 98.00 184 ALA A O 1
ATOM 1371 N N . LEU A 1 185 ? 4.447 -14.019 15.845 1.00 97.12 185 LEU A N 1
ATOM 1372 C CA . LEU A 1 185 ? 3.075 -13.656 16.235 1.00 97.12 185 LEU A CA 1
ATOM 1373 C C . LEU A 1 185 ? 2.011 -14.230 15.280 1.00 97.12 185 LEU A C 1
ATOM 1375 O O . LEU A 1 185 ? 0.814 -14.167 15.572 1.00 97.12 185 LEU A O 1
ATOM 1379 N N . GLY A 1 186 ? 2.436 -14.786 14.144 1.00 96.62 186 GLY A N 1
ATOM 1380 C CA . GLY A 1 186 ? 1.561 -15.310 13.106 1.00 96.62 186 GLY A CA 1
ATOM 1381 C C . GLY A 1 186 ? 0.751 -14.225 12.403 1.00 96.62 186 GLY A C 1
ATOM 1382 O O . GLY A 1 186 ? -0.393 -14.487 12.053 1.00 96.62 186 GLY A O 1
ATOM 1383 N N . ILE A 1 187 ? 1.286 -13.009 12.248 1.00 96.38 187 ILE A N 1
ATOM 1384 C CA . ILE A 1 187 ? 0.712 -11.990 11.349 1.00 96.38 187 ILE A CA 1
ATOM 1385 C C . ILE A 1 187 ? 0.501 -12.592 9.946 1.00 96.38 187 ILE A C 1
ATOM 1387 O O . ILE A 1 187 ? 1.186 -13.540 9.568 1.00 96.38 187 ILE A O 1
ATOM 1391 N N . ASP A 1 188 ? -0.452 -12.075 9.173 1.00 97.75 188 ASP A N 1
ATOM 1392 C CA . ASP A 1 188 ? -0.763 -12.625 7.849 1.00 97.75 188 ASP A CA 1
ATOM 1393 C C . ASP A 1 188 ? 0.142 -12.035 6.752 1.00 97.75 188 ASP A C 1
ATOM 1395 O O . ASP A 1 188 ? 0.521 -12.744 5.822 1.00 97.75 188 ASP A O 1
ATOM 1399 N N . TYR A 1 189 ? 0.537 -10.758 6.878 1.00 98.31 189 TYR A N 1
ATOM 1400 C CA . TYR A 1 189 ? 1.460 -10.061 5.964 1.00 98.31 189 TYR A CA 1
ATOM 1401 C C . TYR A 1 189 ? 2.356 -9.052 6.702 1.00 98.31 189 TYR A C 1
ATOM 1403 O O . TYR A 1 189 ? 1.877 -8.294 7.548 1.00 98.31 189 TYR A O 1
ATOM 1411 N N . VAL A 1 190 ? 3.634 -8.958 6.324 1.00 98.56 190 VAL A N 1
ATOM 1412 C CA . VAL A 1 190 ? 4.546 -7.904 6.821 1.00 98.56 190 VAL A CA 1
ATOM 1413 C C . VAL A 1 190 ? 4.723 -6.811 5.772 1.00 98.56 190 VAL A C 1
ATOM 1415 O O . VAL A 1 190 ? 5.090 -7.093 4.636 1.00 98.56 190 VAL A O 1
ATOM 1418 N N . ASP A 1 191 ? 4.517 -5.552 6.152 1.00 98.56 191 ASP A N 1
ATOM 1419 C CA . ASP A 1 191 ? 4.823 -4.387 5.316 1.00 98.56 191 ASP A CA 1
ATOM 1420 C C . ASP A 1 191 ? 6.172 -3.786 5.723 1.00 98.56 191 ASP A C 1
ATOM 1422 O O . ASP A 1 191 ? 6.305 -3.160 6.779 1.00 98.56 191 ASP A O 1
ATOM 1426 N N . GLU A 1 192 ? 7.189 -3.996 4.885 1.00 98.56 192 GLU A N 1
ATOM 1427 C CA . GLU A 1 192 ? 8.504 -3.373 5.046 1.00 98.56 192 GLU A CA 1
ATOM 1428 C C . GLU A 1 192 ? 8.397 -1.906 4.598 1.00 98.56 192 GLU A C 1
ATOM 1430 O O . GLU A 1 192 ? 8.386 -1.593 3.405 1.00 98.56 192 GLU A O 1
ATOM 1435 N N . SER A 1 193 ? 8.231 -1.010 5.575 1.00 97.12 193 SER A N 1
ATOM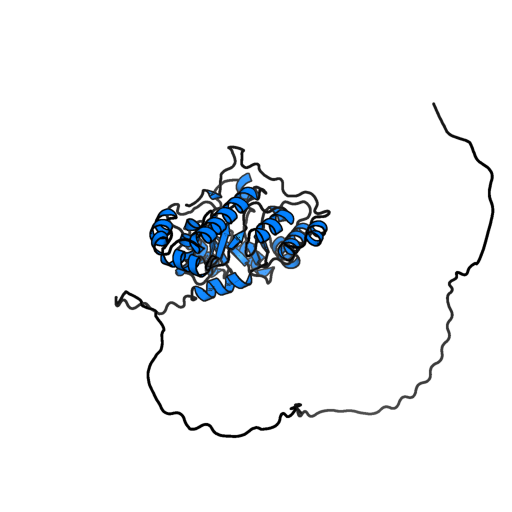 1436 C CA . SER A 1 193 ? 7.528 0.260 5.368 1.00 97.12 193 SER A CA 1
ATOM 1437 C C . SER A 1 193 ? 8.399 1.494 5.617 1.00 97.12 193 SER A C 1
ATOM 1439 O O . SER A 1 193 ? 8.767 1.800 6.750 1.00 97.12 193 SER A O 1
ATOM 1441 N N . GLU A 1 194 ? 8.586 2.299 4.569 1.00 95.31 194 GLU A N 1
ATOM 1442 C CA . GLU A 1 194 ? 9.278 3.599 4.546 1.00 95.31 194 GLU A CA 1
ATOM 1443 C C . GLU A 1 194 ? 8.657 4.685 5.446 1.00 95.31 194 GLU A C 1
ATOM 1445 O O . GLU A 1 194 ? 9.293 5.696 5.753 1.00 95.31 194 GLU A O 1
ATOM 1450 N N . VAL A 1 195 ? 7.405 4.482 5.870 1.00 94.19 195 VAL A N 1
ATOM 1451 C CA . VAL A 1 195 ? 6.708 5.354 6.829 1.00 94.19 195 VAL A CA 1
ATOM 1452 C C . VAL A 1 195 ? 7.340 5.260 8.223 1.00 94.19 195 VAL A C 1
ATOM 1454 O O . VAL A 1 195 ? 7.345 6.242 8.967 1.00 94.19 195 VAL A O 1
ATOM 1457 N N . LEU A 1 196 ? 7.902 4.098 8.573 1.00 95.62 196 LEU A N 1
ATOM 1458 C CA . LEU A 1 196 ? 8.694 3.937 9.788 1.00 95.62 196 LEU A CA 1
ATOM 1459 C C . LEU A 1 196 ? 10.114 4.482 9.565 1.00 95.62 196 LEU A C 1
ATOM 1461 O O . LEU A 1 196 ? 10.537 4.721 8.434 1.00 95.62 196 LEU A O 1
ATOM 1465 N N . THR A 1 197 ? 10.870 4.695 10.639 1.00 95.62 197 THR A N 1
ATOM 1466 C CA . THR A 1 197 ? 12.277 5.104 10.521 1.00 95.62 197 THR A CA 1
ATOM 1467 C C . THR A 1 197 ? 13.095 3.913 10.003 1.00 95.62 197 THR A C 1
ATOM 1469 O O . THR A 1 197 ? 13.045 2.871 10.652 1.00 95.62 197 THR A O 1
ATOM 1472 N N . PRO A 1 198 ? 13.836 4.002 8.881 1.00 96.31 198 PRO A N 1
ATOM 1473 C CA . PRO A 1 198 ? 14.675 2.895 8.409 1.00 96.31 198 PRO A CA 1
ATOM 1474 C C . PRO A 1 198 ? 15.655 2.402 9.483 1.00 96.31 198 PRO A C 1
ATOM 1476 O O . PRO A 1 198 ? 16.093 3.182 10.332 1.00 96.31 198 PRO A O 1
ATOM 1479 N N . ALA A 1 199 ? 15.969 1.106 9.470 1.00 97.62 199 ALA A N 1
ATOM 1480 C CA . ALA A 1 199 ? 16.958 0.509 10.370 1.00 97.62 199 ALA A CA 1
ATOM 1481 C C . ALA A 1 199 ? 18.286 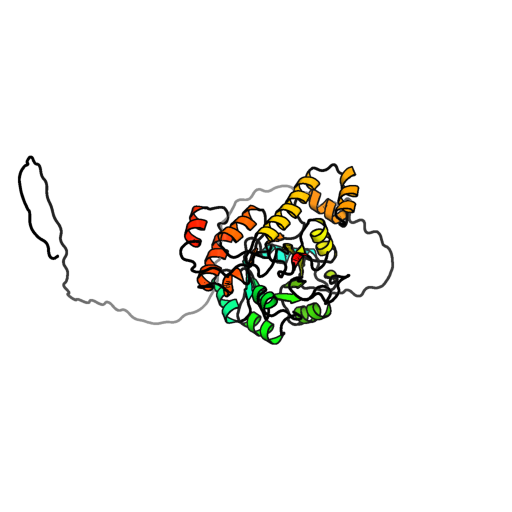0.202 9.669 1.00 97.62 199 ALA A C 1
ATOM 1483 O O . ALA A 1 199 ? 19.334 0.285 10.302 1.00 97.62 199 ALA A O 1
ATOM 1484 N N . ASP A 1 200 ? 18.215 -0.121 8.381 1.00 96.62 200 ASP A N 1
ATOM 1485 C CA . ASP A 1 200 ? 19.328 -0.175 7.438 1.00 96.62 200 ASP A CA 1
ATOM 1486 C C . ASP A 1 200 ? 18.956 0.756 6.268 1.00 96.62 200 ASP A C 1
ATOM 1488 O O . ASP A 1 200 ? 17.793 0.803 5.847 1.00 96.62 200 ASP A O 1
ATOM 1492 N N . ASP A 1 201 ? 19.903 1.573 5.812 1.00 91.88 201 ASP A N 1
ATOM 1493 C CA . ASP A 1 201 ? 19.738 2.537 4.722 1.00 91.88 201 ASP A CA 1
ATOM 1494 C C . ASP A 1 201 ? 20.274 2.024 3.374 1.00 91.88 201 ASP A C 1
ATOM 1496 O O . ASP A 1 201 ? 19.944 2.597 2.332 1.00 91.88 201 ASP A O 1
ATOM 1500 N N . ALA A 1 202 ? 21.031 0.922 3.385 1.00 93.88 202 ALA A N 1
ATOM 1501 C CA . ALA A 1 202 ? 21.604 0.270 2.213 1.00 93.88 202 ALA A CA 1
ATOM 1502 C C . ALA A 1 202 ? 20.869 -1.026 1.821 1.00 93.88 202 ALA A C 1
ATOM 1504 O O . ALA A 1 202 ? 20.794 -1.342 0.632 1.00 93.88 202 ALA A O 1
ATOM 1505 N N . ASN A 1 203 ? 20.322 -1.773 2.788 1.00 97.19 203 ASN A N 1
ATOM 1506 C CA . ASN A 1 203 ? 19.755 -3.106 2.569 1.00 97.19 203 ASN A CA 1
ATOM 1507 C C . ASN A 1 203 ? 18.293 -3.219 3.025 1.00 97.19 203 ASN A C 1
ATOM 1509 O O . ASN A 1 203 ? 17.938 -2.915 4.163 1.00 97.19 203 ASN A O 1
ATOM 1513 N N . HIS A 1 204 ? 17.448 -3.778 2.160 1.00 98.44 204 HIS A N 1
ATOM 1514 C CA . HIS A 1 204 ? 16.125 -4.283 2.534 1.00 98.44 204 HIS A CA 1
ATOM 1515 C C . HIS A 1 204 ? 16.219 -5.715 3.079 1.00 98.44 204 HIS A C 1
ATOM 1517 O O . HIS A 1 204 ? 17.186 -6.441 2.845 1.00 98.44 204 HIS A O 1
ATOM 1523 N N . ILE A 1 205 ? 15.174 -6.160 3.775 1.00 98.50 205 ILE A N 1
ATOM 1524 C CA . ILE A 1 205 ? 15.060 -7.528 4.295 1.00 98.50 205 ILE A CA 1
ATOM 1525 C C . ILE A 1 205 ? 15.135 -8.541 3.136 1.00 98.50 205 ILE A C 1
ATOM 1527 O O . ILE A 1 205 ? 14.462 -8.380 2.115 1.00 98.50 205 ILE A O 1
ATOM 1531 N N . ASN A 1 206 ? 15.888 -9.634 3.309 1.00 98.25 206 ASN A N 1
ATOM 1532 C CA . ASN A 1 206 ? 15.784 -10.807 2.436 1.00 98.25 206 ASN A CA 1
ATOM 1533 C C . ASN A 1 206 ? 14.495 -11.581 2.774 1.00 98.25 206 ASN A C 1
ATOM 1535 O O . ASN A 1 206 ? 14.455 -12.390 3.704 1.00 98.25 206 ASN A O 1
ATOM 1539 N N . LYS A 1 207 ? 13.430 -11.308 2.017 1.00 98.31 207 LYS A N 1
ATOM 1540 C CA . LYS A 1 207 ? 12.052 -11.767 2.261 1.00 98.31 207 LYS A CA 1
ATOM 1541 C C . LYS A 1 207 ? 11.828 -13.231 1.839 1.00 98.31 207 LYS A C 1
ATOM 1543 O O . LYS A 1 207 ? 10.801 -13.829 2.174 1.00 98.31 207 LYS A O 1
ATOM 1548 N N . HIS A 1 208 ? 12.803 -13.850 1.163 1.00 97.06 208 HIS A N 1
ATOM 1549 C CA . HIS A 1 208 ? 12.800 -15.291 0.862 1.00 97.06 208 HIS A CA 1
ATOM 1550 C C . HIS A 1 208 ? 13.022 -16.160 2.103 1.00 97.06 208 HIS A C 1
ATOM 1552 O O . HIS A 1 208 ? 12.441 -17.235 2.187 1.00 97.06 208 HIS A O 1
ATOM 1558 N N . ASN A 1 209 ? 13.765 -15.667 3.102 1.00 97.25 209 ASN A N 1
ATOM 1559 C CA . ASN A 1 209 ? 14.080 -16.408 4.334 1.00 97.25 209 ASN A CA 1
ATOM 1560 C C . ASN A 1 209 ? 12.863 -16.674 5.243 1.00 97.25 209 ASN A C 1
ATOM 1562 O O . ASN A 1 209 ? 12.964 -17.430 6.208 1.00 97.25 209 ASN A O 1
ATOM 1566 N N . PHE A 1 210 ? 11.730 -16.047 4.941 1.00 97.50 210 PHE A N 1
ATOM 1567 C CA . PHE A 1 210 ? 10.492 -16.096 5.707 1.00 97.50 210 PHE A CA 1
ATOM 1568 C C . PHE A 1 210 ? 9.434 -16.947 4.997 1.00 97.50 210 PHE A C 1
ATOM 1570 O O . PHE A 1 210 ? 9.524 -17.204 3.796 1.00 97.50 210 PHE A O 1
ATOM 1577 N N . LYS A 1 211 ? 8.381 -17.347 5.706 1.00 95.94 211 LYS A N 1
ATOM 1578 C CA . LYS A 1 211 ? 7.203 -18.030 5.143 1.00 95.94 211 LYS A CA 1
ATOM 1579 C C . LYS A 1 211 ? 6.050 -17.066 4.887 1.00 95.94 211 LYS A C 1
ATOM 1581 O O . LYS A 1 211 ? 5.293 -17.271 3.934 1.00 95.94 211 LYS A O 1
ATOM 1586 N N . ILE A 1 212 ? 5.945 -16.032 5.713 1.00 96.44 212 ILE A N 1
ATOM 1587 C CA . ILE A 1 212 ? 4.973 -14.947 5.595 1.00 96.44 212 ILE A CA 1
ATOM 1588 C C . ILE A 1 212 ? 5.180 -14.147 4.285 1.00 96.44 212 ILE A C 1
ATOM 1590 O O . ILE A 1 212 ? 6.324 -13.948 3.852 1.00 96.44 212 ILE A O 1
ATOM 1594 N N . PRO A 1 213 ? 4.108 -13.720 3.592 1.00 98.00 213 PRO A N 1
ATOM 1595 C CA . PRO A 1 213 ? 4.200 -12.786 2.472 1.00 98.00 213 PRO A CA 1
ATOM 1596 C C . PRO A 1 213 ? 4.585 -11.372 2.935 1.00 98.00 213 PRO A C 1
ATOM 1598 O O . PRO A 1 213 ? 4.190 -10.912 4.007 1.00 98.00 213 PRO A O 1
ATOM 1601 N N . PHE A 1 214 ? 5.329 -10.662 2.082 1.00 98.62 214 PHE A N 1
ATOM 1602 C CA . PHE A 1 214 ? 5.738 -9.277 2.321 1.00 98.62 214 PHE A CA 1
ATOM 1603 C C . PHE A 1 214 ? 5.120 -8.302 1.320 1.00 98.62 214 PHE A C 1
ATOM 1605 O O . PHE A 1 214 ? 5.056 -8.586 0.119 1.00 98.62 214 PHE A O 1
ATOM 1612 N N . VAL A 1 215 ? 4.759 -7.130 1.837 1.00 98.56 215 VAL A N 1
ATOM 1613 C CA . VAL A 1 215 ? 4.383 -5.919 1.107 1.00 98.56 215 VAL A CA 1
ATOM 1614 C C . VAL A 1 215 ? 5.574 -4.957 1.116 1.00 98.56 215 VAL A C 1
ATOM 1616 O O . VAL A 1 215 ? 6.221 -4.786 2.150 1.00 98.56 215 VAL A O 1
ATOM 1619 N N . CYS A 1 216 ? 5.860 -4.306 -0.015 1.00 98.56 216 CYS A N 1
ATOM 1620 C CA . CYS A 1 216 ? 6.856 -3.231 -0.086 1.00 98.56 216 CYS A CA 1
ATOM 1621 C C . CYS A 1 216 ? 6.342 -2.017 -0.875 1.00 98.56 216 CYS A C 1
ATOM 1623 O O . CYS A 1 216 ? 5.584 -2.156 -1.838 1.00 98.56 216 CYS A O 1
ATOM 1625 N N . GLY A 1 217 ? 6.802 -0.823 -0.493 1.00 98.00 217 GLY A N 1
ATOM 1626 C CA . GLY A 1 217 ? 6.550 0.422 -1.222 1.00 98.00 217 GLY A CA 1
ATOM 1627 C C . GLY A 1 217 ? 7.463 0.614 -2.444 1.00 98.00 217 GLY A C 1
ATOM 1628 O O . GLY A 1 217 ? 8.658 0.330 -2.375 1.00 98.00 217 GLY A O 1
ATOM 1629 N N . CYS A 1 218 ? 6.932 1.166 -3.540 1.00 97.94 218 CYS A N 1
ATOM 1630 C CA . CYS A 1 218 ? 7.709 1.621 -4.703 1.00 97.94 218 CYS A CA 1
ATOM 1631 C C . CYS A 1 218 ? 7.250 2.990 -5.246 1.00 97.94 218 CYS A C 1
ATOM 1633 O O . CYS A 1 218 ? 6.118 3.427 -5.005 1.00 97.94 218 CYS A O 1
ATOM 1635 N N . ARG A 1 219 ? 8.106 3.641 -6.044 1.00 97.38 219 ARG A N 1
ATOM 1636 C CA . ARG A 1 219 ? 7.793 4.875 -6.793 1.00 97.38 219 ARG A CA 1
ATOM 1637 C C . ARG A 1 219 ? 7.818 4.713 -8.313 1.00 97.38 219 ARG A C 1
ATOM 1639 O O . ARG A 1 219 ? 7.148 5.471 -9.006 1.00 97.38 219 ARG A O 1
ATOM 1646 N N . ASN A 1 220 ? 8.586 3.751 -8.818 1.00 98.12 220 ASN A N 1
ATOM 1647 C CA . ASN A 1 220 ? 8.793 3.465 -10.241 1.00 98.12 220 ASN A CA 1
ATOM 1648 C C . ASN A 1 220 ? 8.964 1.951 -10.470 1.00 98.12 220 ASN A C 1
ATOM 1650 O O . ASN A 1 220 ? 9.048 1.183 -9.505 1.00 98.12 220 ASN A O 1
ATOM 1654 N N . LEU A 1 221 ? 9.009 1.519 -11.737 1.00 98.38 221 LEU A N 1
ATOM 1655 C CA . LEU A 1 221 ? 9.114 0.098 -12.078 1.00 98.38 221 LEU A CA 1
ATOM 1656 C C . LEU A 1 221 ? 10.408 -0.545 -11.550 1.00 98.38 221 LEU A C 1
ATOM 1658 O O . LEU A 1 221 ? 10.368 -1.657 -11.030 1.00 98.38 221 LEU A O 1
ATOM 1662 N N . GLY A 1 222 ? 11.541 0.157 -11.626 1.00 98.31 222 GLY A N 1
ATOM 1663 C CA . GLY A 1 222 ? 12.832 -0.356 -11.160 1.00 98.31 222 GLY A CA 1
ATOM 1664 C C . GLY A 1 222 ? 12.830 -0.723 -9.677 1.00 98.31 222 GLY A C 1
ATOM 1665 O O . GLY A 1 222 ? 13.199 -1.834 -9.298 1.00 98.31 222 GLY A O 1
ATOM 1666 N N . GLU A 1 223 ? 12.332 0.191 -8.843 1.00 98.31 223 GLU A N 1
ATOM 1667 C CA . GLU A 1 223 ? 12.175 -0.010 -7.402 1.00 98.31 223 GLU A CA 1
ATOM 1668 C C . GLU A 1 223 ? 11.234 -1.191 -7.102 1.00 98.31 223 GLU A C 1
ATOM 1670 O O . GLU A 1 223 ? 11.573 -2.046 -6.286 1.00 98.31 223 GLU A O 1
ATOM 1675 N N . ALA A 1 224 ? 10.103 -1.306 -7.812 1.00 98.50 224 ALA A N 1
ATOM 1676 C CA . ALA A 1 224 ? 9.171 -2.426 -7.653 1.00 98.50 224 ALA A CA 1
ATOM 1677 C C . ALA A 1 224 ? 9.829 -3.787 -7.958 1.00 98.50 224 ALA A C 1
ATOM 1679 O O . ALA A 1 224 ? 9.720 -4.720 -7.161 1.00 98.50 224 ALA A O 1
ATOM 1680 N N . LEU A 1 225 ? 10.551 -3.899 -9.080 1.00 98.62 225 LEU A N 1
ATOM 1681 C CA . LEU A 1 225 ? 11.202 -5.149 -9.489 1.00 98.62 225 LEU A CA 1
ATOM 1682 C C . LEU A 1 225 ? 12.367 -5.538 -8.563 1.00 98.62 225 LEU A C 1
ATOM 1684 O O . LEU A 1 225 ? 12.559 -6.730 -8.314 1.00 98.62 225 LEU A O 1
ATOM 1688 N N . ARG A 1 226 ? 13.096 -4.571 -7.981 1.00 98.50 226 ARG A N 1
ATOM 1689 C CA . ARG A 1 226 ? 14.085 -4.849 -6.918 1.00 98.50 226 ARG A CA 1
ATOM 1690 C C . ARG A 1 226 ? 13.424 -5.466 -5.680 1.00 98.50 226 ARG A C 1
ATOM 1692 O O . ARG A 1 226 ? 13.839 -6.542 -5.251 1.00 98.50 226 ARG A O 1
ATOM 1699 N N . ARG A 1 227 ? 12.338 -4.870 -5.170 1.00 98.62 227 ARG A N 1
ATOM 1700 C CA . ARG A 1 227 ? 11.604 -5.409 -4.005 1.00 98.62 227 ARG A CA 1
ATOM 1701 C C . ARG A 1 227 ? 11.018 -6.803 -4.270 1.00 98.62 227 ARG A C 1
ATOM 1703 O O . ARG A 1 227 ? 11.092 -7.674 -3.404 1.00 98.62 227 ARG A O 1
ATOM 1710 N N . ILE A 1 228 ? 10.494 -7.053 -5.474 1.00 98.50 228 ILE A N 1
ATOM 1711 C CA . ILE A 1 228 ? 10.022 -8.387 -5.893 1.00 98.50 228 ILE A CA 1
ATOM 1712 C C . ILE A 1 228 ? 11.180 -9.397 -5.890 1.00 98.50 228 ILE A C 1
ATOM 1714 O O . ILE A 1 228 ? 11.029 -10.501 -5.368 1.00 98.50 228 ILE A O 1
ATOM 1718 N N . ARG A 1 229 ? 12.368 -9.024 -6.392 1.00 98.25 229 ARG A N 1
ATOM 1719 C CA . ARG A 1 229 ? 13.543 -9.915 -6.417 1.00 98.25 229 ARG A CA 1
ATOM 1720 C C . ARG A 1 229 ? 14.046 -10.303 -5.032 1.00 98.25 229 ARG A C 1
ATOM 1722 O O . ARG A 1 229 ? 14.521 -11.430 -4.871 1.00 98.25 229 ARG A O 1
ATOM 1729 N N . GLU A 1 230 ? 13.918 -9.407 -4.059 1.00 98.25 230 GLU A N 1
ATOM 1730 C CA . GLU A 1 230 ? 14.190 -9.649 -2.634 1.00 98.25 230 GLU A CA 1
ATOM 1731 C C . GLU A 1 230 ? 13.133 -10.531 -1.952 1.00 98.25 230 GLU A C 1
ATOM 1733 O O . GLU A 1 230 ? 13.362 -10.976 -0.830 1.00 98.25 230 GLU A O 1
ATOM 1738 N N . GLY A 1 231 ? 11.989 -10.779 -2.602 1.00 97.88 231 GLY A N 1
ATOM 1739 C CA . GLY A 1 231 ? 10.925 -11.668 -2.127 1.00 97.88 231 GLY A CA 1
ATOM 1740 C C . GLY A 1 231 ? 9.620 -10.979 -1.716 1.00 97.88 231 GLY A C 1
ATOM 1741 O O . GLY A 1 231 ? 8.800 -11.614 -1.052 1.00 97.88 231 GLY A O 1
ATOM 1742 N N . ALA A 1 232 ? 9.392 -9.712 -2.086 1.00 98.44 232 ALA A N 1
ATOM 1743 C CA . ALA A 1 232 ? 8.083 -9.080 -1.906 1.00 98.44 232 ALA A CA 1
ATOM 1744 C C . ALA A 1 232 ? 7.016 -9.796 -2.754 1.00 98.44 232 ALA A C 1
ATOM 1746 O O . ALA A 1 232 ? 7.156 -9.929 -3.971 1.00 98.44 232 ALA A O 1
ATOM 1747 N N . ALA A 1 233 ? 5.942 -10.245 -2.106 1.00 98.19 233 ALA A N 1
ATOM 1748 C CA . ALA A 1 233 ? 4.815 -10.932 -2.742 1.00 98.19 233 ALA A CA 1
ATOM 1749 C C . ALA A 1 233 ? 3.691 -9.964 -3.161 1.00 98.19 233 ALA A C 1
ATOM 1751 O O . ALA A 1 233 ? 2.740 -10.363 -3.832 1.00 98.19 233 ALA A O 1
ATOM 1752 N N . MET A 1 234 ? 3.808 -8.699 -2.755 1.00 98.56 234 MET A N 1
ATOM 1753 C CA . MET A 1 234 ? 2.855 -7.622 -2.975 1.00 98.56 234 MET A CA 1
ATOM 1754 C C . MET A 1 234 ? 3.601 -6.286 -3.047 1.00 98.56 234 MET A C 1
ATOM 1756 O O . MET A 1 234 ? 4.552 -6.051 -2.299 1.00 98.56 234 MET A O 1
ATOM 1760 N N . ILE A 1 235 ? 3.158 -5.395 -3.929 1.00 98.62 235 ILE A N 1
ATOM 1761 C CA . ILE A 1 235 ? 3.697 -4.040 -4.067 1.00 98.62 235 ILE A CA 1
ATOM 1762 C C . ILE A 1 235 ? 2.594 -3.021 -3.783 1.00 98.62 235 ILE A C 1
ATOM 1764 O O . ILE A 1 235 ? 1.433 -3.215 -4.142 1.00 98.62 235 ILE A O 1
ATOM 1768 N N . ARG A 1 236 ? 2.967 -1.904 -3.161 1.00 98.50 236 ARG A N 1
ATOM 1769 C CA . ARG A 1 236 ? 2.129 -0.707 -3.041 1.00 98.50 236 ARG A CA 1
ATOM 1770 C C . ARG A 1 236 ? 2.894 0.531 -3.499 1.00 98.50 236 ARG A C 1
ATOM 1772 O O . ARG A 1 236 ? 4.123 0.549 -3.455 1.00 98.50 236 ARG A O 1
ATOM 1779 N N . THR A 1 237 ? 2.210 1.600 -3.893 1.00 98.19 237 THR A N 1
ATOM 1780 C CA . THR A 1 237 ? 2.898 2.896 -4.026 1.00 98.19 237 THR A CA 1
ATOM 1781 C C . THR A 1 237 ? 3.379 3.398 -2.665 1.00 98.19 237 THR A C 1
ATOM 1783 O O . THR A 1 237 ? 2.731 3.146 -1.652 1.00 98.19 237 THR A O 1
ATOM 1786 N N . LYS A 1 238 ? 4.483 4.153 -2.621 1.00 96.62 238 LYS A N 1
ATOM 1787 C CA . LYS A 1 238 ? 4.854 4.896 -1.399 1.00 96.62 238 LYS A CA 1
ATOM 1788 C C . LYS A 1 238 ? 3.863 6.041 -1.127 1.00 96.62 238 LYS A C 1
ATOM 1790 O O . LYS A 1 238 ? 3.328 6.186 -0.029 1.00 96.62 238 LYS A O 1
ATOM 1795 N N . GLY A 1 239 ? 3.578 6.830 -2.169 1.00 94.31 239 GLY A N 1
ATOM 1796 C CA . GLY A 1 239 ? 2.781 8.060 -2.053 1.00 94.31 239 GLY A CA 1
ATOM 1797 C C . GLY A 1 239 ? 3.413 9.020 -1.040 1.00 94.31 239 GLY A C 1
ATOM 1798 O O . GLY A 1 239 ? 4.615 8.959 -0.815 1.00 94.31 239 GLY A O 1
ATOM 1799 N N . GLU A 1 240 ? 2.622 9.870 -0.386 1.00 93.44 240 GLU A N 1
ATOM 1800 C CA . GLU A 1 240 ? 3.068 10.564 0.834 1.00 93.44 240 GLU A CA 1
ATOM 1801 C C . GLU A 1 240 ? 2.072 10.290 1.965 1.00 93.44 240 GLU A C 1
ATOM 1803 O O . GLU A 1 240 ? 1.129 11.043 2.221 1.00 93.44 240 GLU A O 1
ATOM 1808 N N . ALA A 1 241 ? 2.268 9.148 2.631 1.00 89.31 241 ALA A N 1
ATOM 1809 C CA . ALA A 1 241 ? 1.425 8.679 3.728 1.00 89.31 241 ALA A CA 1
ATOM 1810 C C . ALA A 1 241 ? 1.237 9.751 4.813 1.00 89.31 241 ALA A C 1
ATOM 1812 O O . ALA A 1 241 ? 2.193 10.419 5.199 1.00 89.31 241 ALA A O 1
ATOM 1813 N N . GLY A 1 242 ? 0.005 9.918 5.304 1.00 88.38 242 GLY A N 1
ATOM 1814 C CA . GLY A 1 242 ? -0.339 10.884 6.356 1.00 88.38 242 GLY A CA 1
ATOM 1815 C C . GLY A 1 242 ? -0.605 12.321 5.893 1.00 88.38 242 GLY A C 1
ATOM 1816 O O . GLY A 1 242 ? -0.975 13.141 6.723 1.00 88.38 242 GLY A O 1
ATOM 1817 N N . THR A 1 243 ? -0.455 12.641 4.602 1.00 90.56 243 THR A N 1
ATOM 1818 C CA . THR A 1 243 ? -0.671 14.012 4.086 1.00 90.56 243 THR A CA 1
ATOM 1819 C C . THR A 1 243 ? -2.079 14.281 3.555 1.00 90.56 243 THR A C 1
ATOM 1821 O O . THR A 1 243 ? -2.417 15.435 3.317 1.00 90.56 243 THR A O 1
ATOM 1824 N N . GLY A 1 244 ? -2.898 13.247 3.332 1.00 90.88 244 GLY A N 1
ATOM 1825 C CA . GLY A 1 244 ? -4.219 13.392 2.702 1.00 90.88 244 GLY A CA 1
ATOM 1826 C C . GLY A 1 244 ? -4.183 13.910 1.254 1.00 90.88 244 GLY A C 1
ATOM 1827 O O . GLY A 1 244 ? -5.195 14.401 0.769 1.00 90.88 244 GLY A O 1
ATOM 1828 N N . ASN A 1 245 ? -3.026 13.848 0.579 1.00 93.38 245 ASN A N 1
ATOM 1829 C CA . ASN A 1 245 ? -2.851 14.323 -0.792 1.00 93.38 245 ASN A CA 1
ATOM 1830 C C . ASN A 1 245 ? -2.419 13.180 -1.726 1.00 93.38 245 ASN A C 1
ATOM 1832 O O . ASN A 1 245 ? -1.293 12.685 -1.652 1.00 93.38 245 ASN A O 1
ATOM 1836 N N . VAL A 1 246 ? -3.316 12.779 -2.629 1.00 95.38 246 VAL A N 1
ATOM 1837 C CA . VAL A 1 246 ? -3.146 11.624 -3.527 1.00 95.38 246 VAL A CA 1
ATOM 1838 C C . VAL A 1 246 ? -2.130 11.845 -4.666 1.00 95.38 246 VAL A C 1
ATOM 1840 O O . VAL A 1 246 ? -1.738 10.885 -5.329 1.00 95.38 246 VAL A O 1
ATOM 1843 N N . ILE A 1 247 ? -1.653 13.079 -4.900 1.00 95.75 247 ILE A N 1
ATOM 1844 C CA . ILE A 1 247 ? -0.824 13.437 -6.074 1.00 95.75 247 ILE A CA 1
ATOM 1845 C C . ILE A 1 247 ? 0.433 12.567 -6.241 1.00 95.75 247 ILE A C 1
ATOM 1847 O O . ILE A 1 247 ? 0.809 12.219 -7.361 1.00 95.75 247 ILE A O 1
ATOM 1851 N N . GLU A 1 248 ? 1.068 12.180 -5.135 1.00 96.19 248 GLU A N 1
ATOM 1852 C CA . GLU A 1 248 ? 2.274 11.350 -5.142 1.00 96.19 248 GLU A CA 1
ATOM 1853 C C . GLU A 1 248 ? 1.938 9.894 -5.482 1.00 96.19 248 GLU A C 1
ATOM 1855 O O . GLU A 1 248 ? 2.615 9.285 -6.304 1.00 96.19 248 GLU A O 1
ATOM 1860 N N . ALA A 1 249 ? 0.848 9.339 -4.939 1.00 97.25 249 ALA A N 1
ATOM 1861 C CA . ALA A 1 249 ? 0.373 8.009 -5.323 1.00 97.25 249 ALA A CA 1
ATOM 1862 C C . ALA A 1 249 ? 0.008 7.959 -6.817 1.00 97.25 249 ALA A C 1
ATOM 1864 O O . ALA A 1 249 ? 0.456 7.054 -7.523 1.00 97.25 249 ALA A O 1
ATOM 1865 N N . VAL A 1 250 ? -0.699 8.975 -7.331 1.00 98.31 250 VAL A N 1
ATOM 1866 C CA . VAL A 1 250 ? -1.000 9.115 -8.769 1.00 98.31 250 VAL A CA 1
ATOM 1867 C C . VAL A 1 250 ? 0.283 9.162 -9.604 1.00 98.31 250 VAL A C 1
ATOM 1869 O O . VAL A 1 250 ? 0.366 8.475 -10.624 1.00 98.31 250 VAL A O 1
ATOM 1872 N N . ARG A 1 251 ? 1.301 9.927 -9.181 1.00 98.12 251 ARG A N 1
ATOM 1873 C CA . ARG A 1 251 ? 2.599 9.996 -9.874 1.00 98.12 251 ARG A CA 1
ATOM 1874 C C . ARG A 1 251 ? 3.284 8.629 -9.924 1.00 98.12 251 ARG A C 1
ATOM 1876 O O . ARG A 1 251 ? 3.723 8.220 -10.996 1.00 98.12 251 ARG A O 1
ATOM 1883 N N . HIS A 1 252 ? 3.325 7.909 -8.805 1.00 98.38 252 HIS A N 1
ATOM 1884 C CA . HIS A 1 252 ? 3.959 6.592 -8.721 1.00 98.38 252 HIS A CA 1
ATOM 1885 C C . HIS A 1 252 ? 3.238 5.532 -9.569 1.00 98.38 252 HIS A C 1
ATOM 1887 O O . HIS A 1 252 ? 3.893 4.816 -10.326 1.00 98.38 252 HIS A O 1
ATOM 1893 N N . VAL A 1 253 ? 1.898 5.465 -9.530 1.00 98.31 253 VAL A N 1
ATOM 1894 C CA . VAL A 1 253 ? 1.137 4.553 -10.411 1.00 98.31 253 VAL A CA 1
ATOM 1895 C C . VAL A 1 253 ? 1.364 4.902 -11.877 1.00 98.31 253 VAL A C 1
ATOM 1897 O O . VAL A 1 253 ? 1.619 4.008 -12.683 1.00 98.31 253 VAL A O 1
ATOM 1900 N N . ARG A 1 254 ? 1.329 6.191 -12.243 1.00 98.50 254 ARG A N 1
ATOM 1901 C CA . ARG A 1 254 ? 1.565 6.617 -13.630 1.00 98.50 254 ARG A CA 1
ATOM 1902 C C . ARG A 1 254 ? 2.984 6.314 -14.114 1.00 98.50 254 ARG A C 1
ATOM 1904 O O . ARG A 1 254 ? 3.106 5.967 -15.285 1.00 98.50 254 ARG A O 1
ATOM 1911 N N . SER A 1 255 ? 4.002 6.382 -13.249 1.00 98.38 255 SER A N 1
ATOM 1912 C CA . SER A 1 255 ? 5.365 5.927 -13.566 1.00 98.38 255 SER A CA 1
ATOM 1913 C C . SER A 1 255 ? 5.377 4.427 -13.846 1.00 98.38 255 SER A C 1
ATOM 1915 O O . SER A 1 255 ? 5.627 4.035 -14.978 1.00 98.38 255 SER A O 1
ATOM 1917 N N . VAL A 1 256 ? 5.001 3.593 -12.866 1.00 98.44 256 VAL A N 1
ATOM 1918 C CA . VAL A 1 256 ? 5.033 2.122 -12.996 1.00 98.44 256 VAL A CA 1
ATOM 1919 C C . VAL A 1 256 ? 4.231 1.648 -14.214 1.00 98.44 256 VAL A C 1
ATOM 1921 O O . VAL A 1 256 ? 4.740 0.904 -15.046 1.00 98.44 256 VAL A O 1
ATOM 1924 N N . MET A 1 257 ? 2.993 2.121 -14.370 1.00 98.06 257 MET A N 1
ATOM 1925 C CA . MET A 1 257 ? 2.135 1.730 -15.492 1.00 98.06 257 MET A CA 1
ATOM 1926 C C . MET A 1 257 ? 2.595 2.326 -16.832 1.00 98.06 257 MET A C 1
ATOM 1928 O O . MET A 1 257 ? 2.297 1.767 -17.886 1.00 98.06 257 MET A O 1
ATOM 1932 N N . GLY A 1 258 ? 3.287 3.469 -16.819 1.00 98.12 258 GLY A N 1
ATOM 1933 C CA . GLY A 1 258 ? 3.914 4.065 -18.000 1.00 98.12 258 GLY A CA 1
ATOM 1934 C C . GLY A 1 258 ? 5.076 3.215 -18.498 1.00 98.12 258 GLY A C 1
ATOM 1935 O O . GLY A 1 258 ? 5.066 2.796 -19.654 1.00 98.12 258 GLY A O 1
ATOM 1936 N N . ASP A 1 259 ? 5.996 2.887 -17.593 1.00 98.31 259 ASP A N 1
ATOM 1937 C CA . ASP A 1 259 ? 7.163 2.042 -17.843 1.00 98.31 259 ASP A CA 1
ATOM 1938 C C . ASP A 1 259 ? 6.743 0.656 -18.366 1.00 98.31 259 ASP A C 1
ATOM 1940 O O . ASP A 1 259 ? 7.303 0.168 -19.343 1.00 98.31 259 ASP A O 1
ATOM 1944 N N . ILE A 1 260 ? 5.697 0.046 -17.789 1.00 98.25 260 ILE A N 1
ATOM 1945 C CA . ILE A 1 260 ? 5.150 -1.245 -18.247 1.00 98.25 260 ILE A CA 1
ATOM 1946 C C . ILE A 1 260 ? 4.577 -1.151 -19.671 1.00 98.25 260 ILE A C 1
ATOM 1948 O O . ILE A 1 260 ? 4.808 -2.046 -20.485 1.00 98.25 260 ILE A O 1
ATOM 1952 N N . ARG A 1 261 ? 3.844 -0.077 -20.008 1.00 97.94 261 ARG A N 1
ATOM 1953 C CA . ARG A 1 261 ? 3.300 0.123 -21.367 1.00 97.94 261 ARG A CA 1
ATOM 1954 C C . ARG A 1 261 ? 4.392 0.367 -22.409 1.00 97.94 261 ARG A C 1
ATOM 1956 O O . ARG A 1 261 ? 4.240 -0.096 -23.536 1.00 97.94 261 ARG A O 1
ATOM 1963 N N . LEU A 1 262 ? 5.462 1.072 -22.037 1.00 97.50 262 LEU A N 1
ATOM 1964 C CA . LEU A 1 262 ? 6.652 1.249 -22.870 1.00 97.50 262 LEU A CA 1
ATOM 1965 C C . LEU A 1 262 ? 7.325 -0.110 -23.111 1.00 97.50 262 LEU A C 1
ATOM 1967 O O . LEU A 1 262 ? 7.411 -0.571 -24.246 1.00 97.50 262 LEU A O 1
ATOM 1971 N N . LEU A 1 263 ? 7.713 -0.785 -22.027 1.00 97.62 263 LEU A N 1
ATOM 1972 C CA . LEU A 1 263 ? 8.422 -2.063 -22.028 1.00 97.62 263 LEU A CA 1
ATOM 1973 C C . LEU A 1 263 ? 7.691 -3.151 -22.827 1.00 97.62 263 LEU A C 1
ATOM 1975 O O . LEU A 1 263 ? 8.323 -3.900 -23.573 1.00 97.62 263 LEU A O 1
ATOM 1979 N N . ARG A 1 264 ? 6.358 -3.226 -22.716 1.00 97.19 264 ARG A N 1
ATOM 1980 C CA . ARG A 1 264 ? 5.535 -4.187 -23.465 1.00 97.19 264 ARG A CA 1
ATOM 1981 C C . ARG A 1 264 ? 5.776 -4.106 -24.979 1.00 97.19 264 ARG A C 1
ATOM 1983 O O . ARG A 1 264 ? 5.886 -5.152 -25.612 1.00 97.19 264 ARG A O 1
ATOM 1990 N N . ASN A 1 265 ? 5.911 -2.895 -25.523 1.00 95.75 265 ASN A N 1
ATOM 1991 C CA . ASN A 1 265 ? 6.045 -2.630 -26.963 1.00 95.75 265 ASN A CA 1
ATOM 1992 C C . ASN A 1 265 ? 7.491 -2.361 -27.431 1.00 95.75 265 ASN A C 1
ATOM 1994 O O . ASN A 1 265 ? 7.706 -2.186 -28.624 1.00 95.75 265 ASN A O 1
ATOM 1998 N N . MET A 1 266 ? 8.454 -2.296 -26.507 1.00 97.44 266 MET A N 1
ATOM 1999 C CA . MET A 1 266 ? 9.893 -2.154 -26.779 1.00 97.44 266 MET A CA 1
ATOM 2000 C C . MET A 1 266 ? 10.435 -3.335 -27.605 1.00 97.44 266 MET A C 1
ATOM 2002 O O . MET A 1 266 ? 9.882 -4.433 -27.503 1.00 97.44 266 MET A O 1
ATOM 2006 N N . ASP A 1 267 ? 11.503 -3.144 -28.379 1.00 98.19 267 ASP A N 1
ATOM 2007 C CA . ASP A 1 267 ? 12.187 -4.264 -29.045 1.00 98.19 267 ASP A CA 1
ATOM 2008 C C . ASP A 1 267 ? 12.920 -5.139 -28.010 1.00 98.19 267 ASP A C 1
ATOM 2010 O O . ASP A 1 267 ? 13.401 -4.624 -27.000 1.00 98.19 267 ASP A O 1
ATOM 2014 N N . ASP A 1 268 ? 12.998 -6.454 -28.221 1.00 97.88 268 ASP A N 1
ATOM 2015 C CA . ASP A 1 268 ? 13.601 -7.388 -27.255 1.00 97.88 268 ASP A CA 1
ATOM 2016 C C . ASP A 1 268 ? 15.099 -7.084 -27.036 1.00 97.88 268 ASP A C 1
ATOM 2018 O O . ASP A 1 268 ? 15.579 -7.123 -25.898 1.00 97.88 268 ASP A O 1
ATOM 2022 N N . ASP A 1 269 ? 15.809 -6.661 -28.088 1.00 98.06 269 ASP A N 1
ATOM 2023 C CA . ASP A 1 269 ? 17.219 -6.248 -28.029 1.00 98.06 269 ASP A CA 1
ATOM 2024 C C . ASP A 1 269 ? 17.438 -4.986 -27.161 1.00 98.06 269 ASP A C 1
ATOM 2026 O O . ASP A 1 269 ? 18.474 -4.835 -26.505 1.00 98.06 269 ASP A O 1
ATOM 2030 N N . GLU A 1 270 ? 16.450 -4.086 -27.085 1.00 98.25 270 GLU A N 1
ATOM 2031 C CA . GLU A 1 270 ? 16.516 -2.866 -26.267 1.00 98.25 270 GLU A CA 1
ATOM 2032 C C . GLU A 1 270 ? 16.273 -3.140 -24.769 1.00 98.25 270 GLU A C 1
ATOM 2034 O O . GLU A 1 270 ? 16.709 -2.359 -23.910 1.00 98.25 270 GLU A O 1
ATOM 2039 N N . VAL A 1 271 ? 15.631 -4.264 -24.413 1.00 98.19 271 VAL A N 1
ATOM 2040 C CA . VAL A 1 271 ? 15.240 -4.561 -23.021 1.00 98.19 271 VAL A CA 1
ATOM 2041 C C . VAL A 1 271 ? 16.452 -4.687 -22.094 1.00 98.19 271 VAL A C 1
ATOM 2043 O O . VAL A 1 271 ? 16.377 -4.287 -20.929 1.00 98.19 271 VAL A O 1
ATOM 2046 N N . PHE A 1 272 ? 17.598 -5.162 -22.591 1.00 98.19 272 PHE A N 1
ATOM 2047 C CA . PHE A 1 272 ? 18.849 -5.202 -21.823 1.00 98.19 272 PHE A CA 1
ATOM 2048 C C . PHE A 1 272 ? 19.301 -3.803 -21.375 1.00 98.19 272 PHE A C 1
ATOM 2050 O O . PHE A 1 272 ? 19.697 -3.605 -20.220 1.00 98.19 272 PHE A O 1
ATOM 2057 N N . ALA A 1 273 ? 19.216 -2.815 -22.271 1.00 98.44 273 ALA A N 1
ATOM 2058 C CA . ALA A 1 273 ? 19.561 -1.429 -21.972 1.00 98.44 273 ALA A CA 1
ATOM 2059 C C . ALA A 1 273 ? 18.539 -0.797 -21.014 1.00 98.44 273 ALA A C 1
ATOM 2061 O O . ALA A 1 273 ? 18.929 -0.139 -20.046 1.00 98.44 273 ALA A O 1
ATOM 2062 N N . PHE A 1 274 ? 17.247 -1.067 -21.221 1.00 98.31 274 PHE A N 1
ATOM 2063 C CA . PHE A 1 274 ? 16.180 -0.594 -20.342 1.00 98.31 274 PHE A CA 1
ATOM 2064 C C . PHE A 1 274 ? 16.306 -1.149 -18.914 1.00 98.31 274 PHE A C 1
ATOM 2066 O O . PHE A 1 274 ? 16.279 -0.380 -17.953 1.00 98.31 274 PHE A O 1
ATOM 2073 N N . ALA A 1 275 ? 16.536 -2.458 -18.754 1.00 98.44 275 ALA A N 1
ATOM 2074 C CA . ALA A 1 275 ? 16.742 -3.098 -17.451 1.00 98.44 275 ALA A CA 1
ATOM 2075 C C . ALA A 1 275 ? 17.921 -2.478 -16.680 1.00 98.44 275 ALA A C 1
ATOM 2077 O O . ALA A 1 275 ? 17.811 -2.207 -15.479 1.00 98.44 275 ALA A O 1
ATOM 2078 N N . LYS A 1 276 ? 19.023 -2.174 -17.383 1.00 98.25 276 LYS A N 1
ATOM 2079 C CA . LYS A 1 276 ? 20.173 -1.441 -16.834 1.00 98.25 276 LYS A CA 1
ATOM 2080 C C . LYS A 1 276 ? 19.799 -0.014 -16.416 1.00 98.25 276 LYS A C 1
ATOM 2082 O O . LYS A 1 276 ? 20.189 0.408 -15.330 1.00 98.25 276 LYS A O 1
ATOM 2087 N N . GLN A 1 277 ? 19.044 0.715 -17.242 1.00 97.94 277 GLN A N 1
ATOM 2088 C CA . GLN A 1 277 ? 18.611 2.091 -16.966 1.00 97.94 277 GLN A CA 1
ATOM 2089 C C . GLN A 1 277 ? 17.742 2.187 -15.704 1.00 97.94 277 GLN A C 1
ATOM 2091 O O . GLN A 1 277 ? 17.979 3.059 -14.872 1.00 97.94 277 GLN A O 1
ATOM 2096 N N . ILE A 1 278 ? 16.764 1.290 -15.534 1.00 97.44 278 ILE A N 1
ATOM 2097 C CA . ILE A 1 278 ? 15.888 1.281 -14.346 1.00 97.44 278 ILE A CA 1
ATOM 2098 C C . ILE A 1 278 ? 16.502 0.548 -13.137 1.00 97.44 278 ILE A C 1
ATOM 2100 O O . ILE A 1 278 ? 15.877 0.476 -12.076 1.00 97.44 278 ILE A O 1
ATOM 2104 N N . GLN A 1 279 ? 17.722 0.014 -13.280 1.00 97.75 279 GLN A N 1
ATOM 2105 C CA . GLN A 1 279 ? 18.434 -0.769 -12.262 1.00 97.75 279 GLN A CA 1
ATOM 2106 C C . GLN A 1 279 ? 17.585 -1.945 -11.738 1.00 97.75 279 GLN A C 1
ATOM 2108 O O . GLN A 1 279 ? 17.407 -2.118 -10.528 1.00 97.75 279 GLN A O 1
ATOM 2113 N N . ALA A 1 280 ? 17.013 -2.729 -12.657 1.00 97.81 280 ALA A N 1
ATOM 2114 C CA . ALA A 1 280 ? 16.146 -3.866 -12.350 1.00 97.81 280 ALA A CA 1
ATOM 2115 C C . ALA A 1 280 ? 16.745 -5.203 -12.825 1.00 97.81 280 ALA A C 1
ATOM 2117 O O . ALA A 1 280 ? 17.459 -5.235 -13.829 1.00 97.81 280 ALA A O 1
ATOM 2118 N N . PRO A 1 281 ? 16.426 -6.330 -12.160 1.00 98.06 281 PRO A N 1
ATOM 2119 C CA . PRO A 1 281 ? 16.822 -7.659 -12.623 1.00 98.06 281 PRO A CA 1
ATOM 2120 C C . PRO A 1 281 ? 16.171 -7.995 -13.969 1.00 98.06 281 PRO A C 1
ATOM 2122 O O . PRO A 1 281 ? 14.943 -8.019 -14.068 1.00 98.06 281 PRO A O 1
ATOM 2125 N N . TYR A 1 282 ? 16.993 -8.279 -14.981 1.00 98.25 282 TYR A N 1
ATOM 2126 C CA . TYR A 1 282 ? 16.562 -8.506 -16.365 1.00 98.25 282 TYR A CA 1
ATOM 2127 C C . TYR A 1 282 ? 15.434 -9.543 -16.492 1.00 98.25 282 TYR A C 1
ATOM 2129 O O . TYR A 1 282 ? 14.433 -9.270 -17.147 1.00 98.25 282 TYR A O 1
ATOM 2137 N N . ASP A 1 283 ? 15.526 -10.677 -15.792 1.00 97.88 283 ASP A N 1
ATOM 2138 C CA . ASP A 1 283 ? 14.519 -11.746 -15.876 1.00 97.88 283 ASP A CA 1
ATOM 2139 C C . ASP A 1 283 ? 13.122 -11.276 -15.431 1.00 97.88 283 ASP A C 1
ATOM 2141 O O . ASP A 1 283 ? 12.111 -11.645 -16.027 1.00 97.88 283 ASP A O 1
ATOM 2145 N N . LEU A 1 284 ? 13.054 -10.404 -14.417 1.00 98.31 284 LEU A N 1
ATOM 2146 C CA . LEU A 1 284 ? 11.795 -9.815 -13.948 1.00 98.31 284 LEU A CA 1
ATOM 2147 C C . LEU A 1 284 ? 11.294 -8.701 -14.874 1.00 98.31 284 LEU A C 1
ATOM 2149 O O . LEU A 1 284 ? 10.083 -8.501 -14.983 1.00 98.31 284 LEU A O 1
ATOM 2153 N N . VAL A 1 285 ? 12.196 -7.994 -15.563 1.00 98.56 285 VAL A N 1
ATOM 2154 C CA . VAL A 1 285 ? 11.835 -7.052 -16.633 1.00 98.56 285 VAL A CA 1
ATOM 2155 C C . VAL A 1 285 ? 11.206 -7.824 -17.797 1.00 98.56 285 VAL A C 1
ATOM 2157 O O . VAL A 1 285 ? 10.087 -7.504 -18.194 1.00 98.56 285 VAL A O 1
ATOM 2160 N N . MET A 1 286 ? 11.834 -8.906 -18.266 1.00 98.12 286 MET A N 1
ATOM 2161 C CA . MET A 1 286 ? 11.278 -9.776 -19.310 1.00 98.12 286 MET A CA 1
ATOM 2162 C C . MET A 1 286 ? 9.954 -10.424 -18.897 1.00 98.12 286 MET A C 1
ATOM 2164 O O . MET A 1 286 ? 8.995 -10.404 -19.669 1.00 98.12 286 MET A O 1
ATOM 2168 N N . GLN A 1 287 ? 9.838 -10.915 -17.660 1.00 97.94 287 GLN A N 1
ATOM 2169 C CA . GLN A 1 287 ? 8.569 -11.431 -17.141 1.00 97.94 287 GLN A CA 1
ATOM 2170 C C . GLN A 1 287 ? 7.474 -10.348 -17.146 1.00 97.94 287 GLN A C 1
ATOM 2172 O O . GLN A 1 287 ? 6.343 -10.605 -17.555 1.00 97.94 287 GLN A O 1
ATOM 2177 N N . THR A 1 288 ? 7.804 -9.118 -16.743 1.00 98.25 288 THR A N 1
ATOM 2178 C CA . THR A 1 288 ? 6.868 -7.980 -16.751 1.00 98.25 288 THR A CA 1
ATOM 2179 C C . THR A 1 288 ? 6.456 -7.591 -18.175 1.00 98.25 288 THR A C 1
ATOM 2181 O O . THR A 1 288 ? 5.280 -7.310 -18.413 1.00 98.25 288 THR A O 1
ATOM 2184 N N . LYS A 1 289 ? 7.391 -7.630 -19.137 1.00 98.31 289 LYS A N 1
ATOM 2185 C CA . LYS A 1 289 ? 7.134 -7.419 -20.570 1.00 98.31 289 LYS A CA 1
ATOM 2186 C C . LYS A 1 289 ? 6.131 -8.436 -21.115 1.00 98.31 289 LYS A C 1
ATOM 2188 O O . LYS A 1 289 ? 5.118 -8.040 -21.687 1.00 98.31 289 LYS A O 1
ATOM 2193 N N . GLN A 1 290 ? 6.384 -9.724 -20.875 1.00 97.56 290 GLN A N 1
ATOM 2194 C CA . GLN A 1 290 ? 5.538 -10.838 -21.320 1.00 97.56 290 GLN A CA 1
ATOM 2195 C C . GLN A 1 290 ? 4.135 -10.794 -20.696 1.00 97.56 290 GLN A C 1
ATOM 2197 O O . GLN A 1 290 ? 3.144 -11.031 -21.383 1.00 97.56 290 GLN A O 1
ATOM 2202 N N . LEU A 1 291 ? 4.032 -10.457 -19.405 1.00 97.00 291 LEU A N 1
ATOM 2203 C CA . LEU A 1 291 ? 2.749 -10.340 -18.704 1.00 97.00 291 LEU A CA 1
ATOM 2204 C C . LEU A 1 291 ? 1.981 -9.050 -19.039 1.00 97.00 291 LEU A C 1
ATOM 2206 O O . LEU A 1 291 ? 0.769 -8.993 -18.829 1.00 97.00 291 LEU A O 1
ATOM 2210 N N . GLY A 1 292 ? 2.667 -7.994 -19.487 1.00 97.56 292 GLY A N 1
ATOM 2211 C CA . GLY A 1 292 ? 2.095 -6.653 -19.646 1.00 97.56 292 GLY A CA 1
ATOM 2212 C C . GLY A 1 292 ? 1.646 -5.998 -18.329 1.00 97.56 292 GLY A C 1
ATOM 2213 O O . GLY A 1 292 ? 0.856 -5.056 -18.363 1.00 97.56 292 GLY A O 1
ATOM 2214 N N . ARG A 1 293 ? 2.111 -6.518 -17.183 1.00 97.50 293 ARG A N 1
ATOM 2215 C CA . ARG A 1 293 ? 1.829 -6.070 -15.806 1.00 97.50 293 ARG A CA 1
ATOM 2216 C C . ARG A 1 293 ? 2.889 -6.621 -14.846 1.00 97.50 293 ARG A C 1
ATOM 2218 O O . ARG A 1 293 ? 3.621 -7.539 -15.211 1.00 97.50 293 ARG A O 1
ATOM 2225 N N . LEU A 1 294 ? 2.926 -6.130 -13.605 1.00 97.62 294 LEU A N 1
ATOM 2226 C CA . LEU A 1 294 ? 3.765 -6.731 -12.561 1.00 97.62 294 LEU A CA 1
ATOM 2227 C C . LEU A 1 294 ? 3.376 -8.208 -12.296 1.00 97.62 294 LEU A C 1
ATOM 2229 O O . LEU A 1 294 ? 2.190 -8.563 -12.381 1.00 97.62 294 LEU A O 1
ATOM 2233 N N . PRO A 1 295 ? 4.346 -9.074 -11.934 1.00 96.94 295 PRO A N 1
ATOM 2234 C CA . PRO A 1 295 ? 4.086 -10.478 -11.599 1.00 96.94 295 PRO A CA 1
ATOM 2235 C C . PRO A 1 295 ? 3.352 -10.663 -10.256 1.00 96.94 295 PRO A C 1
ATOM 2237 O O . PRO A 1 295 ? 2.787 -11.727 -10.007 1.00 96.94 295 PRO A O 1
ATOM 2240 N N . VAL A 1 296 ? 3.312 -9.623 -9.419 1.00 98.19 296 VAL A N 1
ATOM 2241 C CA . VAL A 1 296 ? 2.609 -9.561 -8.125 1.00 98.19 296 VAL A CA 1
ATOM 2242 C C . VAL A 1 296 ? 1.488 -8.516 -8.161 1.00 98.19 296 VAL A C 1
ATOM 2244 O O . VAL A 1 296 ? 1.395 -7.760 -9.128 1.00 98.19 296 VAL A O 1
ATOM 2247 N N . VAL A 1 297 ? 0.637 -8.461 -7.129 1.00 97.88 297 VAL A N 1
ATOM 2248 C CA . VAL A 1 297 ? -0.420 -7.434 -7.054 1.00 97.88 297 VAL A CA 1
ATOM 2249 C C . VAL A 1 297 ? 0.140 -6.049 -6.715 1.00 97.88 297 VAL A C 1
ATOM 2251 O O . VAL A 1 297 ? 1.108 -5.939 -5.956 1.00 97.88 297 VAL A O 1
ATOM 2254 N N . GLN A 1 298 ? -0.482 -5.000 -7.260 1.00 98.12 298 GLN A N 1
ATOM 2255 C CA . GLN A 1 298 ? -0.076 -3.602 -7.102 1.00 98.12 298 GLN A CA 1
ATOM 2256 C C . GLN A 1 298 ? -1.199 -2.736 -6.520 1.00 98.12 298 GLN A C 1
ATOM 2258 O O . GLN A 1 298 ? -2.133 -2.347 -7.221 1.00 98.12 298 GLN A O 1
ATOM 2263 N N . PHE A 1 299 ? -1.073 -2.356 -5.253 1.00 98.69 299 PHE A N 1
ATOM 2264 C CA . PHE A 1 299 ? -2.031 -1.481 -4.575 1.00 98.69 299 PHE A CA 1
ATOM 2265 C C . PHE A 1 299 ? -1.608 -0.007 -4.624 1.00 98.69 299 PHE A C 1
ATOM 2267 O O . PHE A 1 299 ? -0.423 0.326 -4.714 1.00 98.69 299 PHE A O 1
ATOM 2274 N N . ALA A 1 300 ? -2.572 0.899 -4.495 1.00 98.12 300 ALA A N 1
ATOM 2275 C CA . ALA A 1 300 ? -2.281 2.290 -4.169 1.00 98.12 300 ALA A CA 1
ATOM 2276 C C . ALA A 1 300 ? -2.166 2.482 -2.654 1.00 98.12 300 ALA A C 1
ATOM 2278 O O . ALA A 1 300 ? -2.947 1.929 -1.888 1.00 98.12 300 ALA A O 1
ATOM 2279 N N . ALA A 1 301 ? -1.223 3.309 -2.220 1.00 96.94 301 ALA A N 1
ATOM 2280 C CA . ALA A 1 301 ? -1.113 3.777 -0.844 1.00 96.94 301 ALA A CA 1
ATOM 2281 C C . ALA A 1 301 ? -0.521 5.193 -0.789 1.00 96.94 301 ALA A C 1
ATOM 2283 O O . ALA A 1 301 ? 0.234 5.607 -1.674 1.00 96.94 301 ALA A O 1
ATOM 2284 N N . GLY A 1 302 ? -0.857 5.907 0.288 1.00 92.12 302 GLY A N 1
ATOM 2285 C CA . GLY A 1 302 ? -0.336 7.234 0.611 1.00 92.12 302 GLY A CA 1
ATOM 2286 C C . GLY A 1 302 ? -1.131 8.384 -0.015 1.00 92.12 302 GLY A C 1
ATOM 2287 O O . GLY A 1 302 ? -0.903 8.749 -1.162 1.00 92.12 302 GLY A O 1
ATOM 2288 N N . GLY A 1 303 ? -2.019 8.998 0.775 1.00 91.12 303 GLY A N 1
ATOM 2289 C CA . GLY A 1 303 ? -2.730 10.230 0.403 1.00 91.12 303 GLY A CA 1
ATOM 2290 C C . GLY A 1 303 ? -4.209 10.071 0.035 1.00 91.12 303 GLY A C 1
ATOM 2291 O O . GLY A 1 303 ? -4.884 11.081 -0.104 1.00 91.12 303 GLY A O 1
ATOM 2292 N N . VAL A 1 304 ? -4.729 8.843 -0.062 1.00 95.25 304 VAL A N 1
ATOM 2293 C CA . VAL A 1 304 ? -6.167 8.568 -0.249 1.00 95.25 304 VAL A CA 1
ATOM 2294 C C . VAL A 1 304 ? -6.951 9.030 0.991 1.00 95.25 304 VAL A C 1
ATOM 2296 O O . VAL A 1 304 ? -6.674 8.558 2.097 1.00 95.25 304 VAL A O 1
ATOM 2299 N N . ALA A 1 305 ? -7.912 9.945 0.817 1.00 94.19 305 ALA A N 1
ATOM 2300 C CA . ALA A 1 305 ? -8.728 10.509 1.905 1.00 94.19 305 ALA A CA 1
ATOM 2301 C C . ALA A 1 305 ? -10.245 10.536 1.608 1.00 94.19 305 ALA A C 1
ATOM 2303 O O . ALA A 1 305 ? -11.064 10.721 2.518 1.00 94.19 305 ALA A O 1
ATOM 2304 N N . THR A 1 306 ? -10.629 10.344 0.345 1.00 95.75 306 THR A N 1
ATOM 2305 C CA . THR A 1 306 ? -12.014 10.380 -0.139 1.00 95.75 306 THR A CA 1
ATOM 2306 C C . THR A 1 306 ? -12.362 9.143 -0.982 1.00 95.75 306 THR A C 1
ATOM 2308 O O . THR A 1 306 ? -11.460 8.472 -1.492 1.00 95.75 306 THR A O 1
ATOM 2311 N N . PRO A 1 307 ? -13.661 8.839 -1.182 1.00 97.25 307 PRO A N 1
ATOM 2312 C CA . PRO A 1 307 ? -14.085 7.787 -2.109 1.00 97.25 307 PRO A CA 1
ATOM 2313 C C . PRO A 1 307 ? -13.621 8.054 -3.552 1.00 97.25 307 PRO A C 1
ATOM 2315 O O . PRO A 1 307 ? -13.216 7.129 -4.252 1.00 97.25 307 PRO A O 1
ATOM 2318 N N . ALA A 1 308 ? -13.597 9.325 -3.970 1.00 97.88 308 ALA A N 1
ATOM 2319 C CA . ALA A 1 308 ? -13.114 9.741 -5.286 1.00 97.88 308 ALA A CA 1
ATOM 2320 C C . ALA A 1 308 ? -11.613 9.459 -5.485 1.00 97.88 308 ALA A C 1
ATOM 2322 O O . ALA A 1 308 ? -11.228 8.981 -6.550 1.00 97.88 308 ALA A O 1
ATOM 2323 N N . ASP A 1 309 ? -10.772 9.682 -4.464 1.00 97.88 309 ASP A N 1
ATOM 2324 C CA . ASP A 1 309 ? -9.351 9.305 -4.518 1.00 97.88 309 ASP A CA 1
ATOM 2325 C C . ASP A 1 309 ? -9.196 7.792 -4.710 1.00 97.88 309 ASP A C 1
ATOM 2327 O O . ASP A 1 309 ? -8.400 7.343 -5.531 1.00 97.88 309 ASP A O 1
ATOM 2331 N N . ALA A 1 310 ? -9.964 6.997 -3.958 1.00 98.19 310 ALA A N 1
ATOM 2332 C CA . ALA A 1 310 ? -9.890 5.543 -4.017 1.00 98.19 310 ALA A CA 1
ATOM 2333 C C . ALA A 1 310 ? -10.305 5.017 -5.404 1.00 98.19 310 ALA A C 1
ATOM 2335 O O . ALA A 1 310 ? -9.566 4.244 -6.015 1.00 98.19 310 ALA A O 1
ATOM 2336 N N . ALA A 1 311 ? -11.423 5.512 -5.943 1.00 98.50 311 ALA A N 1
ATOM 2337 C CA . ALA A 1 311 ? -11.889 5.174 -7.285 1.00 98.50 311 ALA A CA 1
ATOM 2338 C C . ALA A 1 311 ? -10.905 5.617 -8.383 1.00 98.50 311 ALA A C 1
ATOM 2340 O O . ALA A 1 311 ? -10.628 4.845 -9.301 1.00 98.50 311 ALA A O 1
ATOM 2341 N N . LEU A 1 312 ? -10.305 6.810 -8.262 1.00 98.69 312 LEU A N 1
ATOM 2342 C CA . LEU A 1 312 ? -9.246 7.279 -9.162 1.00 98.69 312 LEU A CA 1
ATOM 2343 C C . LEU A 1 312 ? -8.069 6.296 -9.200 1.00 98.69 312 LEU A C 1
ATOM 2345 O O . LEU A 1 312 ? -7.587 5.965 -10.282 1.00 98.69 312 LEU A O 1
ATOM 2349 N N . MET A 1 313 ? -7.612 5.804 -8.046 1.00 98.62 313 MET A N 1
ATOM 2350 C CA . MET A 1 313 ? -6.504 4.848 -8.005 1.00 98.62 313 MET A CA 1
ATOM 2351 C C . MET A 1 313 ? -6.855 3.513 -8.682 1.00 98.62 313 MET A C 1
ATOM 2353 O O . MET A 1 313 ? -6.022 2.972 -9.412 1.00 98.62 313 MET A O 1
ATOM 2357 N N . MET A 1 314 ? -8.086 3.020 -8.519 1.00 98.62 314 MET A N 1
ATOM 2358 C CA . MET A 1 314 ? -8.566 1.826 -9.229 1.00 98.62 314 MET A CA 1
ATOM 2359 C C . MET A 1 314 ? -8.644 2.059 -10.747 1.00 98.62 314 MET A C 1
ATOM 2361 O O . MET A 1 314 ? -8.115 1.257 -11.515 1.00 98.62 314 MET A O 1
ATOM 2365 N N . GLN A 1 315 ? -9.189 3.197 -11.202 1.00 98.50 315 GLN A N 1
ATOM 2366 C CA . GLN A 1 315 ? -9.226 3.562 -12.630 1.00 98.50 315 GLN A CA 1
ATOM 2367 C C . GLN A 1 315 ? -7.829 3.746 -13.254 1.00 98.50 315 GLN A C 1
ATOM 2369 O O . GLN A 1 315 ? -7.659 3.561 -14.459 1.00 98.50 315 GLN A O 1
ATOM 2374 N N . LEU A 1 316 ? -6.807 4.080 -12.456 1.00 98.25 316 LEU A N 1
ATOM 2375 C CA . LEU A 1 316 ? -5.407 4.127 -12.898 1.00 98.25 316 LEU A CA 1
ATOM 2376 C C . LEU A 1 316 ? -4.749 2.737 -13.027 1.00 98.25 316 LEU A C 1
ATOM 2378 O O . LEU A 1 316 ? -3.608 2.657 -13.491 1.00 98.25 316 LEU A O 1
ATOM 2382 N N . GLY A 1 317 ? -5.461 1.662 -12.669 1.00 96.88 317 GLY A N 1
ATOM 2383 C CA . GLY A 1 317 ? -5.046 0.270 -12.846 1.00 96.88 317 GLY A CA 1
ATOM 2384 C C . GLY A 1 317 ? -4.528 -0.426 -11.585 1.00 96.88 317 GLY A C 1
ATOM 2385 O O . GLY A 1 317 ? -3.853 -1.445 -11.711 1.00 96.88 317 GLY A O 1
ATOM 2386 N N . CYS A 1 318 ? -4.782 0.105 -10.385 1.00 98.25 318 CYS A N 1
ATOM 2387 C CA . CYS A 1 318 ? -4.422 -0.590 -9.146 1.00 98.25 318 CYS A CA 1
ATOM 2388 C C . CYS A 1 318 ? -5.322 -1.803 -8.863 1.00 98.25 318 CYS A C 1
ATOM 2390 O O . CYS A 1 318 ? -6.518 -1.793 -9.135 1.00 98.25 318 CYS A O 1
ATOM 2392 N N . ASP A 1 319 ? -4.734 -2.823 -8.237 1.00 98.50 319 ASP A N 1
ATOM 2393 C CA . ASP A 1 319 ? -5.410 -4.035 -7.759 1.00 98.50 319 ASP A CA 1
ATOM 2394 C C . ASP A 1 319 ? -6.235 -3.803 -6.472 1.00 98.50 319 ASP A C 1
ATOM 2396 O O . ASP A 1 319 ? -6.989 -4.685 -6.069 1.00 98.50 319 ASP A O 1
ATOM 2400 N N . GLY A 1 320 ? -6.081 -2.655 -5.806 1.00 98.44 320 GLY A N 1
ATOM 2401 C CA . GLY A 1 320 ? -6.715 -2.312 -4.527 1.00 98.44 320 GLY A CA 1
ATOM 2402 C C . GLY A 1 320 ? -6.074 -1.076 -3.885 1.00 98.44 320 GLY A C 1
ATOM 2403 O O . GLY A 1 320 ? -5.161 -0.471 -4.464 1.00 98.44 320 GLY A O 1
ATOM 2404 N N . VAL A 1 321 ? -6.525 -0.688 -2.686 1.00 98.31 321 VAL A N 1
ATOM 2405 C CA . VAL A 1 321 ? -6.034 0.522 -1.990 1.00 98.31 321 VAL A CA 1
ATOM 2406 C C . VAL A 1 321 ? -5.747 0.299 -0.499 1.00 98.31 321 VAL A C 1
ATOM 2408 O O . VAL A 1 321 ? -6.458 -0.431 0.187 1.00 98.31 321 VAL A O 1
ATOM 2411 N N . PHE A 1 322 ? -4.734 0.989 0.026 1.00 98.06 322 PHE A N 1
ATOM 2412 C CA . PHE A 1 322 ? -4.500 1.181 1.459 1.00 98.06 322 PHE A CA 1
ATOM 2413 C C . PHE A 1 322 ? -5.001 2.560 1.893 1.00 98.06 322 PHE A C 1
ATOM 2415 O O . PHE A 1 322 ? -4.639 3.573 1.283 1.00 98.06 322 PHE A O 1
ATOM 2422 N N . VAL A 1 323 ? -5.751 2.618 2.994 1.00 94.56 323 VAL A N 1
ATOM 2423 C CA . VAL A 1 323 ? -6.237 3.871 3.585 1.00 94.56 323 VAL A CA 1
ATOM 2424 C C . VAL A 1 323 ? -6.022 3.868 5.092 1.00 94.56 323 VAL A C 1
ATOM 2426 O O . VAL A 1 323 ? -6.562 3.034 5.805 1.00 94.56 323 VAL A O 1
ATOM 2429 N N . GLY A 1 324 ? -5.256 4.838 5.589 1.00 88.69 324 GLY A N 1
ATOM 2430 C CA . GLY A 1 324 ? -5.025 5.004 7.023 1.00 88.69 324 GLY A CA 1
ATOM 2431 C C . GLY A 1 324 ? -5.700 6.242 7.588 1.00 88.69 324 GLY A C 1
ATOM 2432 O O . GLY A 1 324 ? -6.909 6.274 7.813 1.00 88.69 324 GLY A O 1
ATOM 2433 N N . SER A 1 325 ? -4.912 7.304 7.778 1.00 84.94 325 SER A N 1
ATOM 2434 C CA . SER A 1 325 ? -5.370 8.572 8.366 1.00 84.94 325 SER A CA 1
ATOM 2435 C C . SER A 1 325 ? -6.626 9.163 7.705 1.00 84.94 325 SER A C 1
ATOM 2437 O O . SER A 1 325 ? -7.393 9.831 8.388 1.00 84.94 325 SER A O 1
ATOM 2439 N N . GLY A 1 326 ? -6.881 8.871 6.423 1.00 82.56 326 GLY A N 1
ATOM 2440 C CA . GLY A 1 326 ? -8.080 9.315 5.706 1.00 82.56 326 GLY A CA 1
ATOM 2441 C C . GLY A 1 326 ? -9.407 8.877 6.339 1.00 82.56 326 GLY A C 1
ATOM 2442 O O . GLY A 1 326 ? -10.392 9.594 6.198 1.00 82.56 326 GLY A O 1
ATOM 2443 N N . ILE A 1 327 ? -9.433 7.752 7.066 1.00 90.62 327 ILE A N 1
ATOM 2444 C CA . ILE A 1 327 ? -10.629 7.219 7.740 1.00 90.62 327 ILE A CA 1
ATOM 2445 C C . ILE A 1 327 ? -10.678 7.690 9.198 1.00 90.62 327 ILE A C 1
ATOM 2447 O O . ILE A 1 327 ? -11.538 8.495 9.561 1.00 90.62 327 ILE A O 1
ATOM 2451 N N . PHE A 1 328 ? -9.731 7.252 10.033 1.00 90.81 328 PHE A N 1
ATOM 2452 C CA . PHE A 1 328 ? -9.782 7.448 11.491 1.00 90.81 328 PHE A CA 1
ATOM 2453 C C . PHE A 1 328 ? -9.349 8.844 11.984 1.00 90.81 328 PHE A C 1
ATOM 2455 O O . PHE A 1 328 ? -9.317 9.085 13.188 1.00 90.81 328 PHE A O 1
ATOM 2462 N N . LYS A 1 329 ? -9.045 9.786 11.076 1.00 88.12 329 LYS A N 1
ATOM 2463 C CA . LYS A 1 329 ? -8.908 11.228 11.378 1.00 88.12 329 LYS A CA 1
ATOM 2464 C C . LYS A 1 329 ? -10.000 12.082 10.712 1.00 88.12 329 LYS A C 1
ATOM 2466 O O . LYS A 1 329 ? -9.824 13.289 10.578 1.00 88.12 329 LYS A O 1
ATOM 2471 N N . SER A 1 330 ? -11.102 11.466 10.277 1.00 87.38 330 SER A N 1
ATOM 2472 C CA . SER A 1 330 ? -12.291 12.154 9.751 1.00 87.38 330 SER A CA 1
ATOM 2473 C C . SER A 1 330 ? -13.412 12.254 10.794 1.00 87.38 330 SER A C 1
ATOM 2475 O O . SER A 1 330 ? -13.349 11.601 11.835 1.00 87.38 330 SER A O 1
ATOM 2477 N N . GLY A 1 331 ? -14.448 13.054 10.511 1.00 86.62 331 GLY A N 1
ATOM 2478 C CA . GLY A 1 331 ? -15.572 13.264 11.436 1.00 86.62 331 GLY A CA 1
ATOM 2479 C C . GLY A 1 331 ? -16.476 12.041 11.675 1.00 86.62 331 GLY A C 1
ATOM 2480 O O . GLY A 1 331 ? -17.057 11.926 12.749 1.00 86.62 331 GLY A O 1
ATOM 2481 N N . ASP A 1 332 ? -16.579 11.123 10.708 1.00 92.50 332 ASP A N 1
ATOM 2482 C CA . ASP A 1 332 ? -17.314 9.852 10.830 1.00 92.50 332 ASP A CA 1
ATOM 2483 C C . ASP A 1 332 ? -16.508 8.721 10.159 1.00 92.50 332 ASP A C 1
ATOM 2485 O O . ASP A 1 332 ? -16.668 8.456 8.958 1.00 92.50 332 ASP A O 1
ATOM 2489 N N . PRO A 1 333 ? -15.611 8.053 10.913 1.00 94.12 333 PRO A N 1
ATOM 2490 C CA . PRO A 1 333 ? -14.776 6.984 10.378 1.00 94.12 333 PRO A CA 1
ATOM 2491 C C . PRO A 1 333 ? -15.579 5.797 9.836 1.00 94.12 333 PRO A C 1
ATOM 2493 O O . PRO A 1 333 ? -15.220 5.257 8.795 1.00 94.12 333 PRO A O 1
ATOM 2496 N N . ALA A 1 334 ? -16.679 5.404 10.485 1.00 95.31 334 ALA A N 1
ATOM 2497 C CA . ALA A 1 334 ? -17.441 4.215 10.098 1.00 95.31 334 ALA A CA 1
ATOM 2498 C C . ALA A 1 334 ? -18.203 4.421 8.780 1.00 95.31 334 ALA A C 1
ATOM 2500 O O . ALA A 1 334 ? -18.210 3.547 7.909 1.00 95.31 334 ALA A O 1
ATOM 2501 N N . ARG A 1 335 ? -18.819 5.595 8.586 1.00 95.56 335 ARG A N 1
ATOM 2502 C CA . ARG A 1 335 ? -19.448 5.951 7.307 1.00 95.56 335 ARG A CA 1
ATOM 2503 C C . ARG A 1 335 ? -18.410 6.136 6.203 1.00 95.56 335 ARG A C 1
ATOM 2505 O O . ARG A 1 335 ? -18.634 5.665 5.091 1.00 95.56 335 ARG A O 1
ATOM 2512 N N . ARG A 1 336 ? -17.267 6.766 6.499 1.00 96.06 336 ARG A N 1
ATOM 2513 C CA . ARG A 1 336 ? -16.194 6.973 5.514 1.00 96.06 336 ARG A CA 1
ATOM 2514 C C . ARG A 1 336 ? -15.521 5.670 5.084 1.00 96.06 336 ARG A C 1
ATOM 2516 O O . ARG A 1 336 ? -15.255 5.510 3.897 1.00 96.06 336 ARG A O 1
ATOM 2523 N N . ALA A 1 337 ? -15.295 4.739 6.010 1.00 97.12 337 ALA A N 1
ATOM 2524 C CA . ALA A 1 337 ? -14.772 3.408 5.715 1.00 97.12 337 ALA A CA 1
ATOM 2525 C C . ALA A 1 337 ? -15.676 2.671 4.712 1.00 97.12 337 ALA A C 1
ATOM 2527 O O . ALA A 1 337 ? -15.198 2.262 3.654 1.00 97.12 337 ALA A O 1
ATOM 2528 N N . ARG A 1 338 ? -16.990 2.609 4.986 1.00 97.62 338 ARG A N 1
ATOM 2529 C CA . ARG A 1 338 ? -17.988 2.019 4.072 1.00 97.62 338 ARG A CA 1
ATOM 2530 C C . ARG A 1 338 ? -17.989 2.690 2.699 1.00 97.62 338 ARG A C 1
ATOM 2532 O O . ARG A 1 338 ? -17.916 1.998 1.689 1.00 97.62 338 ARG A O 1
ATOM 2539 N N . ALA A 1 339 ? -18.001 4.022 2.653 1.00 97.75 339 ALA A N 1
ATOM 2540 C CA . ALA A 1 339 ? -18.011 4.764 1.393 1.00 97.75 339 ALA A CA 1
ATOM 2541 C C . ALA A 1 339 ? -16.759 4.511 0.532 1.00 97.75 339 ALA A C 1
ATOM 2543 O O . ALA A 1 339 ? -16.860 4.417 -0.688 1.00 97.75 339 ALA A O 1
ATOM 2544 N N . ILE A 1 340 ? -15.584 4.365 1.153 1.00 97.88 340 ILE A N 1
ATOM 2545 C CA . ILE A 1 340 ? -14.338 4.028 0.451 1.00 97.88 340 ILE A CA 1
ATOM 2546 C C . ILE A 1 340 ? -14.366 2.582 -0.066 1.00 97.88 340 ILE A C 1
ATOM 2548 O O . ILE A 1 340 ? -13.982 2.355 -1.210 1.00 97.88 340 ILE A O 1
ATOM 2552 N N . VAL A 1 341 ? -14.860 1.618 0.720 1.00 98.25 341 VAL A N 1
ATOM 2553 C CA . VAL A 1 341 ? -15.025 0.219 0.274 1.00 98.25 341 VAL A CA 1
ATOM 2554 C C . VAL A 1 341 ? -15.979 0.133 -0.917 1.00 98.25 341 VAL A C 1
ATOM 2556 O O . VAL A 1 341 ? -15.620 -0.429 -1.953 1.00 98.25 341 VAL A O 1
ATOM 2559 N N . GLN A 1 342 ? -17.146 0.775 -0.825 1.00 98.12 342 GLN A N 1
ATOM 2560 C CA . GLN A 1 342 ? -18.109 0.831 -1.926 1.00 98.12 342 GLN A CA 1
ATOM 2561 C C . GLN A 1 342 ? -17.524 1.517 -3.167 1.00 98.12 342 GLN A C 1
ATOM 2563 O O . GLN A 1 342 ? -17.694 1.007 -4.270 1.00 98.12 342 GLN A O 1
ATOM 2568 N N . ALA A 1 343 ? -16.774 2.612 -3.018 1.00 98.31 343 ALA A N 1
ATOM 2569 C CA . ALA A 1 343 ? -16.128 3.283 -4.147 1.00 98.31 343 ALA A CA 1
ATOM 2570 C C . ALA A 1 343 ? -15.003 2.470 -4.802 1.00 98.31 343 ALA A C 1
ATOM 2572 O O . ALA A 1 343 ? -14.748 2.644 -5.989 1.00 98.31 343 ALA A O 1
ATOM 2573 N N . VAL A 1 344 ? -14.344 1.568 -4.071 1.00 98.38 344 VAL A N 1
ATOM 2574 C CA . VAL A 1 344 ? -13.371 0.628 -4.652 1.00 98.38 344 VAL A CA 1
ATOM 2575 C C . VAL A 1 344 ? -14.067 -0.535 -5.355 1.00 98.38 344 VAL A C 1
ATOM 2577 O O . VAL A 1 344 ? -13.577 -0.990 -6.383 1.00 98.38 344 VAL A O 1
ATOM 2580 N N . THR A 1 345 ? -15.230 -0.978 -4.870 1.00 97.81 345 THR A N 1
ATOM 2581 C CA . THR A 1 345 ? -16.059 -1.983 -5.562 1.00 97.81 345 THR A CA 1
ATOM 2582 C C . THR A 1 345 ? -16.705 -1.419 -6.836 1.00 97.81 345 THR A C 1
ATOM 2584 O O . THR A 1 345 ? -16.678 -2.063 -7.881 1.00 97.81 345 THR A O 1
ATOM 2587 N N . HIS A 1 346 ? -17.236 -0.195 -6.775 1.00 97.94 346 HIS A N 1
ATOM 2588 C CA . HIS A 1 346 ? -17.993 0.470 -7.843 1.00 97.94 346 HIS A CA 1
ATOM 2589 C C . HIS A 1 346 ? -17.192 1.594 -8.527 1.00 97.94 346 HIS A C 1
ATOM 2591 O O . HIS A 1 346 ? -17.745 2.601 -8.960 1.00 97.94 346 HIS A O 1
ATOM 2597 N N . TYR A 1 347 ? -15.869 1.435 -8.637 1.00 98.31 347 TYR A N 1
ATOM 2598 C CA . TYR A 1 347 ? -14.941 2.495 -9.063 1.00 98.31 347 TYR A CA 1
ATOM 2599 C C . TYR A 1 347 ? -15.167 3.053 -10.479 1.00 98.31 347 TYR A C 1
ATOM 2601 O O . TYR A 1 347 ? -14.587 4.082 -10.830 1.00 98.31 347 TYR A O 1
ATOM 2609 N N . SER A 1 348 ? -15.963 2.376 -11.306 1.00 98.00 348 SER A N 1
ATOM 2610 C CA . SER A 1 348 ? -16.317 2.768 -12.673 1.00 98.00 348 SER A CA 1
ATOM 2611 C C . SER A 1 348 ? -17.750 3.300 -12.823 1.00 98.00 348 SER A C 1
ATOM 2613 O O . SER A 1 348 ? -18.133 3.638 -13.940 1.00 98.00 348 SER A O 1
ATOM 2615 N N . ASP A 1 349 ? -18.523 3.396 -11.736 1.00 98.38 349 ASP A N 1
ATOM 2616 C CA . ASP A 1 349 ? -19.913 3.870 -11.715 1.00 98.38 349 ASP A CA 1
ATOM 2617 C C . ASP A 1 349 ? -19.995 5.289 -11.109 1.00 98.38 349 ASP A C 1
ATOM 2619 O O . ASP A 1 349 ? -19.895 5.450 -9.889 1.00 98.38 349 ASP A O 1
ATOM 2623 N N . PRO A 1 350 ? -20.170 6.350 -11.923 1.00 98.12 350 PRO A N 1
ATOM 2624 C CA . PRO A 1 350 ? -20.223 7.720 -11.418 1.00 98.12 350 PRO A CA 1
ATOM 2625 C C . PRO A 1 350 ? -21.434 8.016 -10.525 1.00 98.12 350 PRO A C 1
ATOM 2627 O O . PRO A 1 350 ? -21.345 8.917 -9.692 1.00 98.12 350 PRO A O 1
ATOM 2630 N N . GLU A 1 351 ? -22.550 7.296 -10.686 1.00 98.06 351 GLU A N 1
ATOM 2631 C CA . GLU A 1 351 ? -23.768 7.515 -9.897 1.00 98.06 351 GLU A CA 1
ATOM 2632 C C . GLU A 1 351 ? -23.585 6.943 -8.490 1.00 98.06 351 GLU A C 1
ATOM 2634 O O . GLU A 1 351 ? -23.748 7.669 -7.505 1.00 98.06 351 GLU A O 1
ATOM 2639 N N . ALA A 1 352 ? -23.105 5.698 -8.390 1.00 97.69 352 ALA A N 1
ATOM 2640 C CA . ALA A 1 352 ? -22.737 5.089 -7.113 1.00 97.69 352 ALA A CA 1
ATOM 2641 C C . ALA A 1 352 ? -21.644 5.898 -6.390 1.00 97.69 352 ALA A C 1
ATOM 2643 O O . ALA A 1 352 ? -21.741 6.144 -5.186 1.00 97.69 352 ALA A O 1
ATOM 2644 N N . LEU A 1 353 ? -20.623 6.378 -7.115 1.00 98.19 353 LEU A N 1
ATOM 2645 C CA . LEU A 1 353 ? -19.562 7.218 -6.546 1.00 98.19 353 LEU A CA 1
ATOM 2646 C C . LEU A 1 353 ? -20.082 8.561 -6.013 1.00 98.19 353 LEU A C 1
ATOM 2648 O O . LEU A 1 353 ? -19.599 9.032 -4.976 1.00 98.19 353 LEU A O 1
ATOM 2652 N N . ALA A 1 354 ? -21.059 9.174 -6.685 1.00 98.00 354 ALA A N 1
ATOM 2653 C CA . ALA A 1 354 ? -21.705 10.394 -6.214 1.00 98.00 354 ALA A CA 1
ATOM 2654 C C . ALA A 1 354 ? -22.544 10.135 -4.953 1.00 98.00 354 ALA A C 1
ATOM 2656 O O . ALA A 1 354 ? -22.434 10.898 -3.990 1.00 98.00 354 ALA A O 1
ATOM 2657 N N . GLU A 1 355 ? -23.318 9.046 -4.917 1.00 97.38 355 GLU A N 1
ATOM 2658 C CA . GLU A 1 355 ? -24.131 8.656 -3.759 1.00 97.38 355 GLU A CA 1
ATOM 2659 C C . GLU A 1 355 ? -23.264 8.419 -2.513 1.00 97.38 355 GLU A C 1
ATOM 2661 O O . GLU A 1 355 ? -23.467 9.072 -1.485 1.00 97.38 355 GLU A O 1
ATOM 2666 N N . VAL A 1 356 ? -22.242 7.559 -2.599 1.00 96.88 356 VAL A N 1
ATOM 2667 C CA . VAL A 1 356 ? -21.402 7.226 -1.431 1.00 96.88 356 VAL A CA 1
ATOM 2668 C C . VAL A 1 356 ? -20.542 8.400 -0.959 1.00 96.88 356 VAL A C 1
ATOM 2670 O O . VAL A 1 356 ? -20.139 8.439 0.200 1.00 96.88 356 VAL A O 1
ATOM 2673 N N . SER A 1 357 ? -20.288 9.390 -1.819 1.00 96.19 357 SER A N 1
ATOM 2674 C CA . SER A 1 357 ? -19.570 10.618 -1.450 1.00 96.19 357 SER A CA 1
ATOM 2675 C C . SER A 1 357 ? -20.441 11.626 -0.684 1.00 96.19 357 SER A C 1
ATOM 2677 O O . SER A 1 357 ? -19.914 12.574 -0.094 1.00 96.19 357 SER A O 1
ATOM 2679 N N . CYS A 1 358 ? -21.766 11.447 -0.654 1.00 94.56 358 CYS A N 1
ATOM 2680 C CA . CYS A 1 358 ? -22.683 12.405 -0.046 1.00 94.56 358 CYS A CA 1
ATOM 2681 C C . CYS A 1 358 ? -22.700 12.318 1.494 1.00 94.56 358 CYS A C 1
ATOM 2683 O O . CYS A 1 358 ? -22.932 11.267 2.097 1.00 94.56 358 CYS A O 1
ATOM 2685 N N . GLY A 1 359 ? -22.525 13.469 2.156 1.00 90.94 359 GLY A N 1
ATOM 2686 C CA . GLY A 1 359 ? -22.728 13.629 3.603 1.00 90.94 359 GLY A CA 1
ATOM 2687 C C . GLY A 1 359 ? -21.700 12.939 4.510 1.00 90.94 359 GLY A C 1
ATOM 2688 O O . GLY A 1 359 ? -22.035 12.610 5.643 1.00 90.94 359 GLY A O 1
ATOM 2689 N N . LEU A 1 360 ? -20.464 12.723 4.046 1.00 89.19 360 LEU A N 1
ATOM 2690 C CA . LEU A 1 360 ? -19.390 12.046 4.801 1.00 89.19 360 LEU A CA 1
ATOM 2691 C C . LEU A 1 360 ? -18.735 12.877 5.925 1.00 89.19 360 LEU A C 1
ATOM 2693 O O . LEU A 1 360 ? -17.749 12.434 6.522 1.00 89.19 360 LEU A O 1
ATOM 2697 N N . GLY A 1 361 ? -19.240 14.084 6.188 1.00 87.44 361 GLY A N 1
ATOM 2698 C CA . GLY A 1 361 ? -18.641 15.037 7.123 1.00 87.44 361 GLY A CA 1
ATOM 2699 C C . GLY A 1 361 ? -17.234 15.491 6.715 1.00 87.44 361 GLY A C 1
ATOM 2700 O O . GLY A 1 361 ? -16.757 15.215 5.608 1.00 87.44 361 GLY A O 1
ATOM 2701 N N . GLU A 1 362 ? -16.562 16.182 7.634 1.00 85.56 362 GLU A N 1
ATOM 2702 C CA . GLU A 1 362 ? -15.216 16.710 7.403 1.00 85.56 362 GLU A CA 1
ATOM 2703 C C . GLU A 1 362 ? -14.198 15.581 7.127 1.00 85.56 362 GLU A C 1
ATOM 2705 O O . GLU A 1 362 ? -14.139 14.600 7.885 1.00 85.56 362 GLU A O 1
ATOM 2710 N N . PRO A 1 363 ? -13.398 15.680 6.044 1.00 83.44 363 PRO A N 1
ATOM 2711 C CA . PRO A 1 363 ? -12.259 14.799 5.809 1.00 83.44 363 PRO A CA 1
ATOM 2712 C C . PRO A 1 363 ? -11.126 15.088 6.805 1.00 83.44 363 PRO A C 1
ATOM 2714 O O . PRO A 1 363 ? -11.159 16.068 7.546 1.00 83.44 363 PRO A O 1
ATOM 2717 N N . MET A 1 364 ? -10.081 14.253 6.797 1.00 83.75 364 MET A N 1
ATOM 2718 C CA . MET A 1 364 ? -8.850 14.603 7.512 1.00 83.75 364 MET A CA 1
ATOM 2719 C C . MET A 1 364 ? -8.270 15.925 6.978 1.00 83.75 364 MET A C 1
ATOM 2721 O O . MET A 1 364 ? -8.294 16.175 5.771 1.00 83.75 364 MET A O 1
ATOM 2725 N N . VAL A 1 365 ? -7.692 16.745 7.858 1.00 81.38 365 VAL A N 1
ATOM 2726 C CA . VAL A 1 365 ? -6.964 17.949 7.435 1.00 81.38 365 VAL A CA 1
ATOM 2727 C C . VAL A 1 365 ? -5.696 17.521 6.692 1.00 81.38 365 VAL A C 1
ATOM 2729 O O . VAL A 1 365 ? -4.815 16.876 7.263 1.00 81.38 365 VAL A O 1
ATOM 2732 N N . GLY A 1 366 ? -5.628 17.849 5.402 1.00 80.25 366 GLY A N 1
ATOM 2733 C CA . GLY A 1 366 ? -4.481 17.545 4.550 1.00 80.25 366 GLY A CA 1
ATOM 2734 C C . GLY A 1 366 ? -3.289 18.477 4.790 1.00 80.25 366 GLY A C 1
ATOM 2735 O O . GLY A 1 366 ? -3.436 19.604 5.261 1.00 80.25 366 GLY A O 1
ATOM 2736 N N . ILE A 1 367 ? -2.098 18.014 4.415 1.00 82.88 367 ILE A N 1
ATOM 2737 C CA . ILE A 1 367 ? -0.838 18.760 4.491 1.00 82.88 367 ILE A CA 1
ATOM 2738 C C . ILE A 1 367 ? -0.382 19.092 3.067 1.00 82.88 367 ILE A C 1
ATOM 2740 O O . ILE A 1 367 ? -0.294 18.212 2.207 1.00 82.88 367 ILE A O 1
ATOM 2744 N N . ASN A 1 368 ? -0.060 20.362 2.806 1.00 81.44 368 ASN A N 1
ATOM 2745 C CA . ASN A 1 368 ? 0.456 20.772 1.503 1.00 81.44 368 ASN A CA 1
ATOM 2746 C C . ASN A 1 368 ? 1.923 20.341 1.340 1.00 81.44 368 ASN A C 1
ATOM 2748 O O . ASN A 1 368 ? 2.797 20.738 2.106 1.00 81.44 368 ASN A O 1
ATOM 2752 N N . LEU A 1 369 ? 2.190 19.561 0.295 1.00 78.25 369 LEU A N 1
ATOM 2753 C CA . LEU A 1 369 ? 3.496 18.989 -0.031 1.00 78.25 369 LEU A CA 1
ATOM 2754 C C . LEU A 1 369 ? 4.556 20.015 -0.481 1.00 78.25 369 LEU A C 1
ATOM 2756 O O . LEU A 1 369 ? 5.719 19.644 -0.657 1.00 78.25 369 LEU A O 1
ATOM 2760 N N . ASN A 1 370 ? 4.157 21.273 -0.687 1.00 78.81 370 ASN A N 1
ATOM 2761 C CA . ASN A 1 370 ? 5.051 22.388 -1.008 1.00 78.81 370 ASN A CA 1
ATOM 2762 C C . ASN A 1 370 ? 5.597 23.111 0.240 1.00 78.81 370 ASN A C 1
ATOM 2764 O O . ASN A 1 370 ? 6.437 23.997 0.092 1.00 78.81 370 ASN A O 1
ATOM 2768 N N . ASP A 1 371 ? 5.136 22.778 1.452 1.00 78.88 371 ASP A N 1
ATOM 2769 C CA . ASP A 1 371 ? 5.724 23.316 2.685 1.00 78.88 371 ASP A CA 1
ATOM 2770 C C . ASP A 1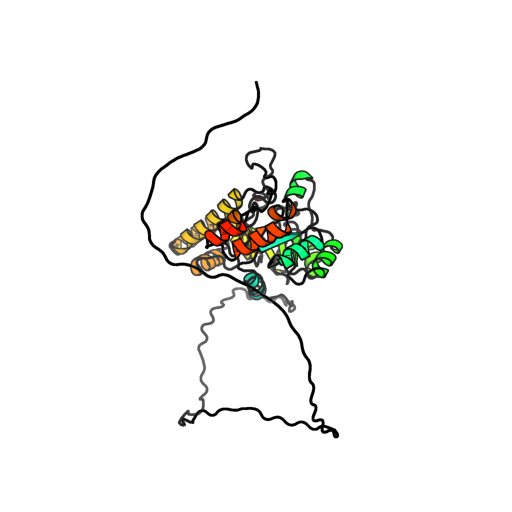 371 ? 7.105 22.661 2.926 1.00 78.88 371 ASP A C 1
ATOM 2772 O O . ASP A 1 371 ? 7.186 21.431 3.022 1.00 78.88 371 ASP A O 1
ATOM 2776 N N . PRO A 1 372 ? 8.202 23.440 3.038 1.00 72.88 372 PRO A N 1
ATOM 2777 C CA . PRO A 1 372 ? 9.555 22.906 3.220 1.00 72.88 372 PRO A CA 1
ATOM 2778 C C . PRO A 1 372 ? 9.759 22.135 4.535 1.00 72.88 372 PRO A C 1
ATOM 2780 O O . PRO A 1 372 ? 10.772 21.456 4.682 1.00 72.88 372 PRO A O 1
ATOM 2783 N N . LYS A 1 373 ? 8.824 22.211 5.491 1.00 75.00 373 LYS A N 1
ATOM 2784 C CA . LYS A 1 373 ? 8.843 21.418 6.731 1.00 75.00 373 LYS A CA 1
ATOM 2785 C C . LYS A 1 373 ? 8.336 19.984 6.538 1.00 75.00 373 LYS A C 1
ATOM 2787 O O . LYS A 1 373 ? 8.442 19.174 7.458 1.00 75.00 373 LYS A O 1
ATOM 2792 N N . VAL A 1 374 ? 7.763 19.656 5.378 1.00 78.31 374 VAL A N 1
ATOM 2793 C CA . VAL A 1 374 ? 7.162 18.344 5.110 1.00 78.31 374 VAL A CA 1
ATOM 2794 C C . VAL A 1 374 ? 8.213 17.383 4.569 1.00 78.31 374 VAL A C 1
ATOM 2796 O O . VAL A 1 374 ? 8.534 17.372 3.381 1.00 78.31 374 VAL A O 1
ATOM 2799 N N . GLU A 1 375 ? 8.728 16.532 5.454 1.00 80.62 375 GLU A N 1
ATOM 2800 C CA . GLU A 1 375 ? 9.638 15.452 5.074 1.00 80.62 375 GLU A CA 1
ATOM 2801 C C . GLU A 1 375 ? 8.977 14.503 4.057 1.00 80.62 375 GLU A C 1
ATOM 2803 O O . GLU A 1 375 ? 7.833 14.075 4.234 1.00 80.62 375 GLU A O 1
ATOM 2808 N N . ARG A 1 376 ? 9.701 14.149 2.991 1.00 86.00 376 ARG A N 1
ATOM 2809 C CA . ARG A 1 376 ? 9.212 13.242 1.947 1.00 86.00 376 ARG A CA 1
ATOM 2810 C C . ARG A 1 376 ? 9.519 11.789 2.292 1.00 86.00 376 ARG A C 1
ATOM 2812 O O . ARG A 1 376 ? 10.624 11.309 2.038 1.00 86.00 376 ARG A O 1
ATOM 2819 N N . TYR A 1 377 ? 8.541 11.080 2.854 1.00 82.00 377 TYR A N 1
ATOM 2820 C CA . TYR A 1 377 ? 8.699 9.670 3.227 1.00 82.00 377 TYR A CA 1
ATOM 2821 C C . TYR A 1 377 ? 8.904 8.783 1.993 1.00 82.00 377 TYR A C 1
ATOM 2823 O O . TYR A 1 377 ? 9.610 7.781 2.084 1.00 82.00 377 TYR A O 1
ATOM 2831 N N . ALA A 1 378 ? 8.402 9.191 0.819 1.00 75.81 378 ALA A N 1
ATOM 2832 C CA . ALA A 1 378 ? 8.650 8.488 -0.438 1.00 75.81 378 ALA A CA 1
ATOM 2833 C C . ALA A 1 378 ? 10.150 8.350 -0.760 1.00 75.81 378 ALA A C 1
ATOM 2835 O O . ALA A 1 378 ? 10.566 7.378 -1.388 1.00 75.81 378 ALA A O 1
ATOM 2836 N N . ASN A 1 379 ? 10.968 9.314 -0.323 1.00 85.06 379 ASN A N 1
ATOM 2837 C CA . ASN A 1 379 ? 12.400 9.363 -0.612 1.00 85.06 379 ASN A CA 1
ATOM 2838 C C . ASN A 1 379 ? 13.258 8.540 0.360 1.00 85.06 379 ASN A C 1
ATOM 2840 O O . ASN A 1 379 ? 14.455 8.388 0.115 1.00 85.06 379 ASN A O 1
ATOM 2844 N N . ARG A 1 380 ? 12.670 7.993 1.433 1.00 77.38 380 ARG A N 1
ATOM 2845 C CA . ARG A 1 380 ? 13.347 7.054 2.334 1.00 77.38 380 ARG A CA 1
ATOM 2846 C C . ARG A 1 380 ? 13.470 5.698 1.625 1.00 77.38 380 ARG A C 1
ATOM 2848 O O . ARG A 1 380 ? 12.456 5.103 1.248 1.00 77.38 380 ARG A O 1
ATOM 2855 N N . SER A 1 381 ? 14.705 5.209 1.476 1.00 59.19 381 SER A N 1
ATOM 2856 C CA . SER A 1 381 ? 15.147 4.098 0.601 1.00 59.19 381 SER A CA 1
ATOM 2857 C C . SER A 1 381 ? 14.936 4.333 -0.909 1.00 59.19 381 SER A C 1
ATOM 2859 O O . SER A 1 381 ? 13.863 4.770 -1.337 1.00 59.19 381 SER A O 1
ATOM 2861 N N . GLN A 1 382 ? 15.958 4.018 -1.716 1.00 56.22 382 GLN A N 1
ATOM 2862 C CA . GLN A 1 382 ? 15.927 4.037 -3.190 1.00 56.22 382 GLN A CA 1
ATOM 2863 C C . GLN A 1 382 ? 16.298 2.657 -3.756 1.00 56.22 382 GLN A C 1
ATOM 2865 O O . GLN A 1 382 ? 17.108 1.963 -3.116 1.00 56.22 382 GLN A O 1
#

Radius of gyration: 32.03 Å; chains: 1; bounding box: 95×103×52 Å

Organism: NCBI:txid132261

InterPro domains:
  IPR001852 Pyridoxal 5'-phosphate synthase subunit PdxS/SNZ [MF_01824] (93-382)
  IPR001852 Pyridoxal 5'-phosphate synthase subunit PdxS/SNZ [PS01235] (294-312)
  IPR001852 Pyridoxal 5'-phosphate synthase subunit PdxS/SNZ [PS51129] (98-382)
  IPR001852 Pyridoxal 5'-phosphate synthase subunit PdxS/SNZ [PTHR31829] (81-381)
  IPR001852 Pyridoxal 5'-phosphate synthase subunit PdxS/SNZ [TIGR00343] (98-371)
  IPR001852 Pyridoxal 5'-phosphate synthase subunit PdxS/SNZ [cd04727] (100-381)
  IPR011060 Ribulose-phosphate binding barrel [SSF51366] (107-355)
  IPR013785 Aldolase-type TIM barrel [G3DSA:3.20.20.70] (88-381)
  IPR033755 PdxS/SNZ N-terminal domain [PF01680] (96-301)

Sequence (382 aa):
MGRASTGRLRCCGILRSRVRILEAAFCKKTKESTLNVTLLLDTPSPIIILHSFVRSFPPVLSHLPPPEDNTMSGSGVVTVYGNGAIAEAPTKQSPFSVKVGLAQMLRGGVIMDVVTPEQARIAEEAGACAVMALERVPADIRAQGGVARMSDPQMIKEIKQAVTIPVMAKARIGHFVEAQILEALGIDYVDESEVLTPADDANHINKHNFKIPFVCGCRNLGEALRRIREGAAMIRTKGEAGTGNVIEAVRHVRSVMGDIRLLRNMDDDEVFAFAKQIQAPYDLVMQTKQLGRLPVVQFAAGGVATPADAALMMQLGCDGVFVGSGIFKSGDPARRARAIVQAVTHYSDPEALAEVSCGLGEPMVGINLNDPKVERYANRSQ

pLDDT: mean 79.28, std 28.17, range [23.31, 98.75]